Protein AF-A0A0Q7ZDW0-F1 (afdb_monomer)

Mean predicted aligned error: 4.78 Å

Secondary structure (DSSP, 8-state):
-HHHHHHHHHHHHHTTTPPPSTTPPPP-HHHHHHHHHHHHHHHHHH--TT-HHHHHHHHHHHHHHHHH--HHHHHHHHHH-GGGHHHHHHHHHHHHTT-HHHHHHHHHHHHHHTT---SS---HHHHHHHHHHHHHHHTPPPPGGGGTTSHHHH---SSS--HHHHHHHHHHHHHHHTTTTS----SS-HHHHHHHHHHHHHHHHHTT-HHHHHHHTTHHHHHTPPBPHHHHHHHHHHHHHHHHHSS---TT--HHHHHHHTHHHHHHHHHHHHHHHHHHHHHHHTT--BPPP--TTPPP-GGG--S--HHHHHHHHHS-HHHHHHTHHHHHHHHHHHHHHTT-HHHHHHHHHHHHHTT-TTSHHHHHHHHHHHHHHHHHHHTT---

Solvent-accessible surface area (backbone atoms only — not comparable to full-atom values): 20720 Å² total; per-residue (Å²): 103,70,31,46,54,51,40,43,50,40,50,56,46,23,76,63,65,45,74,45,59,97,83,44,70,50,61,53,45,57,58,49,40,29,51,45,27,48,36,44,44,46,39,71,75,55,59,57,93,81,43,58,71,59,52,52,44,44,50,52,33,51,50,54,46,58,74,70,56,53,68,68,60,38,47,51,48,30,70,76,36,61,84,46,38,60,63,52,33,42,30,28,16,46,47,18,75,82,33,68,70,39,17,52,52,17,40,53,50,50,60,72,50,61,93,59,81,81,83,65,84,70,50,45,58,55,52,31,47,52,46,40,46,46,18,50,32,71,73,44,84,71,66,81,76,54,43,65,77,19,47,71,46,71,54,72,60,64,55,79,49,56,72,66,48,54,53,52,43,40,52,48,51,34,44,55,9,59,70,35,79,40,88,62,70,41,86,57,66,67,65,59,55,51,48,43,44,28,18,49,39,20,43,22,54,69,66,66,26,52,33,61,34,39,38,48,57,36,53,27,37,30,70,73,40,56,34,50,56,35,49,48,53,49,50,56,51,51,50,50,47,21,66,74,68,75,46,50,66,14,83,70,55,49,70,73,56,30,76,74,65,37,66,65,45,47,42,66,28,16,42,67,25,29,36,34,48,39,40,36,50,31,35,45,71,68,63,52,44,73,55,84,74,90,67,88,81,62,64,66,48,65,90,59,55,75,78,62,58,62,73,66,43,55,55,48,68,70,43,57,61,66,60,38,18,54,23,35,57,17,51,53,16,24,31,46,25,50,20,52,74,69,68,32,63,67,53,39,52,53,45,49,53,52,28,54,77,71,76,43,53,82,40,62,54,45,44,54,50,51,52,50,54,52,52,52,52,51,53,33,62,75,68,66,69,72,128

Structure (mmCIF, N/CA/C/O backbone):
data_AF-A0A0Q7ZDW0-F1
#
_entry.id   AF-A0A0Q7ZDW0-F1
#
loop_
_atom_site.group_PDB
_atom_site.id
_atom_site.type_symbol
_atom_site.label_atom_id
_atom_site.label_alt_id
_atom_site.label_comp_id
_atom_site.label_asym_id
_atom_site.label_entity_id
_atom_site.label_seq_id
_atom_site.pdbx_PDB_ins_code
_atom_site.Cartn_x
_atom_site.Cartn_y
_atom_site.Cartn_z
_atom_site.occupancy
_atom_site.B_iso_or_equiv
_atom_site.auth_seq_id
_atom_site.auth_comp_id
_atom_site.auth_asym_id
_atom_site.auth_atom_id
_atom_site.pdbx_PDB_model_num
ATOM 1 N N . MET A 1 1 ? 10.814 -13.014 -9.844 1.00 91.69 1 MET A N 1
ATOM 2 C CA . MET A 1 1 ? 10.870 -13.359 -11.281 1.00 91.69 1 MET A CA 1
ATOM 3 C C . MET A 1 1 ? 9.627 -12.873 -12.010 1.00 91.69 1 MET A C 1
ATOM 5 O O . MET A 1 1 ? 9.717 -11.840 -12.648 1.00 91.69 1 MET A O 1
ATOM 9 N N . HIS A 1 2 ? 8.468 -13.511 -11.818 1.00 92.88 2 HIS A N 1
ATOM 10 C CA . HIS A 1 2 ? 7.234 -13.186 -12.541 1.00 92.88 2 HIS A CA 1
ATOM 11 C C . HIS A 1 2 ? 6.838 -11.696 -12.515 1.00 92.88 2 HIS A C 1
ATOM 13 O O . HIS A 1 2 ? 6.566 -11.118 -13.561 1.00 92.88 2 HIS A O 1
ATOM 19 N N . SER A 1 3 ? 6.904 -11.030 -11.355 1.00 95.12 3 SER A N 1
ATOM 20 C CA . SER A 1 3 ? 6.649 -9.584 -11.279 1.00 95.12 3 SER A CA 1
ATOM 21 C C . SER A 1 3 ? 7.578 -8.758 -12.175 1.00 95.12 3 SER A C 1
ATOM 23 O O . SER A 1 3 ? 7.112 -7.830 -12.821 1.00 95.12 3 SER A O 1
ATOM 25 N N . LEU A 1 4 ? 8.869 -9.102 -12.277 1.00 95.69 4 LEU A N 1
ATOM 26 C CA . LEU A 1 4 ? 9.814 -8.392 -13.152 1.00 95.69 4 LEU A CA 1
ATOM 27 C C . LEU A 1 4 ? 9.459 -8.586 -14.629 1.00 95.69 4 LEU A C 1
ATOM 29 O O . LEU A 1 4 ? 9.524 -7.634 -15.402 1.00 95.69 4 LEU A O 1
ATOM 33 N N . GLU A 1 5 ? 9.052 -9.795 -15.016 1.00 94.56 5 GLU A N 1
ATOM 34 C CA . GLU A 1 5 ? 8.638 -10.116 -16.388 1.00 94.56 5 GLU A CA 1
ATOM 35 C C . GLU A 1 5 ? 7.362 -9.355 -16.772 1.00 94.56 5 GLU A C 1
ATOM 37 O O . GLU A 1 5 ? 7.327 -8.697 -17.815 1.00 94.56 5 GLU A O 1
ATOM 42 N N . LEU A 1 6 ? 6.354 -9.353 -15.893 1.00 93.38 6 LEU A N 1
ATOM 43 C CA . LEU A 1 6 ? 5.117 -8.595 -16.088 1.00 93.38 6 LEU A CA 1
ATOM 44 C C . LEU A 1 6 ? 5.391 -7.087 -16.190 1.00 93.38 6 LEU A C 1
ATOM 46 O O . LEU A 1 6 ? 4.853 -6.421 -17.075 1.00 93.38 6 LEU A O 1
ATOM 50 N N . CYS A 1 7 ? 6.274 -6.540 -15.350 1.00 94.38 7 CYS A N 1
ATOM 51 C CA . CYS A 1 7 ? 6.677 -5.130 -15.430 1.00 94.38 7 CYS A CA 1
ATOM 52 C C . CYS A 1 7 ? 7.410 -4.819 -16.733 1.00 94.38 7 CYS A C 1
AT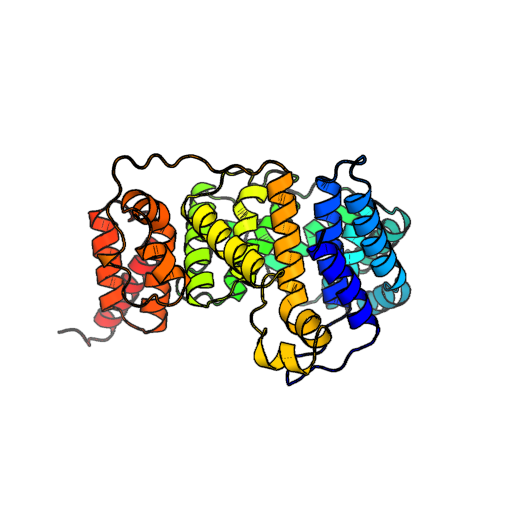OM 54 O O . CYS A 1 7 ? 7.141 -3.809 -17.377 1.00 94.38 7 CYS A O 1
ATOM 56 N N . THR A 1 8 ? 8.300 -5.714 -17.155 1.00 95.81 8 THR A N 1
ATOM 57 C CA . THR A 1 8 ? 9.061 -5.598 -18.403 1.00 95.81 8 THR A CA 1
ATOM 58 C C . THR A 1 8 ? 8.120 -5.564 -19.611 1.00 95.81 8 THR A C 1
ATOM 60 O O . THR A 1 8 ? 8.321 -4.763 -20.530 1.00 95.81 8 THR A O 1
ATOM 63 N N . ALA A 1 9 ? 7.070 -6.391 -19.608 1.00 93.38 9 ALA A N 1
ATOM 64 C CA . ALA A 1 9 ? 6.004 -6.353 -20.608 1.00 93.38 9 ALA A CA 1
ATOM 65 C C . ALA A 1 9 ? 5.186 -5.052 -20.526 1.00 93.38 9 ALA A C 1
ATOM 67 O O . ALA A 1 9 ? 4.961 -4.410 -21.550 1.00 93.38 9 ALA A O 1
ATOM 68 N N . SER A 1 10 ? 4.834 -4.616 -19.315 1.00 92.75 10 SER A N 1
ATOM 69 C CA . SER A 1 10 ? 4.045 -3.400 -19.066 1.00 92.75 10 SER A CA 1
ATOM 70 C C . SER A 1 10 ? 4.750 -2.124 -19.535 1.00 92.75 10 SER A C 1
ATOM 72 O O . SER A 1 10 ? 4.112 -1.255 -20.121 1.00 92.75 10 SER A O 1
ATOM 74 N N . VAL A 1 11 ? 6.071 -2.021 -19.347 1.00 93.94 11 VAL A N 1
ATOM 75 C CA . VAL A 1 11 ? 6.889 -0.912 -19.875 1.00 93.94 11 VAL A CA 1
ATOM 76 C C . VAL A 1 11 ? 6.818 -0.871 -21.405 1.00 93.94 11 VAL A C 1
ATOM 78 O O . VAL A 1 11 ? 6.622 0.197 -21.980 1.00 93.94 11 VAL A O 1
ATOM 81 N N . GLY A 1 12 ? 6.909 -2.033 -22.066 1.00 90.94 12 GLY A N 1
ATOM 82 C CA . GLY A 1 12 ? 6.764 -2.129 -23.523 1.00 90.94 12 GLY A CA 1
ATOM 83 C C . GLY A 1 12 ? 5.369 -1.722 -24.004 1.00 90.94 12 GLY A C 1
ATOM 84 O O . GLY A 1 12 ? 5.244 -0.918 -24.922 1.00 90.94 12 GLY A O 1
ATOM 85 N N . ALA A 1 13 ? 4.331 -2.220 -23.333 1.00 87.62 13 ALA A N 1
ATOM 86 C CA . ALA A 1 13 ? 2.932 -1.897 -23.600 1.00 87.62 13 ALA A CA 1
ATOM 87 C C . ALA A 1 13 ? 2.624 -0.397 -23.438 1.00 87.62 13 ALA A C 1
ATOM 89 O O . ALA A 1 13 ? 1.949 0.197 -24.279 1.00 87.62 13 ALA A O 1
ATOM 90 N N . ALA A 1 14 ? 3.135 0.235 -22.380 1.00 86.94 14 ALA A N 1
ATOM 91 C CA . ALA A 1 14 ? 2.917 1.656 -22.137 1.00 86.94 14 ALA A CA 1
ATOM 92 C C . ALA A 1 14 ? 3.610 2.534 -23.192 1.00 86.94 14 ALA A C 1
ATOM 94 O O . ALA A 1 14 ? 3.026 3.510 -23.649 1.00 86.94 14 ALA A O 1
ATOM 95 N N . GLY A 1 15 ? 4.812 2.158 -23.641 1.00 74.38 15 GLY A N 1
ATOM 96 C CA . GLY A 1 15 ? 5.533 2.877 -24.698 1.00 74.38 15 GLY A CA 1
ATOM 97 C C . GLY A 1 15 ? 4.858 2.841 -26.075 1.00 74.38 15 GLY A C 1
ATOM 98 O O . GLY A 1 15 ? 5.243 3.604 -26.958 1.00 74.38 15 GLY A O 1
ATOM 99 N N . TRP A 1 16 ? 3.861 1.975 -26.273 1.00 69.19 16 TRP A N 1
ATOM 100 C CA . TRP A 1 16 ? 3.106 1.855 -27.525 1.00 69.19 16 TRP A CA 1
ATOM 101 C C . TRP A 1 16 ? 1.756 2.578 -27.507 1.00 69.19 16 TRP A C 1
ATOM 103 O O . TRP A 1 16 ? 0.994 2.424 -28.460 1.00 69.19 16 TRP A O 1
ATOM 113 N N . ASP A 1 17 ? 1.452 3.339 -26.447 1.00 68.94 17 ASP A N 1
ATOM 114 C CA . ASP A 1 17 ? 0.153 3.995 -26.248 1.00 68.94 17 ASP A CA 1
ATOM 115 C C . ASP A 1 17 ? -1.019 3.024 -26.493 1.00 68.94 17 ASP A C 1
ATOM 117 O O . ASP A 1 17 ? -1.997 3.360 -27.170 1.00 68.94 17 ASP A O 1
ATOM 121 N N . LEU A 1 18 ? -0.902 1.785 -25.983 1.00 65.62 18 LEU A N 1
ATOM 122 C CA . LEU A 1 18 ? -1.929 0.764 -26.187 1.00 65.62 18 LEU A CA 1
ATOM 123 C C . LEU A 1 18 ? -3.305 1.319 -25.786 1.00 65.62 18 LEU A C 1
ATOM 125 O O . LEU A 1 18 ? -3.458 1.829 -24.667 1.00 65.62 18 LEU A O 1
ATOM 129 N N . PRO A 1 19 ? -4.317 1.223 -26.670 1.00 72.56 19 PRO A N 1
ATOM 130 C CA . PRO A 1 19 ? -5.646 1.699 -26.345 1.00 72.56 19 PRO A CA 1
ATOM 131 C C . PRO A 1 19 ? -6.193 0.913 -25.155 1.00 72.56 19 PRO A C 1
ATOM 133 O O . PRO A 1 19 ? -5.869 -0.258 -24.950 1.00 72.56 19 PRO A O 1
ATOM 136 N N . GLY A 1 20 ? -7.042 1.569 -24.371 1.00 76.06 20 GLY A N 1
ATOM 137 C CA . GLY A 1 20 ? -7.767 0.907 -23.298 1.00 76.06 20 GLY A CA 1
ATOM 138 C C . GLY A 1 20 ? -8.574 -0.271 -23.842 1.00 76.06 20 GLY A C 1
ATOM 139 O O . GLY A 1 20 ? -9.318 -0.119 -24.816 1.00 76.06 20 GLY A O 1
ATOM 140 N N . VAL A 1 21 ? -8.413 -1.440 -23.235 1.00 78.00 21 VAL A N 1
ATOM 141 C CA . VAL A 1 21 ? -9.143 -2.655 -23.594 1.00 78.00 21 VAL A CA 1
ATOM 142 C C . VAL A 1 21 ? -10.443 -2.703 -22.797 1.00 78.00 21 VAL A C 1
ATOM 144 O O . VAL A 1 21 ? -10.422 -2.601 -21.579 1.00 78.00 21 VAL A O 1
ATOM 147 N N . GLU A 1 22 ? -11.583 -2.867 -23.477 1.00 78.38 22 GLU A N 1
ATOM 148 C CA . GLU A 1 22 ? -12.879 -3.198 -22.842 1.00 78.38 22 GLU A CA 1
ATOM 149 C C . GLU A 1 22 ? -13.283 -2.265 -21.677 1.00 78.38 22 GLU A C 1
ATOM 151 O O . GLU A 1 22 ? -13.851 -2.689 -20.674 1.00 78.38 22 GLU A O 1
ATOM 156 N N . GLY A 1 23 ? -13.004 -0.964 -21.813 1.00 76.62 23 GLY A N 1
ATOM 157 C CA . GLY A 1 23 ? -13.348 0.052 -20.810 1.00 76.62 23 GLY A CA 1
ATOM 158 C C . GLY A 1 23 ? -12.260 0.323 -19.768 1.00 76.62 23 GLY A C 1
ATOM 159 O O . GLY A 1 23 ? -12.408 1.276 -18.997 1.00 76.62 23 GLY A O 1
ATOM 160 N N . LEU A 1 24 ? -11.156 -0.432 -19.783 1.00 83.00 24 LEU A N 1
ATOM 161 C CA . LEU A 1 24 ? -9.956 -0.094 -19.023 1.00 83.00 24 LEU A CA 1
ATOM 162 C C . LEU A 1 24 ? -9.327 1.191 -19.554 1.00 83.00 24 LEU A C 1
ATOM 164 O O . LEU A 1 24 ? -9.429 1.534 -20.735 1.00 83.00 24 LEU A O 1
ATOM 168 N N . ARG A 1 25 ? -8.657 1.924 -18.667 1.00 83.88 25 ARG A N 1
ATOM 169 C CA . ARG A 1 25 ? -7.902 3.111 -19.071 1.00 83.88 25 ARG A CA 1
ATOM 170 C C . ARG A 1 25 ? -6.576 2.684 -19.708 1.00 83.88 25 ARG A C 1
ATOM 172 O O . ARG A 1 25 ? -5.964 1.732 -19.229 1.00 83.88 25 ARG A O 1
ATOM 179 N N . PRO A 1 26 ? -6.091 3.410 -20.730 1.00 86.56 26 PRO A N 1
ATOM 180 C CA . PRO A 1 26 ? -4.734 3.221 -21.224 1.00 86.56 26 PRO A CA 1
ATOM 181 C C . PRO A 1 26 ? -3.709 3.345 -20.093 1.00 86.56 26 PRO A C 1
ATOM 183 O O . PRO A 1 26 ? -3.862 4.174 -19.185 1.00 86.56 26 PRO A O 1
ATOM 186 N N . LEU A 1 27 ? -2.637 2.559 -20.185 1.00 88.56 27 LEU A N 1
ATOM 187 C CA . LEU A 1 27 ? -1.489 2.712 -19.300 1.00 88.56 27 LEU A CA 1
ATOM 188 C C . LEU A 1 27 ? -0.908 4.116 -19.459 1.00 88.56 27 LEU A C 1
ATOM 190 O O . LEU A 1 27 ? -0.706 4.595 -20.571 1.00 88.56 27 LEU A O 1
ATOM 194 N N . ARG A 1 28 ? -0.607 4.776 -18.338 1.00 91.50 28 ARG A N 1
ATOM 195 C CA . ARG A 1 28 ? 0.102 6.059 -18.350 1.00 91.50 28 ARG A CA 1
ATOM 196 C C . ARG A 1 28 ? 1.604 5.778 -18.297 1.00 91.50 28 ARG A C 1
ATOM 198 O O . ARG A 1 28 ? 2.053 5.333 -17.238 1.00 91.50 28 ARG A O 1
ATOM 205 N N . PRO A 1 29 ? 2.384 6.062 -19.359 1.00 92.25 29 PRO A N 1
ATOM 206 C CA . PRO A 1 29 ? 3.795 5.676 -19.426 1.00 92.25 29 PRO A CA 1
ATOM 207 C C . PRO A 1 29 ? 4.603 6.137 -18.219 1.00 92.25 29 PRO A C 1
ATOM 209 O O . PRO A 1 29 ? 5.272 5.335 -17.580 1.00 92.25 29 PRO A O 1
ATOM 212 N N . VAL A 1 30 ? 4.441 7.403 -17.827 1.00 91.25 30 VAL A N 1
ATOM 213 C CA . VAL A 1 30 ? 5.165 7.983 -16.688 1.00 91.25 30 VAL A CA 1
ATOM 214 C C . VAL A 1 30 ? 4.932 7.221 -15.378 1.00 91.25 30 VAL A C 1
ATOM 216 O O . VAL A 1 30 ? 5.880 6.960 -14.643 1.00 91.25 30 VAL A O 1
ATOM 219 N N . LYS A 1 31 ? 3.691 6.777 -15.132 1.00 93.06 31 LYS A N 1
ATOM 220 C CA . LYS A 1 31 ? 3.331 6.000 -13.942 1.00 93.06 31 LYS A CA 1
ATOM 221 C C . LYS A 1 31 ? 3.950 4.602 -14.002 1.00 93.06 31 LYS A C 1
ATOM 223 O O . LYS A 1 31 ? 4.601 4.183 -13.052 1.00 93.06 31 LYS A O 1
ATOM 228 N N . VAL A 1 32 ? 3.804 3.915 -15.138 1.00 95.69 32 VAL A N 1
ATOM 229 C CA . VAL A 1 32 ? 4.365 2.567 -15.334 1.00 95.69 32 VAL A CA 1
ATOM 230 C C . VAL A 1 32 ? 5.883 2.575 -15.162 1.00 95.69 32 VAL A C 1
ATOM 232 O O . VAL A 1 32 ? 6.423 1.693 -14.503 1.00 95.69 32 VAL A O 1
ATOM 235 N N . TYR A 1 33 ? 6.579 3.574 -15.709 1.00 96.75 33 TYR A N 1
ATOM 236 C CA . TYR A 1 33 ? 8.037 3.670 -15.612 1.00 96.75 33 TYR A CA 1
ATOM 237 C C . TYR A 1 33 ? 8.499 3.937 -14.178 1.00 96.75 33 TYR A C 1
ATOM 239 O O . TYR A 1 33 ? 9.455 3.307 -13.728 1.00 96.75 33 TYR A O 1
ATOM 247 N N . ALA A 1 34 ? 7.814 4.826 -13.450 1.00 96.06 34 ALA A N 1
ATOM 248 C CA . ALA A 1 34 ? 8.112 5.112 -12.048 1.00 96.06 34 ALA A CA 1
ATOM 249 C C . ALA A 1 34 ? 7.950 3.864 -11.162 1.00 96.06 34 ALA A C 1
ATOM 251 O O . ALA A 1 34 ? 8.862 3.497 -10.420 1.00 96.06 34 ALA A O 1
ATOM 252 N N . GLU A 1 35 ? 6.824 3.164 -11.285 1.00 96.75 35 GLU A N 1
ATOM 253 C CA . GLU A 1 35 ? 6.515 1.986 -10.466 1.00 96.75 35 GLU A CA 1
ATOM 254 C C . GLU A 1 35 ? 7.383 0.773 -10.850 1.00 96.75 35 GLU A C 1
ATOM 256 O O . GLU A 1 35 ? 7.826 0.007 -9.993 1.00 96.75 35 GLU A O 1
ATOM 261 N N . ALA A 1 36 ? 7.715 0.614 -12.134 1.00 97.69 36 ALA A N 1
ATOM 262 C CA . ALA A 1 36 ? 8.650 -0.415 -12.579 1.00 97.69 36 ALA A CA 1
ATOM 263 C C . ALA A 1 36 ? 10.083 -0.145 -12.079 1.00 97.69 36 ALA A C 1
ATOM 265 O O . ALA A 1 36 ? 10.780 -1.068 -11.646 1.00 97.69 36 ALA A O 1
ATOM 266 N N . ALA A 1 37 ? 10.514 1.122 -12.076 1.00 98.00 37 ALA A N 1
ATOM 267 C CA . ALA A 1 37 ? 11.784 1.519 -11.475 1.00 98.00 37 ALA A CA 1
ATOM 268 C C . ALA A 1 37 ? 11.793 1.250 -9.962 1.00 98.00 37 ALA A C 1
ATOM 270 O O . ALA A 1 37 ? 12.833 0.870 -9.418 1.00 98.00 37 ALA A O 1
ATOM 271 N N . LEU A 1 38 ? 10.645 1.400 -9.284 1.00 97.56 38 LEU A N 1
ATOM 272 C CA . LEU A 1 38 ? 10.507 1.120 -7.853 1.00 97.56 38 LEU A CA 1
ATOM 273 C C . LEU A 1 38 ? 10.779 -0.360 -7.572 1.00 97.56 38 LEU A C 1
ATOM 275 O O . LEU A 1 38 ? 11.603 -0.682 -6.713 1.00 97.56 38 LEU A O 1
ATOM 279 N N . LEU A 1 39 ? 10.162 -1.256 -8.350 1.00 97.75 39 LEU A N 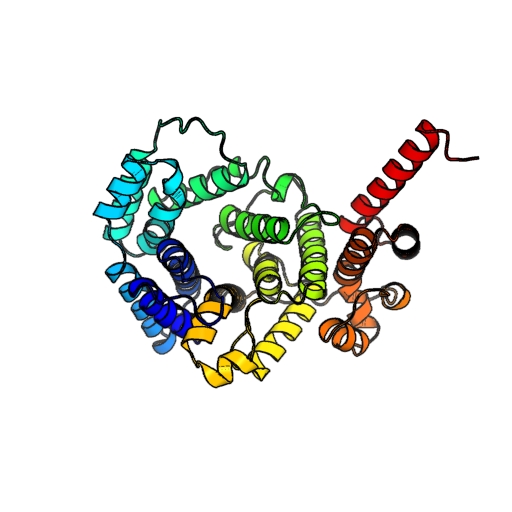1
ATOM 280 C CA . LEU A 1 39 ? 10.416 -2.693 -8.253 1.00 97.75 39 LEU A CA 1
ATOM 281 C C . LEU A 1 39 ? 11.892 -3.031 -8.492 1.00 97.75 39 LEU A C 1
ATOM 283 O O . LEU A 1 39 ? 12.463 -3.832 -7.748 1.00 97.75 39 LEU A O 1
ATOM 287 N N . SER A 1 40 ? 12.526 -2.425 -9.499 1.00 97.69 40 SER A N 1
ATOM 288 C CA . SER A 1 40 ? 13.946 -2.668 -9.770 1.00 97.69 40 SER A CA 1
ATOM 289 C C . SER A 1 40 ? 14.850 -2.183 -8.631 1.00 97.69 40 SER A C 1
ATOM 291 O O . SER A 1 40 ? 15.781 -2.888 -8.213 1.00 97.69 40 SER A O 1
ATOM 293 N N . ARG A 1 41 ? 14.563 -1.007 -8.052 1.00 95.69 41 ARG A N 1
ATOM 294 C CA . ARG A 1 41 ? 15.275 -0.522 -6.861 1.00 95.69 41 ARG A CA 1
ATOM 295 C C . ARG A 1 41 ? 15.184 -1.555 -5.744 1.00 95.69 41 ARG A C 1
ATOM 297 O O . ARG A 1 41 ? 16.237 -2.024 -5.308 1.00 95.69 41 ARG A O 1
ATOM 304 N N . CYS A 1 42 ? 13.968 -1.940 -5.353 1.00 96.00 42 CYS A N 1
ATOM 305 C CA . CYS A 1 42 ? 13.714 -2.944 -4.319 1.00 96.00 42 CYS A CA 1
ATOM 306 C C . CYS A 1 42 ? 14.435 -4.265 -4.604 1.00 96.00 42 CYS A C 1
ATOM 308 O O . CYS A 1 42 ? 15.097 -4.815 -3.729 1.00 96.00 42 CYS A O 1
ATOM 310 N N . THR A 1 43 ? 14.375 -4.739 -5.850 1.00 96.06 43 THR A N 1
ATOM 311 C CA . THR A 1 43 ? 15.008 -5.996 -6.265 1.00 96.06 43 THR A CA 1
ATOM 312 C C . THR A 1 43 ? 16.507 -5.948 -6.030 1.00 96.06 43 THR A C 1
ATOM 314 O O . THR A 1 43 ? 17.047 -6.801 -5.331 1.00 96.06 43 THR A O 1
ATOM 317 N N . GLY A 1 44 ? 17.198 -4.923 -6.523 1.00 94.06 44 GLY A N 1
ATOM 318 C CA . GLY A 1 44 ? 18.643 -4.867 -6.327 1.00 94.06 44 GLY A CA 1
ATOM 319 C C . GLY A 1 44 ? 19.097 -4.464 -4.915 1.00 94.06 44 GLY A C 1
ATOM 320 O O . GLY A 1 44 ? 20.300 -4.375 -4.695 1.00 94.06 44 GLY A O 1
ATOM 321 N N . LEU A 1 45 ? 18.184 -4.176 -3.974 1.00 91.19 45 LEU A N 1
ATOM 322 C CA . LEU A 1 45 ? 18.531 -4.084 -2.547 1.00 91.19 45 LEU A CA 1
ATOM 323 C C . LEU A 1 45 ? 18.709 -5.472 -1.917 1.00 91.19 45 LEU A C 1
ATOM 325 O O . LEU A 1 45 ? 19.379 -5.589 -0.895 1.00 91.19 45 LEU A O 1
ATOM 329 N N . VAL A 1 46 ? 18.107 -6.507 -2.511 1.00 91.69 46 VAL A N 1
ATOM 330 C CA . VAL A 1 46 ? 18.027 -7.855 -1.921 1.00 91.69 46 VAL A CA 1
ATOM 331 C C . VAL A 1 46 ? 18.618 -8.947 -2.804 1.00 91.69 46 VAL A C 1
ATOM 333 O O . VAL A 1 46 ? 18.804 -10.069 -2.342 1.00 91.69 46 VAL A O 1
ATOM 336 N N . ILE A 1 47 ? 18.881 -8.648 -4.075 1.00 90.69 47 ILE A N 1
ATOM 337 C CA . ILE A 1 47 ? 19.349 -9.632 -5.043 1.00 90.69 47 ILE A CA 1
ATOM 338 C C . ILE A 1 47 ? 20.732 -10.175 -4.673 1.00 90.69 47 ILE A C 1
ATOM 340 O O . ILE A 1 47 ? 21.668 -9.415 -4.421 1.00 90.69 47 ILE A O 1
ATOM 344 N N . ASP A 1 48 ? 20.874 -11.500 -4.688 1.00 88.75 48 ASP A N 1
ATOM 345 C CA . ASP A 1 48 ? 22.182 -12.146 -4.659 1.00 88.75 48 ASP A CA 1
ATOM 346 C C . ASP A 1 48 ? 22.826 -11.994 -6.051 1.00 88.75 48 ASP A C 1
ATOM 348 O O . ASP A 1 48 ? 22.239 -12.452 -7.035 1.00 88.75 48 ASP A O 1
ATOM 352 N N . PRO A 1 49 ? 24.026 -11.393 -6.178 1.00 88.00 49 PRO A N 1
ATOM 353 C CA . PRO A 1 49 ? 24.716 -11.266 -7.464 1.00 88.00 49 PRO A CA 1
ATOM 354 C C . PRO A 1 49 ? 24.977 -12.601 -8.181 1.00 88.00 49 PRO A C 1
ATOM 356 O O . PRO A 1 49 ? 25.294 -12.607 -9.370 1.00 88.00 49 PRO A O 1
ATOM 359 N N . THR A 1 50 ? 24.883 -13.728 -7.471 1.00 88.81 50 THR A N 1
ATOM 360 C CA . THR A 1 50 ? 25.040 -15.076 -8.029 1.00 88.81 50 THR A CA 1
ATOM 361 C C . THR A 1 50 ? 23.739 -15.676 -8.580 1.00 88.81 50 THR A C 1
ATOM 363 O O . THR A 1 50 ? 23.804 -16.647 -9.340 1.00 88.81 50 THR A O 1
ATOM 366 N N . ASP A 1 51 ? 22.571 -15.088 -8.290 1.00 86.88 51 ASP A N 1
ATOM 367 C CA . ASP A 1 51 ? 21.272 -15.491 -8.848 1.00 86.88 51 ASP A CA 1
ATOM 368 C C . ASP A 1 51 ? 21.117 -14.967 -10.286 1.00 86.88 51 ASP A C 1
ATOM 370 O O . ASP A 1 51 ? 20.460 -13.962 -10.570 1.00 86.88 51 ASP A O 1
ATOM 374 N N . SER A 1 52 ? 21.789 -15.649 -11.216 1.00 83.25 52 SER A N 1
ATOM 375 C CA . SER A 1 52 ? 21.888 -15.214 -12.611 1.00 83.25 52 SER A CA 1
ATOM 376 C C . SER A 1 52 ? 20.531 -14.955 -13.291 1.00 83.25 52 SER A C 1
ATOM 378 O O . SER A 1 52 ? 20.452 -13.956 -14.011 1.00 83.25 52 SER A O 1
ATOM 380 N N . PRO A 1 53 ? 19.471 -15.771 -13.103 1.00 93.88 53 PRO A N 1
ATOM 381 C CA . PRO A 1 53 ? 18.153 -15.473 -13.662 1.00 93.88 53 PRO A CA 1
ATOM 382 C C . PRO A 1 53 ? 17.541 -14.177 -13.125 1.00 93.88 53 PRO A C 1
ATOM 384 O O . PRO A 1 53 ? 17.080 -13.350 -13.914 1.00 93.88 53 PRO A O 1
ATOM 387 N N . LEU A 1 54 ? 17.558 -13.971 -11.802 1.00 93.62 54 LEU A N 1
ATOM 388 C CA . LEU A 1 54 ? 16.974 -12.775 -11.194 1.00 93.62 54 LEU A CA 1
ATOM 389 C C . LEU A 1 54 ? 17.726 -11.510 -11.619 1.00 93.62 54 LEU A C 1
ATOM 391 O O . LEU A 1 54 ? 17.092 -10.502 -11.938 1.00 93.62 54 LEU A O 1
ATOM 395 N N . VAL A 1 55 ? 19.060 -11.590 -11.695 1.00 94.88 55 VAL A N 1
ATOM 396 C CA . VAL A 1 55 ? 19.922 -10.473 -12.109 1.00 94.88 55 VAL A CA 1
ATOM 397 C C . VAL A 1 55 ? 19.646 -10.106 -13.563 1.00 94.88 55 VAL A C 1
ATOM 399 O O . VAL A 1 55 ? 19.493 -8.928 -13.882 1.00 94.88 55 VAL A O 1
ATOM 402 N N . ALA A 1 56 ? 19.529 -11.106 -14.441 1.00 95.81 56 ALA A N 1
ATOM 403 C CA . ALA A 1 56 ? 19.240 -10.882 -15.852 1.00 95.81 56 ALA A CA 1
ATOM 404 C C . ALA A 1 56 ? 17.870 -10.219 -16.071 1.00 95.81 56 ALA A C 1
ATOM 406 O O . ALA A 1 56 ? 17.758 -9.324 -16.907 1.00 95.81 56 ALA A O 1
ATOM 407 N N . ALA A 1 57 ? 16.842 -10.619 -15.317 1.00 96.56 57 ALA A N 1
ATOM 408 C CA . ALA A 1 57 ? 15.518 -10.011 -15.437 1.00 96.56 57 ALA A CA 1
ATOM 409 C C . ALA A 1 57 ? 15.462 -8.577 -14.887 1.00 96.56 57 ALA A C 1
ATOM 411 O O . ALA A 1 57 ? 14.814 -7.730 -15.498 1.00 96.56 57 ALA A O 1
ATOM 412 N N . ASP A 1 58 ? 16.140 -8.283 -13.769 1.00 96.88 58 ASP A N 1
ATOM 413 C CA . ASP A 1 58 ? 16.252 -6.904 -13.269 1.00 96.88 58 ASP A CA 1
ATOM 414 C C . ASP A 1 58 ? 17.001 -6.008 -14.264 1.00 96.88 58 ASP A C 1
ATOM 416 O O . ASP A 1 58 ? 16.533 -4.915 -14.575 1.00 96.88 58 ASP A O 1
ATOM 420 N N . GLU A 1 59 ? 18.123 -6.478 -14.820 1.00 96.44 59 GLU A N 1
ATOM 421 C CA . GLU A 1 59 ? 18.863 -5.735 -15.848 1.00 96.44 59 GLU A CA 1
ATOM 422 C C . GLU A 1 59 ? 18.000 -5.487 -17.088 1.00 96.44 59 GLU A C 1
ATOM 424 O O . GLU A 1 59 ? 17.950 -4.367 -17.592 1.00 96.44 59 GLU A O 1
ATOM 429 N N . GLN A 1 60 ? 17.265 -6.501 -17.554 1.00 97.19 60 GLN A N 1
ATOM 430 C CA . GLN A 1 60 ? 16.353 -6.344 -18.683 1.00 97.19 60 GLN A CA 1
ATOM 431 C C . GLN A 1 60 ? 15.275 -5.292 -18.398 1.00 97.19 60 GLN A C 1
ATOM 433 O O . GLN A 1 60 ? 14.998 -4.456 -19.263 1.00 97.19 60 GLN A O 1
ATOM 438 N N . LEU A 1 61 ? 14.680 -5.316 -17.202 1.00 97.69 61 LEU A N 1
ATOM 439 C CA . LEU A 1 61 ? 13.689 -4.328 -16.789 1.00 97.69 61 LEU A CA 1
ATOM 440 C C . LEU A 1 61 ? 14.295 -2.919 -16.775 1.00 97.69 61 LEU A C 1
ATOM 442 O O . LEU A 1 61 ? 13.730 -2.008 -17.380 1.00 97.69 61 LEU A O 1
ATOM 446 N N . ARG A 1 62 ? 15.461 -2.743 -16.140 1.00 97.25 62 ARG A N 1
ATOM 447 C CA . ARG A 1 62 ? 16.159 -1.449 -16.079 1.00 97.25 62 ARG A CA 1
ATOM 448 C C . ARG A 1 62 ? 16.498 -0.914 -17.456 1.00 97.25 62 ARG A C 1
ATOM 450 O O . ARG A 1 62 ? 16.219 0.252 -17.715 1.00 97.25 62 ARG A O 1
ATOM 457 N N . GLN A 1 63 ? 17.044 -1.756 -18.331 1.00 96.88 63 GLN A N 1
ATOM 458 C CA . GLN A 1 63 ? 17.381 -1.358 -19.693 1.00 96.88 63 GLN A CA 1
ATOM 459 C C . GLN A 1 63 ? 16.132 -0.908 -20.455 1.00 96.88 63 GLN A C 1
ATOM 461 O O . GLN A 1 63 ? 16.150 0.155 -21.067 1.00 96.88 63 GLN A O 1
ATOM 466 N N . ARG A 1 64 ? 15.018 -1.650 -20.356 1.00 97.06 64 ARG A N 1
ATOM 467 C CA . ARG A 1 64 ? 13.761 -1.244 -21.004 1.00 97.06 64 ARG A CA 1
ATOM 468 C C . ARG A 1 64 ? 13.233 0.090 -20.492 1.00 97.06 64 ARG A C 1
ATOM 470 O O . ARG A 1 64 ? 12.745 0.877 -21.294 1.00 97.06 64 ARG A O 1
ATOM 477 N N . ILE A 1 65 ? 13.305 0.339 -19.183 1.00 97.25 65 ILE A N 1
ATOM 478 C CA . ILE A 1 65 ? 12.889 1.630 -18.623 1.00 97.25 65 ILE A CA 1
ATOM 479 C C . ILE A 1 65 ? 13.822 2.728 -19.140 1.00 97.25 65 ILE A C 1
ATOM 481 O O . ILE A 1 65 ? 13.339 3.727 -19.656 1.00 97.25 65 ILE A O 1
ATOM 485 N N . ALA A 1 66 ? 15.141 2.532 -19.060 1.00 96.06 66 ALA A N 1
ATOM 486 C CA . ALA A 1 66 ? 16.129 3.508 -19.512 1.00 96.06 66 ALA A CA 1
ATOM 487 C C . ALA A 1 66 ? 15.966 3.871 -20.999 1.00 96.06 66 ALA A C 1
ATOM 489 O O . ALA A 1 66 ? 16.029 5.049 -21.336 1.00 96.06 66 ALA A O 1
ATOM 490 N N . ASP A 1 67 ? 15.686 2.888 -21.861 1.00 95.62 67 ASP A N 1
ATOM 491 C CA . ASP A 1 67 ? 15.428 3.101 -23.292 1.00 95.62 67 ASP A CA 1
ATOM 492 C C . ASP A 1 67 ? 14.120 3.866 -23.556 1.00 95.62 67 ASP A C 1
ATOM 494 O O . ASP A 1 67 ? 13.992 4.550 -24.571 1.00 95.62 67 ASP A O 1
ATOM 498 N N . ALA A 1 68 ? 13.137 3.740 -22.660 1.00 95.50 68 ALA A N 1
ATOM 499 C CA . ALA A 1 68 ? 11.832 4.386 -22.778 1.00 95.50 68 ALA A CA 1
ATOM 500 C C . ALA A 1 68 ? 11.786 5.803 -22.174 1.00 95.50 68 ALA A C 1
ATOM 502 O O . ALA A 1 68 ? 10.850 6.560 -22.452 1.00 95.50 68 ALA A O 1
ATOM 503 N N . LEU A 1 69 ? 12.762 6.165 -21.335 1.00 96.50 69 LEU A N 1
ATOM 504 C CA . LEU A 1 69 ? 12.855 7.484 -20.716 1.00 96.50 69 LEU A CA 1
ATOM 505 C C . LEU A 1 69 ? 13.424 8.519 -21.693 1.00 96.50 69 LEU A C 1
ATOM 507 O O . LEU A 1 69 ? 14.447 8.309 -22.337 1.00 96.50 69 LEU A O 1
ATOM 511 N N . ASP A 1 70 ? 12.795 9.692 -21.731 1.00 96.25 70 ASP A N 1
ATOM 512 C CA . ASP A 1 70 ? 13.250 10.841 -22.515 1.00 96.25 70 ASP A CA 1
ATOM 513 C C . ASP A 1 70 ? 13.612 11.988 -21.564 1.00 96.25 70 ASP A C 1
ATOM 515 O O . ASP A 1 70 ? 12.744 12.677 -21.020 1.00 96.25 70 ASP A O 1
ATOM 519 N N . ALA A 1 71 ? 14.914 12.161 -21.331 1.00 97.56 71 ALA A N 1
ATOM 520 C CA . ALA A 1 71 ? 15.435 13.155 -20.397 1.00 97.56 71 ALA A CA 1
ATOM 521 C C . ALA A 1 71 ? 15.144 14.598 -20.843 1.00 97.56 71 ALA A C 1
ATOM 523 O O . ALA A 1 71 ? 14.901 15.462 -20.001 1.00 97.56 71 ALA A O 1
ATOM 524 N N . ASP A 1 72 ? 15.141 14.874 -22.148 1.00 97.81 72 ASP A N 1
ATOM 525 C CA . ASP A 1 72 ? 14.895 16.224 -22.663 1.00 97.81 72 ASP A CA 1
ATOM 526 C C . ASP A 1 72 ? 13.415 16.579 -22.559 1.00 97.81 72 ASP A C 1
ATOM 528 O O . ASP A 1 72 ? 13.068 17.670 -22.098 1.00 97.81 72 ASP A O 1
ATOM 532 N N . LYS A 1 73 ? 12.533 15.627 -22.877 1.00 96.69 73 LYS A N 1
ATOM 533 C CA . LYS A 1 73 ? 11.097 15.769 -22.631 1.00 96.69 73 LYS A CA 1
ATOM 534 C C . LYS A 1 73 ? 10.800 15.967 -21.146 1.00 96.69 73 LYS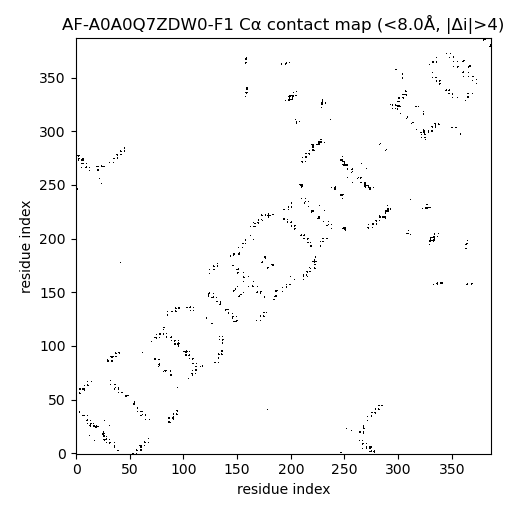 A C 1
ATOM 536 O O . LYS A 1 73 ? 10.036 16.871 -20.818 1.00 96.69 73 LYS A O 1
ATOM 541 N N . ALA A 1 74 ? 11.419 15.187 -20.257 1.00 97.31 74 ALA A N 1
ATOM 542 C CA . ALA A 1 74 ? 11.239 15.332 -18.812 1.00 97.31 74 ALA A CA 1
ATOM 543 C C . ALA A 1 74 ? 11.652 16.733 -18.327 1.00 97.31 74 ALA A C 1
ATOM 545 O O . ALA A 1 74 ? 10.878 17.400 -17.638 1.00 97.31 74 ALA A O 1
ATOM 546 N N . ARG A 1 75 ? 12.828 17.226 -18.749 1.00 97.62 75 ARG A N 1
ATOM 547 C CA . ARG A 1 75 ? 13.298 18.587 -18.426 1.00 97.62 75 ARG A CA 1
ATOM 548 C C . ARG A 1 75 ? 12.337 19.658 -18.931 1.00 97.62 75 ARG A C 1
ATOM 550 O O . ARG A 1 75 ? 12.014 20.576 -18.183 1.00 97.62 75 ARG A O 1
ATOM 557 N N . LEU A 1 76 ? 11.859 19.537 -20.172 1.00 97.44 76 LEU A N 1
ATOM 558 C CA . LEU A 1 76 ? 10.888 20.473 -20.747 1.00 97.44 76 LEU A CA 1
ATOM 559 C C . LEU A 1 76 ? 9.559 20.456 -19.985 1.00 97.44 76 LEU A C 1
ATOM 561 O O . LEU A 1 76 ? 9.020 21.521 -19.700 1.00 97.44 76 LEU A O 1
ATOM 565 N N . MET A 1 77 ? 9.047 19.275 -19.628 1.00 95.88 77 MET A N 1
ATOM 566 C CA . MET A 1 77 ? 7.803 19.144 -18.864 1.00 95.88 77 MET A CA 1
ATOM 567 C C . MET A 1 77 ? 7.913 19.806 -17.489 1.00 95.88 77 MET A C 1
ATOM 569 O O . MET A 1 77 ? 7.053 20.612 -17.150 1.00 95.88 77 MET A O 1
ATOM 573 N N . VAL A 1 78 ? 8.996 19.552 -16.746 1.00 95.12 78 VAL A N 1
ATOM 574 C CA . VAL A 1 78 ? 9.219 20.174 -15.429 1.00 95.12 78 VAL A CA 1
ATOM 575 C C . VAL A 1 78 ? 9.450 21.681 -15.537 1.00 95.12 78 VAL A C 1
ATOM 577 O O . VAL A 1 78 ? 8.957 22.435 -14.703 1.00 95.12 78 VAL A O 1
ATOM 580 N N . ALA A 1 79 ? 10.168 22.142 -16.565 1.00 94.12 79 ALA A N 1
ATOM 581 C CA . ALA A 1 79 ? 10.404 23.569 -16.780 1.00 94.12 79 ALA A CA 1
ATOM 582 C C . ALA A 1 79 ? 9.117 24.338 -17.131 1.00 94.12 79 ALA A C 1
ATOM 584 O O . ALA A 1 79 ? 8.973 25.496 -16.742 1.00 94.12 79 ALA A O 1
ATOM 585 N N . VAL A 1 80 ? 8.197 23.713 -17.876 1.00 94.50 80 VAL A N 1
ATOM 586 C CA . VAL A 1 80 ? 6.893 24.301 -18.230 1.00 94.50 80 VAL A CA 1
ATOM 587 C C . VAL A 1 80 ? 5.912 24.218 -17.062 1.00 94.50 80 VAL A C 1
ATOM 589 O O . VAL A 1 80 ? 5.175 25.173 -16.823 1.00 94.50 80 VAL A O 1
ATOM 592 N N . ASP A 1 81 ? 5.905 23.097 -16.344 1.00 92.88 81 ASP A N 1
ATOM 593 C CA . ASP A 1 81 ? 5.021 22.836 -15.212 1.00 92.88 81 ASP A CA 1
ATOM 594 C C . ASP A 1 81 ? 5.786 22.132 -14.071 1.00 92.88 81 ASP A C 1
ATOM 596 O O . ASP A 1 81 ? 5.887 20.895 -14.048 1.00 92.88 81 ASP A O 1
ATOM 600 N N . PRO A 1 82 ? 6.282 22.900 -13.077 1.00 91.69 82 PRO A N 1
ATOM 601 C CA . PRO A 1 82 ? 6.926 22.361 -11.876 1.00 91.69 82 PRO A CA 1
ATOM 602 C C . PRO A 1 82 ? 6.047 21.389 -11.069 1.00 91.69 82 PRO A C 1
ATOM 604 O O . PRO A 1 82 ? 6.560 20.607 -10.258 1.00 91.69 82 PRO A O 1
ATOM 607 N N . GLY A 1 83 ? 4.725 21.411 -11.280 1.00 89.94 83 GLY A N 1
ATOM 608 C CA . GLY A 1 83 ? 3.783 20.455 -10.706 1.00 89.94 83 GLY A CA 1
ATOM 609 C C . GLY A 1 83 ? 4.085 19.016 -11.126 1.00 89.94 83 GLY A C 1
ATOM 610 O O . GLY A 1 83 ? 3.988 18.113 -10.296 1.00 89.94 83 GLY A O 1
ATOM 611 N N . THR A 1 84 ? 4.580 18.812 -12.353 1.00 92.25 84 THR A N 1
ATOM 612 C CA . THR A 1 84 ? 4.920 17.488 -12.910 1.00 92.25 84 THR A CA 1
ATOM 613 C C . THR A 1 84 ? 6.228 16.893 -12.384 1.00 92.25 84 THR A C 1
ATOM 615 O O . THR A 1 84 ? 6.563 15.760 -12.725 1.00 92.25 84 THR A O 1
ATOM 618 N N . PHE A 1 85 ? 6.973 17.626 -11.548 1.00 94.12 85 PHE A N 1
ATOM 619 C CA . PHE A 1 85 ? 8.298 17.226 -11.064 1.00 94.12 85 PHE A CA 1
ATOM 620 C C . PHE A 1 85 ? 8.358 15.797 -10.531 1.00 94.12 85 PHE A C 1
ATOM 622 O O . PHE A 1 85 ? 9.257 15.060 -10.921 1.00 94.12 85 PHE A O 1
ATOM 629 N N . VAL A 1 86 ? 7.419 15.415 -9.659 1.00 93.25 86 VAL A N 1
ATOM 630 C CA . VAL A 1 86 ? 7.404 14.083 -9.039 1.00 93.25 86 VAL A CA 1
ATOM 631 C C . VAL A 1 86 ? 7.324 13.012 -10.118 1.00 93.25 86 VAL A C 1
ATOM 633 O O . VAL A 1 86 ? 8.232 12.194 -10.207 1.00 93.25 86 VAL A O 1
ATOM 636 N N . ASP A 1 87 ? 6.312 13.084 -10.984 1.00 93.75 87 ASP A N 1
ATOM 637 C CA . ASP A 1 87 ? 6.098 12.130 -12.073 1.00 93.75 87 ASP A CA 1
ATOM 638 C C . ASP A 1 87 ? 7.343 11.990 -12.962 1.00 93.75 87 ASP A C 1
ATOM 640 O O . ASP A 1 87 ? 7.726 10.882 -13.338 1.00 93.75 87 ASP A O 1
ATOM 644 N N . GLN A 1 88 ? 8.002 13.109 -13.281 1.00 96.38 88 GLN A N 1
ATOM 645 C CA . GLN A 1 88 ? 9.163 13.102 -14.169 1.00 96.38 88 GLN A CA 1
ATOM 646 C C . GLN A 1 88 ? 10.439 12.607 -13.485 1.00 96.38 88 GLN A C 1
ATOM 648 O O . GLN A 1 88 ? 11.180 11.842 -14.091 1.00 96.38 88 GLN A O 1
ATOM 653 N N . VAL A 1 89 ? 10.727 13.024 -12.248 1.00 97.19 89 VAL A N 1
ATOM 654 C CA . VAL A 1 89 ? 11.998 12.711 -11.570 1.00 97.19 89 VAL A CA 1
ATOM 655 C C . VAL A 1 89 ? 12.038 11.285 -11.020 1.00 97.19 89 VAL A C 1
ATOM 657 O O . VAL A 1 89 ? 13.122 10.713 -10.908 1.00 97.19 89 VAL A O 1
ATOM 660 N N . PHE A 1 90 ? 10.879 10.706 -10.687 1.00 96.69 90 PHE A N 1
ATOM 661 C CA . PHE A 1 90 ? 10.760 9.424 -9.987 1.00 96.69 90 PHE A CA 1
ATOM 662 C C . PHE A 1 90 ? 11.605 8.303 -10.618 1.00 96.69 90 PHE A C 1
ATOM 664 O O . PHE A 1 90 ? 12.498 7.785 -9.935 1.00 96.69 90 PHE A O 1
ATOM 671 N N . PRO A 1 91 ? 11.415 7.936 -11.903 1.00 97.25 91 PRO A N 1
ATOM 672 C CA . PRO A 1 91 ? 12.174 6.835 -12.490 1.00 97.25 91 PRO A CA 1
ATOM 673 C C . PRO A 1 91 ? 13.680 7.135 -12.572 1.00 97.25 91 PRO A C 1
ATOM 675 O O . PRO A 1 91 ? 14.489 6.241 -12.321 1.00 97.25 91 PRO A O 1
ATOM 678 N N . PHE A 1 92 ? 14.078 8.386 -12.845 1.00 98.12 92 PHE A N 1
ATOM 679 C CA . PHE A 1 92 ? 15.494 8.771 -12.899 1.00 98.12 92 PHE A CA 1
ATOM 680 C C . PHE A 1 92 ? 16.168 8.697 -11.527 1.00 98.12 92 PHE A C 1
ATOM 682 O O . PHE A 1 92 ? 17.282 8.191 -11.431 1.00 98.12 92 PHE A O 1
ATOM 689 N N . ALA A 1 93 ? 15.509 9.164 -10.463 1.00 96.69 93 ALA A N 1
ATOM 690 C CA . ALA A 1 93 ? 16.066 9.139 -9.111 1.00 96.69 93 ALA A CA 1
ATOM 691 C C . ALA A 1 93 ? 16.258 7.702 -8.602 1.00 96.69 93 ALA A C 1
ATOM 693 O O . ALA A 1 93 ? 17.300 7.377 -8.032 1.00 96.69 93 ALA A O 1
ATOM 694 N N . LEU A 1 94 ? 15.282 6.824 -8.851 1.00 96.00 94 LEU A N 1
ATOM 695 C CA . LEU A 1 94 ? 15.356 5.421 -8.445 1.00 96.00 94 LEU A CA 1
ATOM 696 C C . LEU A 1 94 ? 16.470 4.661 -9.172 1.00 96.00 94 LEU A C 1
ATOM 698 O O . LEU A 1 94 ? 17.321 4.045 -8.524 1.00 96.00 94 LEU A O 1
ATOM 702 N N . LEU A 1 95 ? 16.481 4.715 -10.509 1.00 96.44 95 LEU A N 1
ATOM 703 C CA . LEU A 1 95 ? 17.493 4.038 -11.327 1.00 96.44 95 LEU A CA 1
ATOM 704 C C . LEU A 1 95 ? 18.877 4.683 -11.178 1.00 96.44 95 LEU A C 1
ATOM 706 O O . LEU A 1 95 ? 19.892 3.989 -11.234 1.00 96.44 95 LEU A O 1
ATOM 710 N N . GLY A 1 96 ? 18.921 5.990 -10.907 1.00 95.81 96 GLY A N 1
ATOM 711 C CA . GLY A 1 96 ? 20.138 6.771 -10.699 1.00 95.81 96 GLY A CA 1
ATOM 712 C C . GLY A 1 96 ? 21.012 6.267 -9.553 1.00 95.81 96 GLY A C 1
ATOM 713 O O . GLY A 1 96 ? 22.222 6.466 -9.552 1.00 95.81 96 GLY A O 1
ATOM 714 N N . THR A 1 97 ? 20.433 5.521 -8.612 1.00 91.19 97 THR A N 1
ATOM 715 C CA . THR A 1 97 ? 21.201 4.867 -7.541 1.00 91.19 97 THR A CA 1
ATOM 716 C C . THR A 1 97 ? 22.150 3.770 -8.035 1.00 91.19 97 THR A C 1
ATOM 718 O O . THR A 1 97 ? 23.027 3.343 -7.286 1.00 91.19 97 THR A O 1
ATOM 721 N N . ARG A 1 98 ? 22.004 3.328 -9.292 1.00 91.62 98 ARG A N 1
ATOM 722 C CA . ARG A 1 98 ? 22.889 2.362 -9.967 1.00 91.62 98 ARG A CA 1
ATOM 723 C C . ARG A 1 98 ? 23.425 2.851 -11.317 1.00 91.62 98 ARG A C 1
ATOM 725 O O . ARG A 1 98 ? 24.328 2.217 -11.855 1.00 91.62 98 ARG A O 1
ATOM 732 N N . ASP A 1 99 ? 22.906 3.956 -11.851 1.00 95.06 99 ASP A N 1
ATOM 733 C CA . ASP A 1 99 ? 23.344 4.556 -13.116 1.00 95.06 99 ASP A CA 1
ATOM 734 C C . ASP A 1 99 ? 23.606 6.062 -12.959 1.00 95.06 99 ASP A C 1
ATOM 736 O O . ASP A 1 99 ? 22.691 6.879 -12.846 1.00 95.06 99 ASP A O 1
ATOM 740 N N . GLU A 1 100 ? 24.881 6.445 -13.025 1.00 95.62 100 GLU A N 1
ATOM 741 C CA . GLU A 1 100 ? 25.322 7.834 -12.879 1.00 95.62 100 GLU A CA 1
ATOM 742 C C . GLU A 1 100 ? 24.702 8.788 -13.911 1.00 95.62 100 GLU A C 1
ATOM 744 O O . GLU A 1 100 ? 24.465 9.960 -13.617 1.00 95.62 100 GLU A O 1
ATOM 749 N N . ARG A 1 101 ? 24.418 8.306 -15.127 1.00 97.00 101 ARG A N 1
ATOM 750 C CA . ARG A 1 101 ? 23.831 9.137 -16.187 1.00 97.00 101 ARG A CA 1
ATOM 751 C C . ARG A 1 101 ? 22.396 9.501 -15.842 1.00 97.00 101 ARG A C 1
ATOM 753 O O . ARG A 1 101 ? 22.013 10.658 -15.986 1.00 97.00 101 ARG A O 1
ATOM 760 N N . LEU A 1 102 ? 21.620 8.533 -15.355 1.00 97.44 102 LEU A N 1
ATOM 761 C CA . LEU A 1 102 ? 20.246 8.768 -14.908 1.00 97.44 102 LEU A CA 1
ATOM 762 C C . LEU A 1 102 ? 20.220 9.618 -13.633 1.00 97.44 102 LEU A C 1
ATOM 764 O O . LEU A 1 102 ? 19.371 10.502 -13.511 1.00 97.44 102 LEU A O 1
ATOM 768 N N . ARG A 1 103 ? 21.199 9.441 -12.734 1.00 96.94 103 ARG A N 1
ATOM 769 C CA . ARG A 1 103 ? 21.368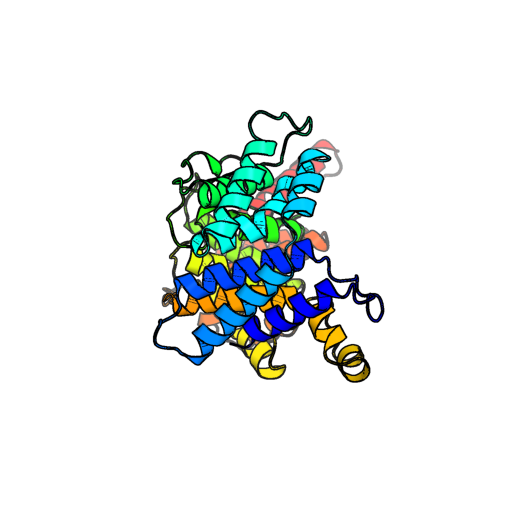 10.314 -11.563 1.00 96.94 103 ARG A CA 1
ATOM 770 C C . ARG A 1 103 ? 21.609 11.768 -11.956 1.00 96.94 103 ARG A C 1
ATOM 772 O O . ARG A 1 103 ? 20.977 12.654 -11.387 1.00 96.94 103 ARG A O 1
ATOM 779 N N . ALA A 1 104 ? 22.460 12.020 -12.951 1.00 97.56 104 ALA A N 1
ATOM 780 C CA . ALA A 1 104 ? 22.694 13.370 -13.461 1.00 97.56 104 ALA A CA 1
ATOM 781 C C . ALA A 1 104 ? 21.399 14.022 -13.985 1.00 97.56 104 ALA A C 1
ATOM 783 O O . ALA A 1 104 ? 21.140 15.185 -13.689 1.00 97.56 104 ALA A O 1
ATOM 784 N N . VAL A 1 105 ? 20.537 13.265 -14.675 1.00 98.00 105 VAL A N 1
ATOM 785 C CA . VAL A 1 105 ? 19.213 13.764 -15.095 1.00 98.00 105 VAL A CA 1
ATOM 786 C C . VAL A 1 105 ? 18.327 14.081 -13.887 1.00 98.00 105 VAL A C 1
ATOM 788 O O . VAL A 1 105 ? 17.707 15.141 -13.851 1.00 98.00 105 VAL A O 1
ATOM 791 N N . ALA A 1 106 ? 18.277 13.205 -12.879 1.00 97.62 106 ALA A N 1
ATOM 792 C CA . ALA A 1 106 ? 17.493 13.456 -11.668 1.00 97.62 106 ALA A CA 1
ATOM 793 C C . ALA A 1 106 ? 17.945 14.734 -10.937 1.00 97.62 106 ALA A C 1
ATOM 795 O O . ALA A 1 106 ? 17.105 15.509 -10.477 1.00 97.62 106 ALA A O 1
ATOM 796 N N . LEU A 1 107 ? 19.259 14.977 -10.872 1.00 97.25 107 LEU A N 1
ATOM 797 C CA . LEU A 1 107 ? 19.848 16.199 -10.317 1.00 97.25 107 LEU A CA 1
ATOM 798 C C . LEU A 1 107 ? 19.449 17.446 -11.115 1.00 97.25 107 LEU A C 1
ATOM 800 O O . LEU A 1 107 ? 19.032 18.434 -10.510 1.00 97.25 107 LEU A O 1
ATOM 804 N N . ASP A 1 108 ? 19.508 17.389 -12.450 1.00 97.06 108 ASP A N 1
ATOM 805 C CA . ASP A 1 108 ? 19.054 18.487 -13.314 1.00 97.06 108 ASP A CA 1
ATOM 806 C C . ASP A 1 108 ? 17.577 18.822 -13.053 1.00 97.06 108 ASP A C 1
ATOM 808 O O . ASP A 1 108 ? 17.216 19.988 -12.900 1.00 97.06 108 ASP A O 1
ATOM 812 N N . LEU A 1 109 ? 16.716 17.800 -12.960 1.00 97.00 109 LEU A N 1
ATOM 813 C CA . LEU A 1 109 ? 15.288 17.978 -12.685 1.00 97.00 109 LEU A CA 1
ATOM 814 C C . LEU A 1 109 ? 15.038 18.579 -11.297 1.00 97.00 109 LEU A C 1
ATOM 816 O O . LEU A 1 109 ? 14.157 19.425 -11.155 1.00 97.00 109 LEU A O 1
ATOM 820 N N . CYS A 1 110 ? 15.805 18.175 -10.279 1.00 95.12 110 CYS A N 1
ATOM 821 C CA . CYS A 1 110 ? 15.717 18.776 -8.946 1.00 95.12 110 CYS A CA 1
ATOM 822 C C . CYS A 1 110 ? 16.109 20.258 -8.977 1.00 95.12 110 CYS A C 1
ATOM 824 O O . CYS A 1 110 ? 15.376 21.090 -8.442 1.00 95.12 110 CYS A O 1
ATOM 826 N N . ALA A 1 111 ? 17.197 20.597 -9.674 1.00 94.88 111 ALA A N 1
ATOM 827 C CA . ALA A 1 111 ? 17.670 21.972 -9.800 1.00 94.88 111 ALA A CA 1
ATOM 828 C C . ALA A 1 111 ? 16.655 22.898 -10.498 1.00 94.88 111 ALA A C 1
ATOM 830 O O . ALA A 1 111 ? 16.582 24.077 -10.159 1.00 94.88 111 ALA A O 1
ATOM 831 N N . LEU A 1 112 ? 15.839 22.380 -11.427 1.00 93.69 112 LEU A N 1
ATOM 832 C CA . LEU A 1 112 ? 14.788 23.159 -12.103 1.00 93.69 112 LEU A CA 1
ATOM 833 C C . LEU A 1 112 ? 13.666 23.630 -11.166 1.00 93.69 112 LEU A C 1
ATOM 835 O O . LEU A 1 112 ? 13.015 24.630 -11.460 1.00 93.69 112 LEU A O 1
ATOM 839 N N . VAL A 1 113 ? 13.426 22.924 -10.058 1.00 91.88 113 VAL A N 1
ATOM 840 C CA . VAL A 1 113 ? 12.347 23.239 -9.103 1.00 91.88 113 VAL A CA 1
ATOM 841 C C . VAL A 1 113 ? 12.856 23.757 -7.759 1.00 91.88 113 VAL A C 1
ATOM 843 O O . VAL A 1 113 ? 12.070 24.052 -6.855 1.00 91.88 113 VAL A O 1
ATOM 846 N N . ASP A 1 114 ? 14.169 23.869 -7.589 1.00 86.94 114 ASP A N 1
ATOM 847 C CA . ASP A 1 114 ? 14.760 24.427 -6.380 1.00 86.94 114 ASP A CA 1
ATOM 848 C C . ASP A 1 114 ? 14.530 25.940 -6.311 1.00 86.94 114 ASP A C 1
ATOM 850 O O . ASP A 1 114 ? 14.849 26.696 -7.224 1.00 86.94 114 ASP A O 1
ATOM 854 N N . GLY A 1 115 ? 13.945 26.394 -5.200 1.00 80.69 115 GLY A N 1
ATOM 855 C CA . GLY A 1 115 ? 13.602 27.804 -4.996 1.00 80.69 115 GLY A CA 1
ATOM 856 C C . GLY A 1 115 ? 12.391 28.295 -5.796 1.00 80.69 115 GLY A C 1
ATOM 857 O O . GLY A 1 115 ? 12.059 29.475 -5.703 1.00 80.69 115 GLY A O 1
ATOM 858 N N . VAL A 1 116 ? 11.716 27.415 -6.543 1.00 80.25 116 VAL A N 1
ATOM 859 C CA . VAL A 1 116 ? 10.464 27.735 -7.233 1.00 80.25 116 VAL A CA 1
ATOM 860 C C . VAL A 1 116 ? 9.297 27.524 -6.274 1.00 80.25 116 VAL A C 1
ATOM 862 O O . VAL A 1 116 ? 9.079 26.419 -5.778 1.00 80.25 116 VAL A O 1
ATOM 865 N N . ASP A 1 117 ? 8.541 28.589 -6.021 1.00 72.19 117 ASP A N 1
ATOM 866 C CA . ASP A 1 117 ? 7.238 28.489 -5.372 1.00 72.19 117 ASP A CA 1
ATOM 867 C C . ASP A 1 117 ? 6.203 28.112 -6.439 1.00 72.19 117 ASP A C 1
ATOM 869 O O . ASP A 1 117 ? 5.918 28.898 -7.344 1.00 72.19 117 ASP A O 1
ATOM 873 N N . SER A 1 118 ? 5.683 26.885 -6.375 1.00 66.44 118 SER A N 1
ATOM 874 C CA . SER A 1 118 ? 4.664 26.393 -7.307 1.00 66.44 118 SER A CA 1
ATOM 875 C C . SER A 1 118 ? 3.282 27.018 -7.077 1.00 66.44 118 SER A C 1
ATOM 877 O O . SER A 1 118 ? 2.352 26.687 -7.806 1.00 66.44 118 SER A O 1
ATOM 879 N N . GLY A 1 119 ? 3.119 27.901 -6.082 1.00 66.75 119 GLY A N 1
ATOM 880 C CA . GLY A 1 119 ? 1.869 28.605 -5.776 1.00 66.75 119 GLY A CA 1
ATOM 881 C C . GLY A 1 119 ? 0.827 27.744 -5.054 1.00 66.75 119 GLY A C 1
ATOM 882 O O . GLY A 1 119 ? 0.114 28.254 -4.192 1.00 66.75 119 GLY A O 1
ATOM 883 N N . ASP A 1 120 ? 0.783 26.444 -5.346 1.00 76.00 120 ASP A N 1
ATOM 884 C CA . ASP A 1 120 ? 0.001 25.463 -4.596 1.00 76.00 120 ASP A CA 1
ATOM 885 C C . ASP A 1 120 ? 0.791 24.951 -3.389 1.00 76.00 120 ASP A C 1
ATOM 887 O O . ASP A 1 120 ? 1.937 24.511 -3.525 1.00 76.00 120 ASP A O 1
ATOM 891 N N . GLU A 1 121 ? 0.172 24.965 -2.203 1.00 77.25 121 GLU A N 1
ATOM 892 C CA . GLU A 1 121 ? 0.757 24.329 -1.025 1.00 77.25 121 GLU A CA 1
ATOM 893 C C . GLU A 1 121 ? 0.707 22.799 -1.207 1.00 77.25 121 GLU A C 1
ATOM 895 O O . GLU A 1 121 ? -0.383 22.219 -1.196 1.00 77.25 121 GLU A O 1
ATOM 900 N N . PRO A 1 122 ? 1.858 22.110 -1.355 1.00 81.00 122 PRO A N 1
ATOM 901 C CA . PRO A 1 122 ? 1.875 20.666 -1.562 1.00 81.00 122 PRO A CA 1
ATOM 902 C C . PRO A 1 122 ? 1.323 19.951 -0.332 1.00 81.00 122 PRO A C 1
ATOM 904 O O . PRO A 1 122 ? 1.588 20.371 0.802 1.00 81.00 122 PRO A O 1
ATOM 907 N N . SER A 1 123 ? 0.621 18.832 -0.520 1.00 84.69 123 SER A N 1
ATOM 908 C CA . SER A 1 123 ? 0.149 18.042 0.616 1.00 84.69 123 SER A CA 1
ATOM 909 C C . SER A 1 123 ? 1.333 17.516 1.441 1.00 84.69 123 SER A C 1
ATOM 911 O O . SER A 1 123 ? 2.474 17.435 0.978 1.00 84.69 123 SER A O 1
ATOM 913 N N . ALA A 1 124 ? 1.092 17.131 2.698 1.00 84.06 124 ALA A N 1
ATOM 914 C CA . ALA A 1 124 ? 2.149 16.530 3.518 1.00 84.06 124 ALA A CA 1
ATOM 915 C C . ALA A 1 124 ? 2.731 15.253 2.884 1.00 84.06 124 ALA A C 1
ATOM 917 O O . ALA A 1 124 ? 3.903 14.947 3.095 1.00 84.06 124 ALA A O 1
ATOM 918 N N . PHE A 1 125 ? 1.914 14.544 2.104 1.00 84.88 125 PHE A N 1
ATOM 919 C CA . PHE A 1 125 ? 2.324 13.393 1.317 1.00 84.88 125 PHE A CA 1
ATOM 920 C C . PHE A 1 125 ? 3.293 13.794 0.194 1.00 84.88 125 PHE A C 1
ATOM 922 O O . PHE A 1 125 ? 4.425 13.311 0.170 1.00 84.88 125 PHE A O 1
ATOM 929 N N . ASP A 1 126 ? 2.907 14.763 -0.640 1.00 86.12 126 ASP A N 1
ATOM 930 C CA . ASP A 1 126 ? 3.734 15.230 -1.763 1.00 86.12 126 ASP A CA 1
ATOM 931 C C . ASP A 1 126 ? 5.076 15.787 -1.278 1.00 86.12 126 ASP A C 1
ATOM 933 O O . ASP A 1 126 ? 6.117 15.589 -1.903 1.00 86.12 126 ASP A O 1
ATOM 937 N N . ARG A 1 127 ? 5.087 16.475 -0.127 1.00 87.56 127 ARG A N 1
ATOM 938 C CA . ARG A 1 127 ? 6.327 16.971 0.490 1.00 87.56 127 ARG A CA 1
ATOM 939 C C . ARG A 1 127 ? 7.269 15.837 0.890 1.00 87.56 127 ARG A C 1
ATOM 941 O O . ARG A 1 127 ? 8.480 15.965 0.699 1.00 87.56 127 ARG A O 1
ATOM 948 N N . LEU A 1 128 ? 6.728 14.753 1.450 1.00 88.81 128 LEU A N 1
ATOM 949 C CA . LEU A 1 128 ? 7.509 13.586 1.856 1.00 88.81 128 LEU A CA 1
ATOM 950 C C . LEU A 1 128 ? 8.114 12.882 0.635 1.00 88.81 128 LEU A C 1
ATOM 952 O O . LEU A 1 128 ? 9.316 12.616 0.627 1.00 88.81 128 LEU A O 1
ATOM 956 N N . GLU A 1 129 ? 7.314 12.650 -0.405 1.00 91.44 129 GLU A N 1
ATOM 957 C CA . GLU A 1 129 ? 7.761 12.037 -1.660 1.00 91.44 129 GLU A CA 1
ATOM 958 C C . GLU A 1 129 ? 8.824 12.890 -2.365 1.00 91.44 129 GLU A C 1
ATOM 960 O O . GLU A 1 129 ? 9.923 12.408 -2.638 1.00 91.44 129 GLU A O 1
ATOM 965 N N . ARG A 1 130 ? 8.575 14.196 -2.549 1.00 90.81 130 ARG A N 1
ATOM 966 C CA . ARG A 1 130 ? 9.552 15.128 -3.143 1.00 90.81 130 ARG A CA 1
ATOM 967 C C . ARG A 1 130 ? 10.875 15.131 -2.382 1.00 90.81 130 ARG A C 1
ATOM 969 O O . ARG A 1 130 ? 11.938 15.149 -3.003 1.00 90.81 130 ARG A O 1
ATOM 976 N N . ARG A 1 131 ? 10.844 15.118 -1.042 1.00 89.88 131 ARG A N 1
ATOM 977 C CA . ARG A 1 131 ? 12.083 15.077 -0.250 1.00 89.88 131 ARG A CA 1
ATOM 978 C C . ARG A 1 131 ? 12.797 13.739 -0.385 1.00 89.88 131 ARG A C 1
ATOM 980 O O . ARG A 1 131 ? 14.023 13.752 -0.436 1.00 89.88 131 ARG A O 1
ATOM 987 N N . TRP A 1 132 ? 12.072 12.624 -0.434 1.00 92.19 132 TRP A N 1
ATOM 988 C CA . TRP A 1 132 ? 12.662 11.302 -0.639 1.00 92.19 132 TRP A CA 1
ATOM 989 C C . TRP A 1 132 ? 13.333 11.184 -2.016 1.00 92.19 132 TRP A C 1
ATOM 991 O O . TRP A 1 132 ? 14.502 10.810 -2.083 1.00 92.19 132 TRP A O 1
ATOM 1001 N N . LEU A 1 133 ? 12.662 11.618 -3.089 1.00 93.31 133 LEU A N 1
ATOM 1002 C CA . LEU A 1 133 ? 13.224 11.641 -4.446 1.00 93.31 133 LEU A CA 1
ATOM 1003 C C . LEU A 1 133 ? 14.473 12.530 -4.536 1.00 93.31 133 LEU A C 1
ATOM 1005 O O . LEU A 1 133 ? 15.495 12.107 -5.074 1.00 93.31 133 LEU A O 1
ATOM 1009 N N . ARG A 1 134 ? 14.433 13.728 -3.935 1.00 91.94 134 ARG A N 1
ATOM 1010 C CA . ARG A 1 134 ? 15.611 14.606 -3.830 1.00 91.94 134 ARG A CA 1
ATOM 1011 C C . ARG A 1 134 ? 16.743 13.948 -3.050 1.00 91.94 134 ARG A C 1
ATOM 1013 O O . ARG A 1 134 ? 17.883 14.002 -3.488 1.00 91.94 134 ARG A O 1
ATOM 1020 N N . ALA A 1 135 ? 16.446 13.327 -1.911 1.00 90.75 135 ALA A N 1
ATOM 1021 C CA . ALA A 1 135 ? 17.460 12.652 -1.106 1.00 90.75 135 ALA A CA 1
ATOM 1022 C C . ALA A 1 135 ? 18.175 11.551 -1.907 1.00 90.75 135 ALA A C 1
ATOM 1024 O O . ALA A 1 135 ? 19.396 11.465 -1.850 1.00 90.75 135 ALA A O 1
ATOM 1025 N N . MET A 1 136 ? 17.441 10.786 -2.724 1.00 90.38 136 MET A N 1
ATOM 1026 C CA . MET A 1 136 ? 18.046 9.813 -3.641 1.00 90.38 136 MET A CA 1
ATOM 1027 C C . MET A 1 136 ? 18.892 10.473 -4.737 1.00 90.38 136 MET A C 1
ATOM 1029 O O . MET A 1 136 ? 19.987 9.996 -5.022 1.00 90.38 136 MET A O 1
ATOM 1033 N N . ALA A 1 137 ? 18.417 11.567 -5.340 1.00 91.44 137 ALA A N 1
ATOM 1034 C CA . ALA A 1 137 ? 19.149 12.260 -6.402 1.00 91.44 137 ALA A CA 1
ATOM 1035 C C . ALA A 1 137 ? 20.464 12.888 -5.900 1.00 91.44 137 ALA A C 1
ATOM 1037 O O . ALA A 1 137 ? 21.502 12.722 -6.538 1.00 91.44 137 ALA A O 1
ATOM 1038 N N . TYR A 1 138 ? 20.428 13.572 -4.750 1.00 89.50 138 TYR A N 1
ATOM 1039 C CA . TYR A 1 138 ? 21.585 14.244 -4.141 1.00 89.50 138 TYR A CA 1
ATOM 1040 C C . TYR A 1 138 ? 22.484 13.322 -3.307 1.00 89.50 138 TYR A C 1
ATOM 1042 O O . TYR A 1 138 ? 23.493 13.792 -2.788 1.00 89.50 138 TYR A O 1
ATOM 1050 N N . ASP A 1 139 ? 22.133 12.038 -3.169 1.00 83.75 139 ASP A N 1
ATOM 1051 C CA . ASP A 1 139 ? 22.809 11.096 -2.263 1.00 83.75 139 ASP A CA 1
ATOM 1052 C C . ASP A 1 139 ? 22.873 11.628 -0.812 1.00 83.75 139 ASP A C 1
ATOM 1054 O O . ASP A 1 139 ? 23.873 11.539 -0.098 1.00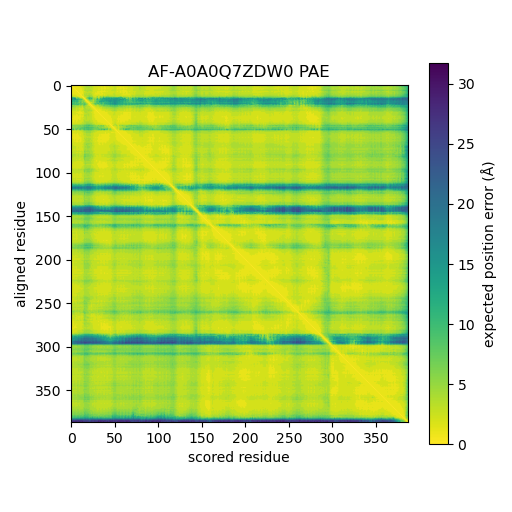 83.75 139 ASP A O 1
ATOM 1058 N N . GLU A 1 140 ? 21.775 12.251 -0.377 1.00 83.75 140 GLU A N 1
ATOM 1059 C CA . GLU A 1 140 ? 21.629 12.824 0.957 1.00 83.75 140 GLU A CA 1
ATOM 1060 C C . GLU A 1 140 ? 20.872 11.883 1.893 1.00 83.75 140 GLU A C 1
ATOM 1062 O O . GLU A 1 140 ? 19.906 11.218 1.520 1.00 83.75 140 GLU A O 1
ATOM 1067 N N . SER A 1 141 ? 21.214 11.933 3.182 1.00 67.56 141 SER A N 1
ATOM 1068 C CA . SER A 1 141 ? 20.325 11.396 4.212 1.00 67.56 141 SER A CA 1
ATOM 1069 C C . SER A 1 141 ? 19.104 12.314 4.382 1.00 67.56 141 SER A C 1
ATOM 1071 O O . SER A 1 141 ? 19.267 13.497 4.701 1.00 67.56 141 SER A O 1
ATOM 1073 N N . PRO A 1 142 ? 17.867 11.814 4.220 1.00 62.62 142 PRO A N 1
ATOM 1074 C CA . PRO A 1 142 ? 16.672 12.623 4.432 1.00 62.62 142 PRO A CA 1
ATOM 1075 C C . PRO A 1 142 ? 16.586 13.105 5.888 1.00 62.62 142 PRO A C 1
ATOM 1077 O O . PRO A 1 142 ? 16.824 12.357 6.836 1.00 62.62 142 PRO A O 1
ATOM 1080 N N . ALA A 1 143 ? 16.230 14.379 6.072 1.00 63.91 143 ALA A N 1
ATOM 1081 C CA . ALA A 1 143 ? 16.142 14.991 7.397 1.00 63.91 143 ALA A CA 1
ATOM 1082 C C . ALA 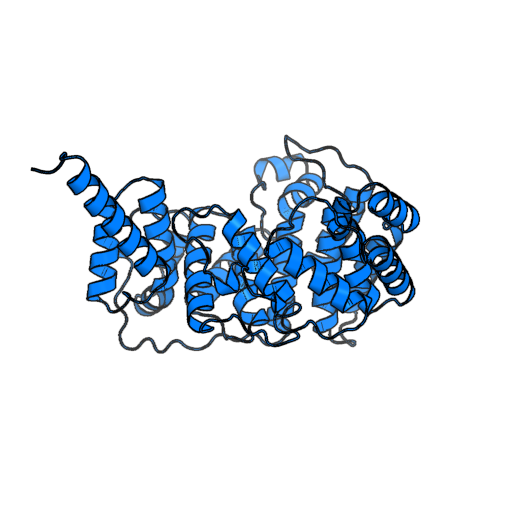A 1 143 ? 14.997 14.366 8.230 1.00 63.91 143 ALA A C 1
ATOM 1084 O O . ALA A 1 143 ? 13.894 14.231 7.698 1.00 63.91 143 ALA A O 1
ATOM 1085 N N . PRO A 1 144 ? 15.183 14.078 9.539 1.00 59.28 144 PRO A N 1
ATOM 1086 C CA . PRO A 1 144 ? 14.169 13.445 10.402 1.00 59.28 144 PRO A CA 1
ATOM 1087 C C . PRO A 1 144 ? 12.811 14.164 10.489 1.00 59.28 144 PRO A C 1
ATOM 1089 O O . PRO A 1 144 ? 11.819 13.573 10.903 1.00 59.28 144 PRO A O 1
ATOM 1092 N N . THR A 1 145 ? 12.749 15.442 10.112 1.00 58.25 145 THR A N 1
ATOM 1093 C CA . THR A 1 145 ? 11.568 16.314 10.216 1.00 58.25 145 THR A CA 1
ATOM 1094 C C . THR A 1 145 ? 10.497 16.070 9.146 1.00 58.25 145 THR A C 1
ATOM 1096 O O . THR A 1 145 ? 9.438 16.692 9.195 1.00 58.25 145 THR A O 1
ATOM 1099 N N . THR A 1 146 ? 10.726 15.166 8.189 1.00 65.44 146 THR A N 1
ATOM 1100 C CA . THR A 1 146 ? 9.886 15.031 6.982 1.00 65.44 146 THR A CA 1
ATOM 1101 C C . THR A 1 146 ? 8.545 14.328 7.159 1.00 65.44 146 THR A C 1
ATOM 1103 O O . THR A 1 146 ? 7.702 14.409 6.274 1.00 65.44 146 THR A O 1
ATOM 1106 N N . ILE A 1 147 ? 8.321 13.643 8.278 1.00 75.38 147 ILE A N 1
ATOM 1107 C CA . ILE A 1 147 ? 7.110 12.827 8.484 1.00 75.38 147 ILE A CA 1
ATOM 1108 C C . ILE A 1 147 ? 5.972 13.653 9.115 1.00 75.38 147 ILE A C 1
ATOM 1110 O O . ILE A 1 147 ? 4.811 13.231 9.123 1.00 75.38 147 ILE A O 1
ATOM 1114 N N . CYS A 1 148 ? 6.285 14.855 9.607 1.00 74.94 148 CYS A N 1
ATOM 1115 C CA . CYS A 1 148 ? 5.334 15.731 10.282 1.00 74.94 148 CYS A CA 1
ATOM 1116 C C . CYS A 1 148 ? 4.165 16.119 9.359 1.00 74.94 148 CYS A C 1
ATOM 1118 O O . CYS A 1 148 ? 4.360 16.634 8.259 1.00 74.94 148 CYS A O 1
ATOM 1120 N N . GLY A 1 149 ? 2.935 15.859 9.810 1.00 78.88 149 GLY A N 1
ATOM 1121 C CA . GLY A 1 149 ? 1.707 16.147 9.066 1.00 78.88 149 GLY A CA 1
ATOM 1122 C C . GLY A 1 149 ? 1.295 15.055 8.072 1.00 78.88 149 GLY A C 1
ATOM 1123 O O . GLY A 1 149 ? 0.182 15.100 7.550 1.00 78.88 149 GLY A O 1
ATOM 1124 N N . SER A 1 150 ? 2.129 14.039 7.834 1.00 88.94 150 SER A N 1
ATOM 1125 C CA . SER A 1 150 ? 1.718 12.853 7.071 1.00 88.94 150 SER A CA 1
ATOM 1126 C C . SER A 1 150 ? 0.765 11.970 7.885 1.00 88.94 150 SER A C 1
ATOM 1128 O O . SER A 1 150 ? 0.634 12.124 9.108 1.00 88.94 150 SER A O 1
ATOM 1130 N N . VAL A 1 151 ? 0.131 11.008 7.211 1.00 91.94 151 VAL A N 1
ATOM 1131 C CA . VAL A 1 151 ? -0.708 9.978 7.843 1.00 91.94 151 VAL A CA 1
ATOM 1132 C C . VAL A 1 151 ? 0.044 9.177 8.915 1.00 91.94 151 VAL A C 1
ATOM 1134 O O . VAL A 1 151 ? -0.551 8.788 9.911 1.00 91.94 151 VAL A O 1
ATOM 1137 N N . LEU A 1 152 ? 1.372 9.043 8.813 1.00 92.19 152 LEU A N 1
ATOM 1138 C CA . LEU A 1 152 ? 2.168 8.318 9.811 1.0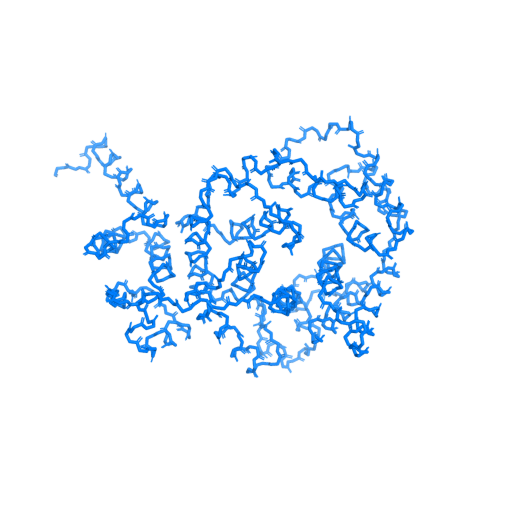0 92.19 152 LEU A CA 1
ATOM 1139 C C . LEU A 1 152 ? 2.248 9.030 11.162 1.00 92.19 152 LEU A C 1
ATOM 1141 O O . LEU A 1 152 ? 2.421 8.368 12.181 1.00 92.19 152 LEU A O 1
ATOM 1145 N N . SER A 1 153 ? 2.126 10.360 11.165 1.00 91.25 153 SER A N 1
ATOM 1146 C CA . SER A 1 153 ? 2.120 11.172 12.390 1.00 91.25 153 SER A CA 1
ATOM 1147 C C . SER A 1 153 ? 0.713 11.424 12.934 1.00 91.25 153 SER A C 1
ATOM 1149 O O . SER A 1 153 ? 0.536 11.511 14.145 1.00 91.25 153 SER A O 1
ATOM 1151 N N . ARG A 1 154 ? -0.286 11.534 12.047 1.00 91.56 154 ARG A N 1
ATOM 1152 C CA . ARG A 1 154 ? -1.675 11.878 12.401 1.00 91.56 154 ARG A CA 1
ATOM 1153 C C . ARG A 1 154 ? -2.574 10.665 12.650 1.00 91.56 154 ARG A C 1
ATOM 1155 O O . ARG A 1 154 ? -3.564 10.801 13.357 1.00 91.56 154 ARG A O 1
ATOM 1162 N N . GLY A 1 155 ? -2.219 9.515 12.086 1.00 93.25 155 GLY A N 1
ATOM 1163 C CA . GLY A 1 155 ? -3.082 8.344 11.979 1.00 93.25 155 GLY A CA 1
ATOM 1164 C C . GLY A 1 155 ? -3.939 8.352 10.720 1.00 93.25 155 GLY A C 1
ATOM 1165 O O . GLY A 1 155 ? -4.317 9.412 10.210 1.00 93.25 155 GLY A O 1
ATOM 1166 N N . ALA A 1 156 ? -4.206 7.156 10.200 1.00 94.50 156 ALA A N 1
ATOM 1167 C CA . ALA A 1 156 ? -5.141 6.940 9.102 1.00 94.50 156 ALA A CA 1
ATOM 1168 C C . ALA A 1 156 ? -6.594 7.079 9.580 1.00 94.50 156 ALA A C 1
ATOM 1170 O O . ALA A 1 156 ? -6.926 6.695 10.701 1.00 94.50 156 ALA A O 1
ATOM 1171 N N . ASP A 1 157 ? -7.481 7.591 8.724 1.00 95.31 157 ASP A N 1
ATOM 1172 C CA . ASP A 1 157 ? -8.924 7.494 8.961 1.00 95.31 157 ASP A CA 1
ATOM 1173 C C . ASP A 1 157 ? -9.378 6.070 8.630 1.00 95.31 157 ASP A C 1
ATOM 1175 O O . ASP A 1 157 ? -9.459 5.681 7.466 1.00 95.31 157 ASP A O 1
ATOM 1179 N N . LEU A 1 158 ? -9.657 5.281 9.665 1.00 96.75 158 LEU A N 1
ATOM 1180 C CA . LEU A 1 158 ? -9.982 3.865 9.540 1.00 96.75 158 LEU A CA 1
ATOM 1181 C C . LEU A 1 158 ? -11.482 3.608 9.339 1.00 96.75 158 LEU A C 1
ATOM 1183 O O . LEU A 1 158 ? -11.885 2.461 9.159 1.00 96.75 158 LEU A O 1
ATOM 1187 N N . LEU A 1 159 ? -12.329 4.636 9.406 1.00 95.75 159 LEU A N 1
ATOM 1188 C CA . LEU A 1 159 ? -13.786 4.467 9.366 1.00 95.75 159 LEU A CA 1
ATOM 1189 C C . LEU A 1 159 ? -14.432 5.127 8.156 1.00 95.75 159 LEU A C 1
ATOM 1191 O O . LEU A 1 159 ? -15.389 4.584 7.600 1.00 95.75 159 LEU A O 1
ATOM 1195 N N . HIS A 1 160 ? -13.927 6.292 7.763 1.00 93.19 160 HIS A N 1
ATOM 1196 C CA . HIS A 1 160 ? -14.442 7.065 6.635 1.00 93.19 160 HIS A CA 1
ATOM 1197 C C . HIS A 1 160 ? -13.417 7.188 5.510 1.00 93.19 160 HIS A C 1
ATOM 1199 O O . HIS A 1 160 ? -13.793 7.621 4.421 1.00 93.19 160 HIS A O 1
ATOM 1205 N N . GLY A 1 161 ? -12.172 6.759 5.746 1.00 83.56 161 GLY A N 1
ATOM 1206 C CA . GLY A 1 161 ? -11.149 6.658 4.718 1.00 83.56 161 GLY A CA 1
ATOM 1207 C C . GLY A 1 161 ? -11.640 5.851 3.518 1.00 83.56 161 GLY A C 1
ATOM 1208 O O . GLY A 1 161 ? -12.289 4.802 3.643 1.00 83.56 161 GLY A O 1
ATOM 1209 N N . ASP A 1 162 ? -11.364 6.381 2.336 1.00 84.12 162 ASP A N 1
ATOM 1210 C CA . ASP A 1 162 ? -11.395 5.619 1.101 1.00 84.12 162 ASP A CA 1
ATOM 1211 C C . ASP A 1 162 ? -10.075 4.842 0.942 1.00 84.12 162 ASP A C 1
ATOM 1213 O O . ASP A 1 162 ? -9.169 4.915 1.776 1.00 84.12 162 ASP A O 1
ATOM 1217 N N . LEU A 1 163 ? -9.952 4.088 -0.148 1.00 82.94 163 LEU A N 1
ATOM 1218 C CA . LEU A 1 163 ? -8.716 3.362 -0.449 1.00 82.94 163 LEU A CA 1
ATOM 1219 C C . LEU A 1 163 ? -7.517 4.309 -0.653 1.00 82.94 163 LEU A C 1
ATOM 1221 O O . LEU A 1 163 ? -6.379 3.902 -0.434 1.00 82.94 163 LEU A O 1
ATOM 1225 N N . THR A 1 164 ? -7.750 5.587 -0.979 1.00 85.44 164 THR A N 1
ATOM 1226 C CA . THR A 1 164 ? -6.703 6.619 -1.079 1.00 85.44 164 THR A CA 1
ATOM 1227 C C . THR A 1 164 ? -5.963 6.812 0.245 1.00 85.44 164 THR A C 1
ATOM 1229 O O . THR A 1 164 ? -4.756 7.066 0.245 1.00 85.44 164 THR A O 1
ATOM 1232 N N . ALA A 1 165 ? -6.644 6.648 1.385 1.00 87.75 165 ALA A N 1
ATOM 1233 C CA . ALA A 1 165 ? -6.001 6.694 2.697 1.00 87.75 165 ALA A CA 1
ATOM 1234 C C . ALA A 1 165 ? -5.008 5.535 2.901 1.00 87.75 165 ALA A C 1
ATOM 1236 O O . ALA A 1 165 ? -3.938 5.752 3.473 1.00 87.75 165 ALA A O 1
ATOM 1237 N N . ALA A 1 166 ? -5.326 4.338 2.393 1.00 92.81 166 ALA A N 1
ATOM 1238 C CA . ALA A 1 166 ? -4.428 3.185 2.441 1.00 92.81 166 ALA A CA 1
ATOM 1239 C C . ALA A 1 166 ? -3.193 3.399 1.551 1.00 92.81 166 ALA A C 1
ATOM 1241 O O . ALA A 1 166 ? -2.080 3.234 2.040 1.00 92.81 166 ALA A O 1
ATOM 1242 N N . TYR A 1 167 ? -3.371 3.885 0.316 1.00 91.94 167 TYR A N 1
ATOM 1243 C CA . TYR A 1 167 ? -2.249 4.248 -0.566 1.00 91.94 167 TYR A CA 1
ATOM 1244 C C . TYR A 1 167 ? -1.360 5.345 0.040 1.00 91.94 167 TYR A C 1
ATOM 1246 O O . TYR A 1 167 ? -0.133 5.268 0.034 1.00 91.94 167 TYR A O 1
ATOM 1254 N N . SER A 1 168 ? -1.972 6.369 0.643 1.00 92.00 168 SER A N 1
ATOM 1255 C CA . SER A 1 168 ? -1.218 7.423 1.333 1.00 92.00 168 SER A CA 1
ATOM 1256 C C . SER A 1 168 ? -0.393 6.860 2.495 1.00 92.00 168 SER A C 1
ATOM 1258 O O . SER A 1 168 ? 0.693 7.362 2.783 1.00 92.00 168 SER A O 1
ATOM 1260 N N . PHE A 1 169 ? -0.906 5.836 3.183 1.00 95.31 169 PHE A N 1
ATOM 1261 C CA . PHE A 1 169 ? -0.232 5.163 4.291 1.00 95.31 169 PHE A CA 1
ATOM 1262 C C . PHE A 1 169 ? 0.958 4.328 3.818 1.00 95.31 169 PHE A C 1
ATOM 1264 O O . PHE A 1 169 ? 2.064 4.507 4.336 1.00 95.31 169 PHE A O 1
ATOM 1271 N N . THR A 1 170 ? 0.769 3.483 2.807 1.00 95.62 170 THR A N 1
ATOM 1272 C CA . THR A 1 170 ? 1.816 2.609 2.256 1.00 95.62 170 THR A CA 1
ATOM 1273 C C . THR A 1 170 ? 2.950 3.405 1.625 1.00 95.62 170 THR A C 1
ATOM 1275 O O . THR A 1 170 ? 4.111 3.208 1.992 1.00 95.62 170 THR A O 1
ATOM 1278 N N . HIS A 1 171 ? 2.636 4.382 0.772 1.00 94.62 171 HIS A N 1
ATOM 1279 C CA . HIS A 1 171 ? 3.647 5.247 0.169 1.00 94.62 171 HIS A CA 1
ATOM 1280 C C . HIS A 1 171 ? 4.373 6.084 1.230 1.00 94.62 171 HIS A C 1
ATOM 1282 O O . HIS A 1 171 ? 5.592 6.244 1.170 1.00 94.62 171 HIS A O 1
ATOM 1288 N N . ALA A 1 172 ? 3.668 6.595 2.249 1.00 94.50 172 ALA A N 1
ATOM 1289 C CA . ALA A 1 172 ? 4.341 7.326 3.316 1.00 94.50 172 ALA A CA 1
ATOM 1290 C C . ALA A 1 172 ? 5.336 6.433 4.071 1.00 94.50 172 ALA A C 1
ATOM 1292 O O . ALA A 1 172 ? 6.438 6.899 4.363 1.00 94.50 172 ALA A O 1
ATOM 1293 N N . ILE A 1 173 ? 4.998 5.167 4.361 1.00 94.62 173 ILE A N 1
ATOM 1294 C CA . ILE A 1 173 ? 5.945 4.207 4.956 1.00 94.62 173 ILE A CA 1
ATOM 1295 C C . ILE A 1 173 ? 7.133 3.988 4.022 1.00 94.62 173 ILE A C 1
ATOM 1297 O O . ILE A 1 173 ? 8.278 4.108 4.469 1.00 94.62 173 ILE A O 1
ATOM 1301 N N . ALA A 1 174 ? 6.876 3.716 2.742 1.00 93.88 174 ALA A N 1
ATOM 1302 C CA . ALA A 1 174 ? 7.906 3.491 1.735 1.00 93.88 174 ALA A CA 1
ATOM 1303 C C . ALA A 1 174 ? 8.900 4.661 1.677 1.00 93.88 174 ALA A C 1
ATOM 1305 O O . ALA A 1 174 ? 10.105 4.465 1.829 1.00 93.88 174 ALA A O 1
ATOM 1306 N N . HIS A 1 175 ? 8.410 5.896 1.581 1.00 92.81 175 HIS A N 1
ATOM 1307 C CA . HIS A 1 175 ? 9.256 7.089 1.524 1.00 92.81 175 HIS A CA 1
ATOM 1308 C C . HIS A 1 175 ? 9.968 7.358 2.856 1.00 92.81 175 HIS A C 1
ATOM 1310 O O . HIS A 1 175 ? 11.159 7.682 2.883 1.00 92.81 175 HIS A O 1
ATOM 1316 N N . ALA A 1 176 ? 9.265 7.200 3.983 1.00 91.75 176 ALA A N 1
ATOM 1317 C CA . ALA A 1 176 ? 9.806 7.440 5.320 1.00 91.75 176 ALA A CA 1
ATOM 1318 C C . ALA A 1 176 ? 10.921 6.460 5.696 1.00 91.75 176 ALA A C 1
ATOM 1320 O O . ALA A 1 176 ? 11.821 6.838 6.444 1.00 91.75 176 ALA A O 1
ATOM 1321 N N . THR A 1 177 ? 10.876 5.237 5.179 1.00 92.12 177 THR A N 1
ATOM 1322 C CA . THR A 1 177 ? 11.842 4.167 5.464 1.00 92.12 177 THR A CA 1
ATOM 1323 C C . THR A 1 177 ? 12.829 3.938 4.323 1.00 92.12 177 THR A C 1
ATOM 1325 O O . THR A 1 177 ? 13.683 3.068 4.450 1.00 92.12 177 THR A O 1
ATOM 1328 N N . ASP A 1 178 ? 12.717 4.706 3.229 1.00 92.12 178 ASP A N 1
ATOM 1329 C CA . ASP A 1 178 ? 13.402 4.428 1.959 1.00 92.12 178 ASP A CA 1
ATOM 1330 C C . ASP A 1 178 ? 13.309 2.935 1.598 1.00 92.12 178 ASP A C 1
ATOM 1332 O O . ASP A 1 178 ? 14.307 2.245 1.422 1.00 92.12 178 ASP A O 1
ATOM 1336 N N . LEU A 1 179 ? 12.075 2.427 1.552 1.00 93.06 179 LEU A N 1
ATOM 1337 C CA . LEU A 1 179 ? 11.760 1.035 1.213 1.00 93.06 179 LEU A CA 1
ATOM 1338 C C . LEU A 1 179 ? 12.365 0.028 2.204 1.00 93.06 179 LEU A C 1
ATOM 1340 O O . LEU A 1 179 ? 12.749 -1.078 1.833 1.00 93.06 179 LEU A O 1
ATOM 1344 N N . GLY A 1 180 ? 12.449 0.413 3.478 1.00 91.88 180 GLY A N 1
ATOM 1345 C CA . GLY A 1 180 ? 12.999 -0.408 4.557 1.00 91.88 180 GLY A CA 1
ATOM 1346 C C . GLY A 1 180 ? 14.515 -0.341 4.737 1.00 91.88 180 GLY A C 1
ATOM 1347 O O . GLY A 1 180 ? 15.036 -0.977 5.654 1.00 91.88 180 GLY A O 1
ATOM 1348 N N . THR A 1 181 ? 15.246 0.440 3.935 1.00 90.19 181 THR A N 1
ATOM 1349 C CA . THR A 1 181 ? 16.709 0.573 4.081 1.00 90.19 181 THR A CA 1
ATOM 1350 C C . THR A 1 181 ? 17.113 1.372 5.321 1.00 90.19 181 THR A C 1
ATOM 1352 O O . THR A 1 181 ? 18.249 1.268 5.791 1.00 90.19 181 THR A O 1
ATOM 1355 N N . ARG A 1 182 ? 16.194 2.164 5.886 1.00 88.50 182 ARG A N 1
ATOM 1356 C CA . ARG A 1 182 ? 16.447 3.001 7.064 1.00 88.50 182 ARG A CA 1
ATOM 1357 C C . ARG A 1 182 ? 15.284 3.000 8.043 1.00 88.50 182 ARG A C 1
ATOM 1359 O O . ARG A 1 182 ? 14.116 2.852 7.695 1.00 88.50 182 ARG A O 1
ATOM 1366 N N . ARG A 1 183 ? 15.616 3.277 9.304 1.00 88.00 183 ARG A N 1
ATOM 1367 C CA . ARG A 1 183 ? 14.618 3.528 10.347 1.00 88.00 183 ARG A CA 1
ATOM 1368 C C . ARG A 1 183 ? 14.030 4.927 10.203 1.00 88.00 183 ARG A C 1
ATOM 1370 O O . ARG A 1 183 ? 14.745 5.888 9.922 1.00 88.00 183 ARG A O 1
ATOM 1377 N N . ALA A 1 184 ? 12.738 5.034 10.477 1.00 87.94 184 ALA A N 1
ATOM 1378 C CA . ALA A 1 184 ? 11.999 6.285 10.476 1.00 87.94 184 ALA A CA 1
ATOM 1379 C C . ALA A 1 184 ? 11.486 6.624 11.882 1.00 87.94 184 ALA A C 1
ATOM 1381 O O . ALA A 1 184 ? 11.233 5.734 12.695 1.00 87.94 184 ALA A O 1
ATOM 1382 N N . SER A 1 185 ? 11.321 7.918 12.166 1.00 87.50 185 SER A N 1
ATOM 1383 C CA . SER A 1 185 ? 10.658 8.398 13.382 1.00 87.50 185 SER A CA 1
ATOM 1384 C C . SER A 1 185 ? 9.266 8.907 13.030 1.00 87.50 185 SER A C 1
ATOM 1386 O O . SER A 1 185 ? 9.127 9.922 12.353 1.00 87.50 185 SER A O 1
ATOM 1388 N N . TYR A 1 186 ? 8.230 8.209 13.488 1.00 87.44 186 TYR A N 1
ATOM 1389 C CA . TYR A 1 186 ? 6.848 8.489 13.084 1.00 87.44 186 TYR A CA 1
ATOM 1390 C C . TYR A 1 186 ? 6.152 9.558 13.938 1.00 87.44 186 TYR A C 1
ATOM 1392 O O . TYR A 1 186 ? 5.031 9.954 13.640 1.00 87.44 186 TYR A O 1
ATOM 1400 N N . GLY A 1 187 ? 6.787 10.011 15.024 1.00 86.81 187 GLY A N 1
ATOM 1401 C CA . GLY A 1 187 ? 6.167 10.917 16.001 1.00 86.81 187 GLY A CA 1
ATOM 1402 C C . GLY A 1 187 ? 5.128 10.248 16.912 1.00 86.81 187 GLY A C 1
ATOM 1403 O O . GLY A 1 187 ? 4.526 10.920 17.742 1.00 86.81 187 GLY A O 1
ATOM 1404 N N . ARG A 1 188 ? 4.941 8.929 16.788 1.00 91.62 188 ARG A N 1
ATOM 1405 C CA . ARG A 1 188 ? 4.053 8.103 17.613 1.00 91.62 188 ARG A CA 1
ATOM 1406 C C . ARG A 1 188 ? 4.574 6.660 17.709 1.00 91.62 188 ARG A C 1
ATOM 1408 O O . ARG A 1 188 ? 5.470 6.301 16.938 1.00 91.62 188 ARG A O 1
ATOM 1415 N N . PRO A 1 189 ? 4.061 5.836 18.642 1.00 94.06 189 PRO A N 1
ATOM 1416 C CA . PRO A 1 189 ? 4.524 4.460 18.815 1.00 94.06 189 PRO A CA 1
ATOM 1417 C C . PRO A 1 189 ? 4.344 3.617 17.548 1.00 94.06 189 PRO A C 1
ATOM 1419 O O . PRO A 1 189 ? 3.280 3.644 16.936 1.00 94.06 189 PRO A O 1
ATOM 1422 N N . LEU A 1 190 ? 5.359 2.816 17.198 1.00 94.19 190 LEU A N 1
ATOM 1423 C CA . LEU A 1 190 ? 5.313 1.902 16.048 1.00 94.19 190 LEU A CA 1
ATOM 1424 C C . LEU A 1 190 ? 4.139 0.915 16.136 1.00 94.19 190 LEU A C 1
ATOM 1426 O O . LEU A 1 190 ? 3.496 0.662 15.127 1.00 94.19 190 LEU A O 1
ATOM 1430 N N . GLY A 1 191 ? 3.810 0.429 17.338 1.00 95.31 191 GLY A N 1
ATOM 1431 C CA . GLY A 1 191 ? 2.662 -0.462 17.551 1.00 95.31 191 GLY A CA 1
ATOM 1432 C C . GLY A 1 191 ? 1.346 0.113 17.020 1.00 95.31 191 GLY A C 1
ATOM 1433 O O . GLY A 1 191 ? 0.625 -0.588 16.328 1.00 95.31 191 GLY A O 1
ATOM 1434 N N . ALA A 1 192 ? 1.103 1.416 17.204 1.00 95.19 192 ALA A N 1
ATOM 1435 C CA . ALA A 1 192 ? -0.101 2.060 16.679 1.00 95.19 192 ALA A CA 1
ATOM 1436 C C . ALA A 1 192 ? -0.144 2.074 15.140 1.00 95.19 192 ALA A C 1
ATOM 1438 O O . ALA A 1 192 ? -1.216 1.961 14.560 1.00 95.19 192 ALA A O 1
ATOM 1439 N N . LEU A 1 193 ? 1.008 2.186 14.463 1.00 95.75 193 LEU A N 1
ATOM 1440 C CA . LEU A 1 193 ? 1.066 2.066 12.999 1.00 95.75 193 LEU A CA 1
ATOM 1441 C C . LEU A 1 193 ? 0.767 0.639 12.540 1.00 95.75 193 LEU A C 1
ATOM 1443 O O . LEU A 1 193 ? 0.081 0.463 11.540 1.00 95.75 193 LEU A O 1
ATOM 1447 N N . ILE A 1 194 ? 1.267 -0.364 13.265 1.00 96.88 194 ILE A N 1
ATOM 1448 C CA . ILE A 1 194 ? 0.987 -1.772 12.966 1.00 96.88 194 ILE A CA 1
ATOM 1449 C C . ILE A 1 194 ? -0.501 -2.079 13.165 1.00 96.88 194 ILE A C 1
ATOM 1451 O O . ILE A 1 194 ? -1.107 -2.695 12.293 1.00 96.88 194 ILE A O 1
ATOM 1455 N N . ASP A 1 195 ? -1.112 -1.587 14.244 1.00 96.62 195 ASP A N 1
ATOM 1456 C CA . ASP A 1 195 ? -2.545 -1.772 14.495 1.00 96.62 195 ASP A CA 1
ATOM 1457 C C . ASP A 1 195 ? -3.416 -1.068 13.434 1.00 96.62 195 ASP A C 1
ATOM 1459 O O . ASP A 1 195 ? -4.460 -1.586 13.033 1.00 96.62 195 ASP A O 1
ATOM 1463 N N . GLU A 1 196 ? -2.989 0.099 12.934 1.00 97.44 196 GLU A N 1
ATOM 1464 C CA . GLU A 1 196 ? -3.644 0.762 11.799 1.00 97.44 196 GLU A CA 1
ATOM 1465 C C . GLU A 1 196 ? -3.491 -0.021 10.496 1.00 97.44 196 GLU A C 1
ATOM 1467 O O . GLU A 1 196 ? -4.470 -0.160 9.763 1.00 97.44 196 GLU A O 1
ATOM 1472 N N . ALA A 1 197 ? -2.301 -0.557 10.216 1.00 97.94 197 ALA A N 1
ATOM 1473 C CA . ALA A 1 197 ? -2.065 -1.388 9.041 1.00 97.94 197 ALA A CA 1
ATOM 1474 C C . ALA A 1 197 ? -2.937 -2.652 9.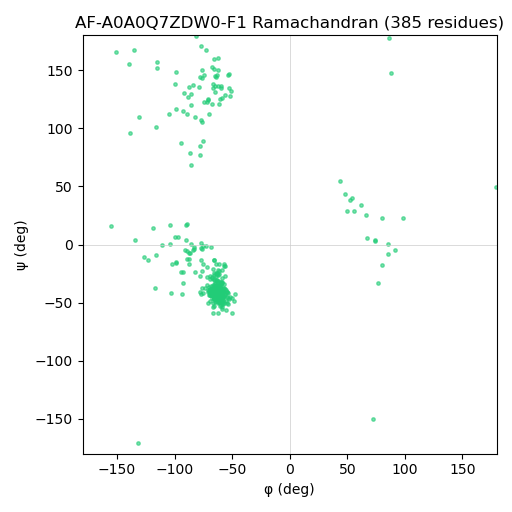071 1.00 97.94 197 ALA A C 1
ATOM 1476 O O . ALA A 1 197 ? -3.566 -2.978 8.067 1.00 97.94 197 ALA A O 1
ATOM 1477 N N . ASP A 1 198 ? -3.062 -3.312 10.226 1.00 97.75 198 ASP A N 1
ATOM 1478 C CA . ASP A 1 198 ? -3.972 -4.447 10.421 1.00 97.75 198 ASP A CA 1
ATOM 1479 C C . ASP A 1 198 ? -5.435 -4.068 10.149 1.00 97.75 198 ASP A C 1
ATOM 1481 O O . ASP A 1 198 ? -6.161 -4.800 9.469 1.00 97.75 198 ASP A O 1
ATOM 1485 N N . ALA A 1 199 ? -5.877 -2.910 10.646 1.00 96.94 199 ALA A N 1
ATOM 1486 C CA . ALA A 1 199 ? -7.230 -2.431 10.395 1.00 96.94 199 ALA A CA 1
ATOM 1487 C C . ALA A 1 199 ? -7.459 -2.112 8.908 1.00 96.94 199 ALA A C 1
ATOM 1489 O O . ALA A 1 199 ? -8.505 -2.471 8.367 1.00 96.94 199 ALA A O 1
ATOM 1490 N N . LEU A 1 200 ? -6.492 -1.475 8.238 1.00 97.62 200 LEU A N 1
ATOM 1491 C CA . LEU A 1 200 ? -6.537 -1.182 6.801 1.00 97.62 200 LEU A CA 1
ATOM 1492 C C . LEU A 1 200 ? -6.521 -2.465 5.955 1.00 97.62 200 LEU A C 1
ATOM 1494 O O . LEU A 1 200 ? -7.236 -2.527 4.956 1.00 97.62 200 LEU A O 1
ATOM 1498 N N . LEU A 1 201 ? -5.793 -3.511 6.367 1.00 97.75 201 LEU A N 1
ATOM 1499 C CA . LEU A 1 201 ? -5.824 -4.822 5.703 1.00 97.75 201 LEU A CA 1
ATOM 1500 C C . LEU A 1 201 ? -7.236 -5.415 5.725 1.00 97.75 201 LEU A C 1
ATOM 1502 O O . LEU A 1 201 ? -7.718 -5.901 4.702 1.00 97.75 201 LEU A O 1
ATOM 1506 N N . GLY A 1 202 ? -7.925 -5.323 6.866 1.00 95.50 202 GLY A N 1
ATOM 1507 C CA . GLY A 1 202 ? -9.324 -5.738 6.978 1.00 95.50 202 GLY A CA 1
ATOM 1508 C C . GLY A 1 202 ? -10.245 -4.986 6.012 1.00 95.50 202 GLY A C 1
ATOM 1509 O O . GLY A 1 202 ? -11.123 -5.590 5.398 1.00 95.50 202 GLY A O 1
ATOM 1510 N N . GLN A 1 203 ? -10.018 -3.684 5.821 1.00 93.94 203 GLN A N 1
ATOM 1511 C CA . GLN A 1 203 ? -10.778 -2.878 4.859 1.00 93.94 203 GLN A CA 1
ATOM 1512 C C . GLN A 1 203 ? -10.484 -3.269 3.410 1.00 93.94 203 GLN A C 1
ATOM 1514 O O . GLN A 1 203 ? -11.415 -3.392 2.617 1.00 93.94 203 GLN A O 1
ATOM 1519 N N . ALA A 1 204 ? -9.212 -3.485 3.070 1.00 95.62 204 ALA A N 1
ATOM 1520 C CA . ALA A 1 204 ? -8.805 -3.899 1.732 1.00 95.62 204 ALA A CA 1
ATOM 1521 C C . ALA A 1 204 ? -9.411 -5.261 1.362 1.00 95.62 204 ALA A C 1
ATOM 1523 O O . ALA A 1 204 ? -9.961 -5.409 0.273 1.00 95.62 204 ALA A O 1
ATOM 1524 N N . LEU A 1 205 ? -9.407 -6.222 2.295 1.00 95.00 205 LEU A N 1
ATOM 1525 C CA . LEU A 1 205 ? -10.064 -7.518 2.108 1.00 95.00 205 LEU A CA 1
ATOM 1526 C C . LEU A 1 205 ? -11.585 -7.397 1.964 1.00 95.00 205 LEU A C 1
ATOM 1528 O O . LEU A 1 205 ? -12.160 -8.024 1.079 1.00 95.00 205 LEU A O 1
ATOM 1532 N N . ALA A 1 206 ? -12.236 -6.578 2.794 1.00 92.69 206 ALA A N 1
ATOM 1533 C CA . ALA A 1 206 ? -13.676 -6.336 2.692 1.00 92.69 206 ALA A CA 1
ATOM 1534 C C . ALA A 1 206 ? -14.078 -5.671 1.361 1.00 92.69 206 ALA A C 1
ATOM 1536 O O . ALA A 1 206 ? -15.213 -5.818 0.921 1.00 92.69 206 ALA A O 1
ATOM 1537 N N . ALA A 1 207 ? -13.153 -4.950 0.725 1.00 91.75 207 ALA A N 1
ATOM 1538 C CA . ALA A 1 207 ? -13.319 -4.382 -0.609 1.00 91.75 207 ALA A CA 1
ATOM 1539 C C . ALA A 1 207 ? -12.847 -5.320 -1.741 1.00 91.75 207 ALA A C 1
ATOM 1541 O O . ALA A 1 207 ? -12.817 -4.888 -2.890 1.00 91.75 207 ALA A O 1
ATOM 1542 N N . GLU A 1 208 ? -12.429 -6.553 -1.422 1.00 92.19 208 GLU A N 1
ATOM 1543 C CA . GLU A 1 208 ? -11.788 -7.515 -2.337 1.00 92.19 208 GLU A CA 1
ATOM 1544 C C . GLU A 1 208 ? -10.619 -6.914 -3.141 1.00 92.19 208 GLU A C 1
ATOM 1546 O O . GLU A 1 208 ? -10.296 -7.336 -4.251 1.00 92.19 208 GLU A O 1
ATOM 1551 N N . ASN A 1 209 ? -9.949 -5.914 -2.566 1.00 94.38 209 ASN A N 1
ATOM 1552 C CA . ASN A 1 209 ? -8.873 -5.192 -3.216 1.00 94.38 209 ASN A CA 1
ATOM 1553 C C . ASN A 1 209 ? -7.519 -5.811 -2.840 1.00 94.38 209 ASN A C 1
ATOM 1555 O O . ASN A 1 209 ? -6.861 -5.405 -1.877 1.00 94.38 209 ASN A O 1
ATOM 1559 N N . HIS A 1 210 ? -7.110 -6.817 -3.616 1.00 95.44 210 HIS A N 1
ATOM 1560 C CA . HIS A 1 210 ? -5.831 -7.512 -3.438 1.00 95.44 210 HIS A CA 1
ATOM 1561 C C . HIS A 1 210 ? -4.612 -6.615 -3.671 1.00 95.44 210 HIS A C 1
ATOM 1563 O O . HIS A 1 210 ? -3.559 -6.871 -3.093 1.00 95.44 210 HIS A O 1
ATOM 1569 N N . ASP A 1 211 ? -4.765 -5.578 -4.492 1.00 96.00 211 ASP A N 1
ATOM 1570 C CA . ASP A 1 211 ? -3.728 -4.597 -4.794 1.00 96.00 211 ASP A CA 1
ATOM 1571 C C . ASP A 1 211 ? -3.314 -3.832 -3.534 1.00 96.00 211 ASP A C 1
ATOM 1573 O O . ASP A 1 211 ? -2.188 -3.962 -3.055 1.00 96.00 211 ASP A O 1
ATOM 1577 N N . VAL A 1 212 ? -4.279 -3.156 -2.908 1.00 96.50 212 VAL A N 1
ATOM 1578 C CA . VAL A 1 212 ? -4.072 -2.420 -1.655 1.00 96.50 212 VAL A CA 1
ATOM 1579 C C . VAL A 1 212 ? -3.687 -3.363 -0.517 1.00 96.50 212 VAL A C 1
ATOM 1581 O O . VAL A 1 212 ? -2.843 -3.019 0.309 1.00 96.50 212 VAL A O 1
ATOM 1584 N N . ALA A 1 213 ? -4.274 -4.564 -0.457 1.00 97.44 213 ALA A N 1
ATOM 1585 C CA . ALA A 1 213 ? -3.916 -5.543 0.566 1.00 97.44 213 ALA A CA 1
ATOM 1586 C C . ALA A 1 213 ? -2.439 -5.958 0.462 1.00 97.44 213 ALA A C 1
ATOM 1588 O O . ALA A 1 213 ? -1.744 -5.985 1.478 1.00 97.44 213 ALA A O 1
ATOM 1589 N N . ALA A 1 214 ? -1.942 -6.242 -0.747 1.00 97.50 214 ALA A N 1
ATOM 1590 C CA . ALA A 1 214 ? -0.537 -6.575 -0.972 1.00 97.50 214 ALA A CA 1
ATOM 1591 C C . ALA A 1 214 ? 0.390 -5.400 -0.625 1.00 97.50 214 ALA A C 1
ATOM 1593 O O . ALA A 1 214 ? 1.468 -5.611 -0.069 1.00 97.50 214 ALA A O 1
ATOM 1594 N N . GLU A 1 215 ? -0.044 -4.173 -0.900 1.00 97.38 215 GLU A N 1
ATOM 1595 C CA . GLU A 1 215 ? 0.733 -2.968 -0.621 1.00 97.38 215 GLU A CA 1
ATOM 1596 C C . GLU A 1 215 ? 0.833 -2.679 0.878 1.00 97.38 215 GLU A C 1
ATOM 1598 O O . GLU A 1 215 ? 1.903 -2.378 1.404 1.00 97.38 215 GLU A O 1
ATOM 1603 N N . LEU A 1 216 ? -0.264 -2.859 1.613 1.00 98.19 216 LEU A N 1
ATOM 1604 C CA . LEU A 1 216 ? -0.282 -2.724 3.069 1.00 98.19 216 LEU A CA 1
ATOM 1605 C C . LEU A 1 216 ? 0.672 -3.707 3.751 1.00 98.19 216 LEU A C 1
ATOM 1607 O O . LEU A 1 216 ? 1.290 -3.349 4.759 1.00 98.19 216 LEU A O 1
ATOM 1611 N N . LEU A 1 217 ? 0.861 -4.905 3.186 1.00 98.19 217 LEU A N 1
ATOM 1612 C CA . LEU A 1 217 ? 1.821 -5.886 3.699 1.00 98.19 217 LEU A CA 1
ATOM 1613 C C . LEU A 1 217 ? 3.277 -5.412 3.624 1.00 98.19 217 LEU A C 1
ATOM 1615 O O . LEU A 1 217 ? 4.109 -5.957 4.348 1.00 98.19 217 LEU A O 1
ATOM 1619 N N . TRP A 1 218 ? 3.603 -4.378 2.841 1.00 97.25 218 TRP A N 1
ATOM 1620 C CA . TRP A 1 218 ? 4.931 -3.756 2.862 1.00 97.25 218 TRP A CA 1
ATOM 1621 C C . TRP A 1 218 ? 5.287 -3.153 4.224 1.00 97.25 218 TRP A C 1
ATOM 1623 O O . TRP A 1 218 ? 6.466 -3.042 4.561 1.00 97.25 218 TRP A O 1
ATOM 1633 N N . THR A 1 219 ? 4.280 -2.788 5.024 1.00 97.44 219 THR A N 1
ATOM 1634 C CA . THR A 1 219 ? 4.453 -2.150 6.336 1.00 97.44 219 THR A CA 1
ATOM 1635 C C . THR A 1 219 ? 5.438 -2.908 7.221 1.00 97.44 219 THR A C 1
ATOM 1637 O O . THR A 1 219 ? 6.334 -2.313 7.816 1.00 97.44 219 THR A O 1
ATOM 1640 N N . TRP A 1 220 ? 5.312 -4.229 7.297 1.00 97.19 220 TRP A N 1
ATOM 1641 C CA . TRP A 1 220 ? 6.144 -5.071 8.156 1.00 97.19 220 TRP A CA 1
ATOM 1642 C C . TRP A 1 220 ? 7.617 -5.110 7.732 1.00 97.19 220 TRP A C 1
ATOM 1644 O O . TRP A 1 220 ? 8.454 -4.664 8.526 1.00 97.19 220 TRP A O 1
ATOM 1654 N N . PRO A 1 221 ? 7.973 -5.537 6.501 1.00 95.81 221 PRO A N 1
ATOM 1655 C CA . PRO A 1 221 ? 9.360 -5.508 6.050 1.00 95.81 221 PRO A CA 1
ATOM 1656 C C . PRO A 1 221 ? 9.956 -4.095 6.092 1.00 95.81 221 PRO A C 1
ATOM 1658 O O . PRO A 1 221 ? 11.076 -3.928 6.567 1.00 95.81 221 PRO A O 1
ATOM 1661 N N . MET A 1 222 ? 9.207 -3.064 5.684 1.00 94.75 222 MET A N 1
ATOM 1662 C CA . MET A 1 222 ? 9.731 -1.694 5.624 1.00 94.75 222 MET A CA 1
ATOM 1663 C C . MET A 1 222 ? 9.939 -1.056 7.003 1.00 94.75 222 MET A C 1
ATOM 1665 O O . MET A 1 222 ? 10.824 -0.221 7.178 1.00 94.75 222 MET A O 1
ATOM 1669 N N . THR A 1 223 ? 9.168 -1.455 8.015 1.00 94.31 223 THR A N 1
ATOM 1670 C CA . THR A 1 223 ? 9.385 -0.994 9.398 1.00 94.31 223 THR A CA 1
ATOM 1671 C C . THR A 1 223 ? 10.390 -1.856 10.166 1.00 94.31 223 THR A C 1
ATOM 1673 O O . THR A 1 223 ? 10.763 -1.498 11.286 1.00 94.31 223 THR A O 1
ATOM 1676 N N . GLY A 1 224 ? 10.841 -2.975 9.587 1.00 93.19 224 GLY A N 1
ATOM 1677 C CA . GLY A 1 224 ? 11.659 -3.976 10.272 1.00 93.19 224 GLY A CA 1
ATOM 1678 C C . GLY A 1 224 ? 10.903 -4.697 11.393 1.00 93.19 224 GLY A C 1
ATOM 1679 O O . GLY A 1 224 ? 11.524 -5.163 12.350 1.00 93.19 224 GLY A O 1
ATOM 1680 N N . THR A 1 225 ? 9.571 -4.752 11.303 1.00 93.50 225 THR A N 1
ATOM 1681 C CA . THR A 1 225 ? 8.708 -5.411 12.288 1.00 93.50 225 THR A CA 1
ATOM 1682 C C . THR A 1 225 ? 8.309 -6.790 11.774 1.00 93.50 225 THR A C 1
ATOM 1684 O O . THR A 1 225 ? 7.958 -6.919 10.602 1.00 93.50 225 THR A O 1
ATOM 1687 N N . PRO A 1 226 ? 8.300 -7.829 12.619 1.00 93.69 226 PRO A N 1
ATOM 1688 C CA . PRO A 1 226 ? 7.758 -9.118 12.218 1.00 93.69 226 PRO A CA 1
ATOM 1689 C C . PRO A 1 226 ? 6.267 -9.045 11.891 1.00 93.69 226 PRO A C 1
ATOM 1691 O O . PRO A 1 226 ? 5.536 -8.314 12.560 1.00 93.69 226 PRO A O 1
ATOM 1694 N N . PHE A 1 227 ? 5.817 -9.835 10.914 1.00 94.81 227 PHE A N 1
ATOM 1695 C CA . PHE A 1 227 ? 4.410 -9.909 10.516 1.00 94.81 227 PHE A CA 1
ATOM 1696 C C . PHE A 1 227 ? 3.499 -10.151 11.725 1.00 94.81 227 PHE A C 1
ATOM 1698 O O . PHE A 1 227 ? 3.751 -11.052 12.535 1.00 94.81 227 PHE A O 1
ATOM 1705 N N . SER A 1 228 ? 2.432 -9.352 11.824 1.00 95.19 228 SER A N 1
ATOM 1706 C CA . SER A 1 228 ? 1.315 -9.631 12.727 1.00 95.19 228 SER A CA 1
ATOM 1707 C C . SER A 1 228 ? 0.589 -10.904 12.262 1.00 95.19 228 SER A C 1
ATOM 1709 O O . SER A 1 228 ? 0.689 -11.283 11.089 1.00 95.19 228 SER A O 1
ATOM 1711 N N . PRO A 1 229 ? -0.186 -11.572 13.132 1.00 94.75 229 PRO A N 1
ATOM 1712 C CA . PRO A 1 229 ? -1.021 -12.693 12.704 1.00 94.75 229 PRO A CA 1
ATOM 1713 C C . PRO A 1 229 ? -2.014 -12.315 11.600 1.00 94.75 229 PRO A C 1
ATOM 1715 O O . PRO A 1 229 ? -2.212 -13.090 10.669 1.00 94.75 229 PRO A O 1
ATOM 1718 N N . SER A 1 230 ? -2.583 -11.108 11.669 1.00 96.06 230 SER A N 1
ATOM 1719 C CA . SER A 1 230 ? -3.439 -10.541 10.624 1.00 96.06 230 SER A CA 1
ATOM 1720 C C . SER A 1 230 ? -2.712 -10.463 9.279 1.00 96.06 230 SER A C 1
ATOM 1722 O O . SER A 1 230 ? -3.229 -10.913 8.259 1.00 96.06 230 SER A O 1
ATOM 1724 N N . ALA A 1 231 ? -1.492 -9.925 9.275 1.00 97.25 231 ALA A N 1
ATOM 1725 C CA . ALA A 1 231 ? -0.697 -9.758 8.070 1.00 97.25 231 ALA A CA 1
ATOM 1726 C C . ALA A 1 231 ? -0.224 -11.104 7.502 1.00 97.25 231 ALA A C 1
ATOM 1728 O O . ALA A 1 231 ? -0.269 -11.297 6.290 1.00 97.25 231 ALA A O 1
ATOM 1729 N N . ALA A 1 232 ? 0.144 -12.064 8.356 1.00 96.31 232 ALA A N 1
ATOM 1730 C CA . ALA A 1 232 ? 0.452 -13.432 7.938 1.00 96.31 232 ALA A CA 1
ATOM 1731 C C . ALA A 1 232 ? -0.767 -14.117 7.293 1.00 96.31 232 ALA A C 1
ATOM 1733 O O . ALA A 1 232 ? -0.660 -14.685 6.208 1.00 96.31 232 ALA A O 1
ATOM 1734 N N . PHE A 1 233 ? -1.951 -13.988 7.902 1.00 96.69 233 PHE A N 1
ATOM 1735 C CA . PHE A 1 233 ? -3.198 -14.497 7.331 1.00 96.69 233 PHE A CA 1
ATOM 1736 C C . PHE A 1 233 ? -3.503 -13.892 5.951 1.00 96.69 233 PHE A C 1
ATOM 1738 O O . PHE A 1 233 ? -3.889 -14.612 5.022 1.00 96.69 233 PHE A O 1
ATOM 1745 N N . VAL A 1 234 ? -3.329 -12.575 5.796 1.00 97.94 234 VAL A N 1
ATOM 1746 C CA . VAL A 1 234 ? -3.555 -11.899 4.510 1.00 97.94 234 VAL A CA 1
ATOM 1747 C C . VAL A 1 234 ? -2.513 -12.333 3.484 1.00 97.94 234 VAL A C 1
ATOM 1749 O O . VAL A 1 234 ? -2.888 -12.659 2.361 1.00 97.94 234 VAL A O 1
ATOM 1752 N N . LEU A 1 235 ? -1.233 -12.415 3.860 1.00 97.56 235 LEU A N 1
ATOM 1753 C CA . LEU A 1 235 ? -0.170 -12.907 2.984 1.00 97.56 235 LEU A CA 1
ATOM 1754 C C . LEU A 1 235 ? -0.499 -14.306 2.454 1.00 97.56 235 LEU A C 1
ATOM 1756 O O . LEU A 1 235 ? -0.468 -14.519 1.245 1.00 97.56 235 LEU A O 1
ATOM 1760 N N . ASP A 1 236 ? -0.901 -15.229 3.328 1.00 96.50 236 ASP A N 1
ATOM 1761 C CA . ASP A 1 236 ? -1.289 -16.582 2.926 1.00 96.50 236 ASP A CA 1
ATOM 1762 C C . ASP A 1 236 ? -2.558 -16.592 2.053 1.00 96.50 236 ASP A C 1
ATOM 1764 O O . ASP A 1 236 ? -2.750 -17.483 1.214 1.00 96.50 236 ASP A O 1
ATOM 1768 N N . THR A 1 237 ? -3.452 -15.617 2.248 1.00 96.44 237 THR A N 1
ATOM 1769 C CA . THR A 1 237 ? -4.645 -15.404 1.415 1.00 96.44 237 THR A CA 1
ATOM 1770 C C . THR A 1 237 ? -4.268 -14.978 0.004 1.00 96.44 237 THR A C 1
ATOM 1772 O O . THR A 1 237 ? -4.697 -15.622 -0.957 1.00 96.44 237 THR A O 1
ATOM 1775 N N . LEU A 1 238 ? -3.404 -13.974 -0.132 1.00 97.12 238 LEU A N 1
ATOM 1776 C CA . LEU A 1 238 ? -2.936 -13.484 -1.428 1.00 97.12 238 LEU A CA 1
ATOM 1777 C C . LEU A 1 238 ? -2.016 -14.491 -2.125 1.00 97.12 238 LEU A C 1
ATOM 1779 O O . LEU A 1 238 ? -2.130 -14.681 -3.331 1.00 97.12 238 LEU A O 1
ATOM 1783 N N . ALA A 1 239 ? -1.169 -15.206 -1.381 1.00 96.25 239 ALA A N 1
ATOM 1784 C CA . ALA A 1 239 ? -0.310 -16.252 -1.928 1.00 96.25 239 ALA A CA 1
ATOM 1785 C C . ALA A 1 239 ? -1.126 -17.405 -2.530 1.00 96.25 239 ALA A C 1
ATOM 1787 O O . ALA A 1 239 ? -0.794 -17.894 -3.608 1.00 96.25 239 ALA A O 1
ATOM 1788 N N . ALA A 1 240 ? -2.225 -17.811 -1.882 1.00 95.25 240 ALA A N 1
ATOM 1789 C CA . ALA A 1 240 ? -3.127 -18.820 -2.437 1.00 95.25 240 ALA A CA 1
ATOM 1790 C C . ALA A 1 240 ? -3.802 -18.339 -3.731 1.00 95.25 240 ALA A C 1
ATOM 1792 O O . ALA A 1 240 ? -3.883 -19.102 -4.690 1.00 95.25 240 ALA A O 1
ATOM 1793 N N . ARG A 1 241 ? -4.220 -17.066 -3.790 1.00 94.50 241 ARG A N 1
ATOM 1794 C CA . ARG A 1 241 ? -4.769 -16.457 -5.014 1.00 94.50 241 ARG A CA 1
ATOM 1795 C C . ARG A 1 241 ? -3.734 -16.370 -6.130 1.00 94.50 241 ARG A C 1
ATOM 1797 O O . ARG A 1 241 ? -4.024 -16.738 -7.263 1.00 94.50 241 ARG A O 1
ATOM 1804 N N . HIS A 1 242 ? -2.510 -15.964 -5.805 1.00 94.75 242 HIS A N 1
ATOM 1805 C CA . HIS A 1 242 ? -1.410 -15.977 -6.761 1.00 94.75 242 HIS A CA 1
ATOM 1806 C C . HIS A 1 242 ? -1.131 -17.398 -7.271 1.00 94.75 242 HIS A C 1
ATOM 1808 O O . HIS A 1 242 ? -0.877 -17.586 -8.457 1.00 94.75 242 HIS A O 1
ATOM 1814 N N . ALA A 1 243 ? -1.170 -18.416 -6.408 1.00 95.06 243 ALA A N 1
ATOM 1815 C CA . ALA A 1 243 ? -0.972 -19.806 -6.817 1.00 95.06 243 ALA A CA 1
ATOM 1816 C C . ALA A 1 243 ? -2.108 -20.331 -7.717 1.00 95.06 243 ALA A C 1
ATOM 1818 O O . ALA A 1 243 ? -1.844 -21.107 -8.631 1.00 95.06 243 ALA A O 1
ATOM 1819 N N . GLU A 1 244 ? -3.347 -19.897 -7.478 1.00 93.38 244 GLU A N 1
ATOM 1820 C CA . GLU A 1 244 ? -4.524 -20.243 -8.285 1.00 93.38 244 GLU A CA 1
ATOM 1821 C C . GLU A 1 244 ? -4.437 -19.673 -9.709 1.00 93.38 244 GLU A C 1
ATOM 1823 O O . GLU A 1 244 ? -4.693 -20.387 -10.677 1.00 93.38 244 GLU A O 1
ATOM 1828 N N . HIS A 1 245 ? -4.057 -18.400 -9.842 1.00 91.25 245 HIS A N 1
ATOM 1829 C CA . HIS A 1 245 ? -4.086 -17.689 -11.125 1.00 91.25 245 HIS A CA 1
ATOM 1830 C C . HIS A 1 245 ? -2.728 -17.621 -11.838 1.00 91.25 245 HIS A C 1
ATOM 1832 O O . HIS A 1 245 ? -2.666 -17.270 -13.013 1.00 91.25 245 HIS A O 1
ATOM 1838 N N . GLY A 1 246 ? -1.631 -17.917 -11.141 1.00 91.25 246 GLY A N 1
ATOM 1839 C CA . GLY A 1 246 ? -0.262 -17.688 -11.610 1.00 91.25 246 GLY A CA 1
ATOM 1840 C C . GLY A 1 246 ? 0.220 -16.241 -11.442 1.00 91.25 246 GLY A C 1
ATOM 1841 O O . GLY A 1 246 ? 1.426 -16.021 -11.437 1.00 91.25 246 GLY A O 1
ATOM 1842 N N . PHE A 1 247 ? -0.689 -15.282 -11.243 1.00 92.31 247 PHE A N 1
ATOM 1843 C CA . PHE A 1 247 ? -0.464 -13.865 -10.921 1.00 92.31 247 PHE A CA 1
ATOM 1844 C C . PHE A 1 247 ? -1.419 -13.442 -9.797 1.00 92.31 247 PHE A C 1
ATOM 1846 O O . PHE A 1 247 ? -2.374 -14.154 -9.499 1.00 92.31 247 PHE A O 1
ATOM 1853 N N . LEU A 1 248 ? -1.203 -12.272 -9.192 1.00 94.31 248 LEU A N 1
ATOM 1854 C CA . LEU A 1 248 ? -2.186 -11.675 -8.287 1.00 94.31 248 LEU A CA 1
ATOM 1855 C C . LEU A 1 248 ? -3.104 -10.725 -9.086 1.00 94.31 248 LEU A C 1
ATOM 1857 O O . LEU A 1 248 ? -2.594 -9.739 -9.621 1.00 94.31 248 LEU A O 1
ATOM 1861 N N . PRO A 1 249 ? -4.418 -11.005 -9.213 1.00 93.69 249 PRO A N 1
ATOM 1862 C CA . PRO A 1 249 ? -5.320 -10.171 -10.006 1.00 93.69 249 PRO A CA 1
ATOM 1863 C C . PRO A 1 249 ? -5.506 -8.776 -9.409 1.00 93.69 249 PRO A C 1
ATOM 1865 O O . PRO A 1 249 ? -5.751 -8.650 -8.206 1.00 93.69 249 PRO A O 1
ATOM 1868 N N . GLY A 1 250 ? -5.429 -7.750 -10.259 1.00 93.62 250 GLY A N 1
ATOM 1869 C CA . GLY A 1 250 ? -5.763 -6.378 -9.882 1.00 93.62 250 GLY A CA 1
ATOM 1870 C C . GLY A 1 250 ? -7.274 -6.122 -9.812 1.00 93.62 250 GLY A C 1
ATOM 1871 O O . GLY A 1 250 ? -8.071 -6.965 -10.229 1.00 93.62 250 GLY A O 1
ATOM 1872 N N . PRO A 1 251 ? -7.699 -4.954 -9.296 1.00 91.00 251 PRO A N 1
ATOM 1873 C CA . PRO A 1 251 ? -9.107 -4.655 -9.014 1.00 91.00 251 PRO A CA 1
ATOM 1874 C C . PRO A 1 251 ? -9.997 -4.625 -10.264 1.00 91.00 251 PRO A C 1
ATOM 1876 O O . PRO A 1 251 ? -11.200 -4.845 -10.169 1.00 91.00 251 PRO A O 1
ATOM 1879 N N . GLU A 1 252 ? -9.419 -4.363 -11.437 1.00 91.56 252 GLU A N 1
ATOM 1880 C CA . GLU A 1 252 ? -10.140 -4.315 -12.714 1.00 91.56 252 GLU A CA 1
ATOM 1881 C C . GLU A 1 252 ? -10.033 -5.639 -13.500 1.00 91.56 252 GLU A C 1
ATOM 1883 O O . GLU A 1 252 ? -10.461 -5.733 -14.653 1.00 91.56 252 GLU A O 1
ATOM 1888 N N . HIS A 1 253 ? -9.438 -6.680 -12.904 1.00 93.44 253 HIS A N 1
ATOM 1889 C CA . HIS A 1 253 ? -9.231 -7.953 -13.579 1.00 93.44 253 HIS A CA 1
ATOM 1890 C C . HIS A 1 253 ? -10.516 -8.785 -13.647 1.00 93.44 253 HIS A C 1
ATOM 1892 O O . HIS A 1 253 ? -10.932 -9.403 -12.670 1.00 93.44 253 HIS A O 1
ATOM 1898 N N . ASP A 1 254 ? -11.097 -8.877 -14.842 1.00 92.62 254 ASP A N 1
ATOM 1899 C CA . ASP A 1 254 ? -12.152 -9.846 -15.158 1.00 92.62 254 ASP A CA 1
ATOM 1900 C C . ASP A 1 254 ? -11.586 -11.087 -15.897 1.00 92.62 254 ASP A C 1
ATOM 1902 O O . ASP A 1 254 ? -11.116 -10.953 -17.036 1.00 92.62 254 ASP A O 1
ATOM 1906 N N . PRO A 1 255 ? -11.668 -12.306 -15.316 1.00 91.62 255 PRO A N 1
ATOM 1907 C CA . PRO A 1 255 ? -11.236 -13.545 -15.969 1.00 91.62 255 PRO A CA 1
ATOM 1908 C C . PRO A 1 255 ? -11.953 -13.840 -17.295 1.00 91.62 255 PRO A C 1
ATOM 1910 O O . PRO A 1 255 ? -11.358 -14.412 -18.213 1.00 91.62 255 PRO A O 1
ATOM 1913 N N . ALA A 1 256 ? -13.225 -13.454 -17.426 1.00 92.62 256 ALA A N 1
ATOM 1914 C CA . ALA A 1 256 ? -13.981 -13.645 -18.656 1.00 92.62 256 ALA A CA 1
ATOM 1915 C C . ALA A 1 256 ? -13.441 -12.740 -19.769 1.00 92.62 256 ALA A C 1
ATOM 1917 O O . ALA A 1 256 ? -13.278 -13.204 -20.898 1.00 92.62 256 ALA A O 1
ATOM 1918 N N . VAL A 1 257 ? -13.101 -11.485 -19.462 1.00 90.88 257 VAL A N 1
ATOM 1919 C CA . VAL A 1 257 ? -12.461 -10.572 -20.426 1.00 90.88 257 VAL A CA 1
ATOM 1920 C C . VAL A 1 257 ? -11.053 -11.052 -20.769 1.00 90.88 257 VAL A C 1
ATOM 1922 O O . VAL A 1 257 ? -10.716 -11.136 -21.952 1.00 90.88 257 VAL A O 1
ATOM 1925 N N . HIS A 1 258 ? -10.276 -11.471 -19.765 1.00 91.88 258 HIS A N 1
ATOM 1926 C CA . HIS A 1 258 ? -8.943 -12.040 -19.960 1.00 91.88 258 HIS A CA 1
ATOM 1927 C C . HIS A 1 258 ? -8.968 -13.214 -20.947 1.00 91.88 258 HIS A C 1
ATOM 1929 O O . HIS A 1 258 ? -8.189 -13.238 -21.894 1.00 91.88 258 HIS A O 1
ATOM 1935 N N . SER A 1 259 ? -9.921 -14.140 -20.807 1.00 91.12 259 SER A N 1
ATOM 1936 C CA . SER A 1 259 ? -10.040 -15.291 -21.714 1.00 91.12 259 SER A CA 1
ATOM 1937 C C . SER A 1 259 ? -10.295 -14.919 -23.184 1.00 91.12 259 SER A C 1
ATOM 1939 O O . SER A 1 259 ? -10.010 -15.720 -24.073 1.00 91.12 259 SER A O 1
ATOM 1941 N N . ARG A 1 260 ? -10.832 -13.718 -23.451 1.00 91.12 260 ARG A N 1
ATOM 1942 C CA . ARG A 1 260 ? -11.113 -13.226 -24.807 1.00 91.12 260 ARG A CA 1
ATOM 1943 C C . ARG A 1 260 ? -9.977 -12.393 -25.389 1.00 91.12 260 ARG A C 1
ATOM 1945 O O . ARG A 1 260 ? -9.706 -12.523 -26.578 1.00 91.12 260 ARG A O 1
ATOM 1952 N N . VAL A 1 261 ? -9.386 -11.504 -24.586 1.00 88.38 261 VAL A N 1
ATOM 1953 C CA . VAL A 1 261 ? -8.423 -10.489 -25.059 1.00 88.38 261 VAL A CA 1
ATOM 1954 C C . VAL A 1 261 ? -6.967 -10.865 -24.759 1.00 88.38 261 VAL A C 1
ATOM 1956 O O . VAL A 1 261 ? -6.055 -10.353 -25.400 1.00 88.38 261 VAL A O 1
ATOM 1959 N N . GLY A 1 262 ? -6.737 -11.810 -23.848 1.00 89.94 262 GLY A N 1
ATOM 1960 C CA . GLY A 1 262 ? -5.405 -12.294 -23.499 1.00 89.94 262 GLY A CA 1
ATOM 1961 C C . GLY A 1 262 ? -4.592 -11.290 -22.680 1.00 89.94 262 GLY A C 1
ATOM 1962 O O . GLY A 1 262 ? -5.140 -10.497 -21.907 1.00 89.94 262 GLY A O 1
ATOM 1963 N N . ASP A 1 263 ? -3.274 -11.352 -22.856 1.00 90.12 263 ASP A N 1
ATOM 1964 C CA . ASP A 1 263 ? -2.290 -10.718 -21.974 1.00 90.12 263 ASP A CA 1
ATOM 1965 C C . ASP A 1 263 ? -2.386 -9.184 -21.923 1.00 90.12 263 ASP A C 1
ATOM 1967 O O . ASP A 1 263 ? -2.027 -8.591 -20.908 1.00 90.12 263 ASP A O 1
ATOM 1971 N N . ASP A 1 264 ? -2.928 -8.526 -22.953 1.00 88.44 264 ASP A N 1
ATOM 1972 C CA . ASP A 1 264 ? -3.128 -7.069 -22.943 1.00 88.44 264 ASP A CA 1
ATOM 1973 C C . ASP A 1 264 ? -4.079 -6.639 -21.814 1.00 88.44 264 ASP A C 1
ATOM 1975 O O . ASP A 1 264 ? -3.820 -5.660 -21.109 1.00 88.44 264 ASP A O 1
ATOM 1979 N N . HIS A 1 265 ? -5.153 -7.407 -21.586 1.00 90.88 265 HIS A N 1
ATOM 1980 C CA . HIS A 1 265 ? -6.073 -7.167 -20.470 1.00 90.88 265 HIS A CA 1
ATOM 1981 C C . HIS A 1 265 ? -5.402 -7.459 -19.130 1.00 90.88 265 HIS A C 1
ATOM 1983 O O . HIS A 1 265 ? -5.579 -6.703 -18.177 1.00 90.88 265 HIS A O 1
ATOM 1989 N N . LEU A 1 266 ? -4.608 -8.531 -19.043 1.00 91.50 266 LEU A N 1
ATOM 1990 C CA . LEU A 1 266 ? -3.844 -8.853 -17.836 1.00 91.50 266 LEU A CA 1
ATOM 1991 C C . LEU A 1 266 ? -2.897 -7.705 -17.461 1.00 91.50 266 LEU A C 1
ATOM 1993 O O . LEU A 1 266 ? -2.915 -7.243 -16.321 1.00 91.50 266 LEU A O 1
ATOM 1997 N N . ILE A 1 267 ? -2.118 -7.218 -18.426 1.00 91.25 267 ILE A N 1
ATOM 1998 C CA . ILE A 1 267 ? -1.190 -6.102 -18.247 1.00 91.25 267 ILE A CA 1
ATOM 1999 C C . ILE A 1 267 ? -1.958 -4.856 -17.789 1.00 91.25 267 ILE A C 1
ATOM 2001 O O . ILE A 1 267 ? -1.646 -4.301 -16.739 1.00 91.25 267 ILE A O 1
ATOM 2005 N N . GLN A 1 268 ? -3.005 -4.437 -18.501 1.00 90.81 268 GLN A N 1
ATOM 2006 C CA . GLN A 1 268 ? -3.733 -3.214 -18.143 1.00 90.81 268 GLN A CA 1
ATOM 2007 C C . GLN A 1 268 ? -4.429 -3.306 -16.777 1.00 90.81 268 GLN A C 1
ATOM 2009 O O . GLN A 1 268 ? -4.376 -2.351 -16.006 1.00 90.81 268 GLN A O 1
ATOM 2014 N N . SER A 1 269 ? -5.029 -4.455 -16.456 1.00 92.06 269 SER A N 1
ATOM 2015 C CA . SER A 1 269 ? -5.803 -4.638 -15.220 1.00 92.06 269 SER A CA 1
ATOM 2016 C C . SER A 1 269 ? -4.962 -4.954 -13.983 1.00 92.06 269 SER A C 1
ATOM 2018 O O . SER A 1 269 ? -5.440 -4.757 -12.867 1.00 92.06 269 SER A O 1
ATOM 2020 N N . SER A 1 270 ? -3.749 -5.494 -14.156 1.00 94.38 270 SER A N 1
ATOM 2021 C CA . SER A 1 270 ? -2.989 -6.110 -13.055 1.00 94.38 270 SER A CA 1
ATOM 2022 C C . SER A 1 270 ? -1.513 -5.706 -12.987 1.00 94.38 270 SER A C 1
ATOM 2024 O O . SER A 1 270 ? -0.809 -6.217 -12.115 1.00 94.38 270 SER A O 1
ATOM 2026 N N . TYR A 1 271 ? -1.008 -4.797 -13.839 1.00 94.31 271 TYR A N 1
ATOM 2027 C CA . TYR A 1 271 ? 0.415 -4.423 -13.781 1.00 94.31 271 TYR A CA 1
ATOM 2028 C C . TYR A 1 271 ? 0.817 -3.861 -12.407 1.00 94.31 271 TYR A C 1
ATOM 2030 O O . TYR A 1 271 ? 1.840 -4.272 -11.860 1.00 94.31 271 TYR A O 1
ATOM 2038 N N . HIS A 1 272 ? -0.000 -2.967 -11.833 1.00 95.62 272 HIS A N 1
ATOM 2039 C CA . HIS A 1 272 ? 0.274 -2.349 -10.535 1.00 95.62 272 HIS A CA 1
ATOM 2040 C C . HIS A 1 272 ? 0.332 -3.413 -9.439 1.00 95.62 272 HIS A C 1
ATOM 2042 O O . HIS A 1 272 ? 1.316 -3.512 -8.716 1.00 95.62 272 HIS A O 1
ATOM 2048 N N . THR A 1 273 ? -0.648 -4.313 -9.404 1.00 96.31 273 THR A N 1
ATOM 2049 C CA . THR A 1 273 ? -0.683 -5.423 -8.444 1.00 96.31 273 THR A CA 1
ATOM 2050 C C . THR A 1 273 ? 0.507 -6.366 -8.611 1.00 96.31 273 THR A C 1
ATOM 2052 O O . THR A 1 273 ? 1.070 -6.844 -7.626 1.00 96.31 273 THR A O 1
ATOM 2055 N N . GLY A 1 274 ? 0.960 -6.578 -9.849 1.00 96.25 274 GLY A N 1
ATOM 2056 C CA . GLY A 1 274 ? 2.194 -7.296 -10.156 1.00 96.25 274 GLY A CA 1
ATOM 2057 C C . GLY A 1 274 ? 3.446 -6.637 -9.574 1.00 96.25 274 GLY A C 1
ATOM 2058 O O . GLY A 1 274 ? 4.279 -7.332 -8.980 1.00 96.25 274 GLY A O 1
ATOM 2059 N N . ILE A 1 275 ? 3.561 -5.310 -9.705 1.00 96.69 275 ILE A N 1
ATOM 2060 C CA . ILE A 1 275 ? 4.622 -4.497 -9.084 1.00 96.69 275 ILE A CA 1
ATOM 2061 C C . ILE A 1 275 ? 4.549 -4.630 -7.571 1.00 96.69 275 ILE A C 1
ATOM 2063 O O . ILE A 1 275 ? 5.555 -4.948 -6.935 1.00 96.69 275 ILE A O 1
ATOM 2067 N N . VAL A 1 276 ? 3.356 -4.450 -7.006 1.00 97.12 276 VAL A N 1
ATOM 2068 C CA . VAL A 1 276 ? 3.144 -4.453 -5.564 1.00 97.12 276 VAL A CA 1
ATOM 2069 C C . VAL A 1 276 ? 3.525 -5.782 -4.933 1.00 97.12 276 VAL A C 1
ATOM 2071 O O . VAL A 1 276 ? 4.256 -5.827 -3.937 1.00 97.12 276 VAL A O 1
ATOM 2074 N N . TRP A 1 277 ? 3.103 -6.872 -5.568 1.00 97.38 277 TRP A N 1
ATOM 2075 C CA . TRP A 1 277 ? 3.490 -8.221 -5.188 1.00 97.38 277 TRP A CA 1
ATOM 2076 C C . TRP A 1 277 ? 5.002 -8.448 -5.303 1.00 97.38 277 TRP A C 1
ATOM 2078 O O . TRP A 1 277 ? 5.609 -9.069 -4.430 1.00 97.38 277 TRP A O 1
ATOM 2088 N N . GLY A 1 278 ? 5.634 -7.904 -6.346 1.00 96.69 278 GLY A N 1
ATOM 2089 C CA . GLY A 1 278 ? 7.081 -7.972 -6.537 1.00 96.69 278 GLY A CA 1
ATOM 2090 C C . GLY A 1 278 ? 7.850 -7.254 -5.429 1.00 96.69 278 GLY A C 1
ATOM 2091 O O . GLY A 1 278 ? 8.779 -7.825 -4.860 1.00 96.69 278 GLY A O 1
ATOM 2092 N N . VAL A 1 279 ? 7.432 -6.039 -5.069 1.00 96.94 279 VAL A N 1
ATOM 2093 C CA . VAL A 1 279 ? 8.022 -5.272 -3.962 1.00 96.94 279 VAL A CA 1
ATOM 2094 C C . VAL A 1 279 ? 7.844 -6.023 -2.641 1.00 96.94 279 VAL A C 1
ATOM 2096 O O . VAL A 1 279 ? 8.814 -6.189 -1.900 1.00 96.94 279 VAL A O 1
ATOM 2099 N N . LEU A 1 280 ? 6.660 -6.580 -2.375 1.00 96.75 280 LEU A N 1
ATOM 2100 C CA . LEU A 1 280 ? 6.443 -7.412 -1.190 1.00 96.75 280 LEU A CA 1
ATOM 2101 C C . LEU A 1 280 ? 7.394 -8.620 -1.165 1.00 96.75 280 LEU A C 1
ATOM 2103 O O . LEU A 1 280 ? 8.033 -8.875 -0.144 1.00 96.75 280 LEU A O 1
ATOM 2107 N N . ALA A 1 281 ? 7.551 -9.321 -2.292 1.00 95.38 281 ALA A N 1
ATOM 2108 C CA . ALA A 1 281 ? 8.459 -10.459 -2.405 1.00 95.38 281 ALA A CA 1
ATOM 2109 C C . ALA A 1 281 ? 9.917 -10.077 -2.101 1.00 95.38 281 ALA A C 1
ATOM 2111 O O . ALA A 1 281 ? 10.614 -10.840 -1.433 1.00 95.38 281 ALA A O 1
ATOM 2112 N N . THR A 1 282 ? 10.375 -8.889 -2.513 1.00 94.06 282 THR A N 1
ATOM 2113 C CA . THR A 1 282 ? 11.719 -8.409 -2.140 1.00 94.06 282 THR A CA 1
ATOM 2114 C C . THR A 1 282 ? 11.854 -8.193 -0.632 1.00 94.06 282 THR A C 1
ATOM 2116 O O . THR A 1 282 ? 12.841 -8.628 -0.043 1.00 94.06 282 THR A O 1
ATOM 2119 N N . GLY A 1 283 ? 10.835 -7.628 0.025 1.00 91.94 283 GLY A N 1
ATOM 2120 C CA . GLY A 1 283 ? 10.815 -7.475 1.482 1.00 91.94 283 GLY A CA 1
ATOM 2121 C C . GLY A 1 283 ? 10.839 -8.815 2.228 1.00 91.94 283 GLY A C 1
ATOM 2122 O O . GLY A 1 283 ? 11.511 -8.942 3.251 1.00 91.94 283 GLY A O 1
ATOM 2123 N N . LEU A 1 284 ? 10.164 -9.839 1.695 1.00 92.25 284 LEU A N 1
ATOM 2124 C CA . LEU A 1 284 ? 10.220 -11.203 2.232 1.00 92.25 284 LEU A CA 1
ATOM 2125 C C . LEU A 1 284 ? 11.621 -11.819 2.077 1.00 92.25 284 LEU A C 1
ATOM 2127 O O . LEU A 1 284 ? 12.145 -12.390 3.033 1.00 92.25 284 LEU A O 1
ATOM 2131 N N . LEU A 1 285 ? 12.260 -11.651 0.912 1.00 90.69 285 LEU A N 1
ATOM 2132 C CA . LEU A 1 285 ? 13.633 -12.116 0.662 1.00 90.69 285 LEU A CA 1
ATOM 2133 C C . LEU A 1 285 ? 14.668 -11.423 1.562 1.00 90.69 285 LEU A C 1
ATOM 2135 O O . LEU A 1 285 ? 15.651 -12.052 1.948 1.00 90.69 285 LEU A O 1
ATOM 2139 N N . ALA A 1 286 ? 14.422 -10.172 1.964 1.00 87.00 286 ALA A N 1
ATOM 2140 C CA . ALA A 1 286 ? 15.259 -9.443 2.921 1.00 87.00 286 ALA A CA 1
ATOM 2141 C C . ALA A 1 286 ? 15.211 -10.007 4.359 1.00 87.00 286 ALA A C 1
ATOM 2143 O O . ALA A 1 286 ? 15.911 -9.504 5.239 1.00 87.00 286 ALA A O 1
ATOM 2144 N N . GLY A 1 287 ? 14.403 -11.043 4.618 1.00 82.44 287 GLY A N 1
ATOM 2145 C CA . GLY A 1 287 ? 14.341 -11.727 5.910 1.00 82.44 287 GLY A CA 1
ATOM 2146 C C . GLY A 1 287 ? 13.189 -11.280 6.808 1.00 82.44 287 GLY A C 1
ATOM 2147 O O . GLY A 1 287 ? 13.261 -11.457 8.028 1.00 82.44 287 GLY A O 1
ATOM 2148 N N . ALA A 1 288 ? 12.121 -10.713 6.240 1.00 80.69 288 ALA A N 1
ATOM 2149 C CA . ALA A 1 288 ? 10.912 -10.459 7.009 1.00 80.69 288 ALA A CA 1
ATOM 2150 C C . ALA A 1 288 ? 10.368 -11.780 7.576 1.00 80.69 288 ALA A C 1
ATOM 2152 O O . ALA A 1 288 ? 10.179 -12.764 6.863 1.00 80.69 288 ALA A O 1
ATOM 2153 N N . SER A 1 289 ? 10.162 -11.809 8.890 1.00 77.88 289 SER A N 1
ATOM 2154 C CA . SER A 1 289 ? 9.774 -13.010 9.629 1.00 77.88 289 SER A CA 1
ATOM 2155 C C . SER A 1 289 ? 8.390 -12.848 10.238 1.00 77.88 289 SER A C 1
ATOM 2157 O O . SER A 1 289 ? 7.917 -11.737 10.467 1.00 77.88 289 SER A O 1
ATOM 2159 N N . CYS A 1 290 ? 7.731 -13.970 10.508 1.00 72.88 290 CYS A N 1
ATOM 2160 C CA . CYS A 1 290 ? 6.517 -13.993 11.313 1.00 72.88 290 CYS A CA 1
ATOM 2161 C C . CYS A 1 290 ? 6.909 -14.219 12.772 1.00 72.88 290 CYS A C 1
ATOM 2163 O O . CYS A 1 290 ? 7.654 -15.157 13.069 1.00 72.88 290 CYS A O 1
ATOM 2165 N N . MET A 1 291 ? 6.398 -13.398 13.691 1.00 67.38 291 MET A N 1
ATOM 2166 C CA . MET A 1 291 ? 6.510 -13.724 15.111 1.00 67.38 291 MET A CA 1
ATOM 2167 C C . MET A 1 291 ? 5.382 -14.676 15.506 1.00 67.38 291 MET A C 1
ATOM 2169 O O . MET A 1 291 ? 4.232 -14.449 15.126 1.00 67.38 291 MET A O 1
ATOM 2173 N N . PRO A 1 292 ? 5.664 -15.713 16.311 1.00 60.03 292 PRO A N 1
ATOM 2174 C CA . PRO A 1 292 ? 4.606 -16.439 16.987 1.00 60.03 292 PRO A CA 1
ATOM 2175 C C . PRO A 1 292 ? 3.884 -15.451 17.902 1.00 60.03 292 PRO A C 1
ATOM 2177 O O . PRO A 1 292 ? 4.506 -14.857 18.783 1.00 60.03 292 PRO A O 1
ATOM 2180 N N . ALA A 1 293 ? 2.586 -15.256 17.703 1.00 61.62 293 ALA A N 1
ATOM 2181 C CA . ALA A 1 293 ? 1.814 -14.461 18.644 1.00 61.62 293 ALA A CA 1
ATOM 2182 C C . ALA A 1 293 ? 1.777 -15.146 20.022 1.00 61.62 293 ALA A C 1
ATOM 2184 O O . ALA A 1 293 ? 1.688 -16.378 20.130 1.00 61.62 293 ALA A O 1
ATOM 2185 N N . ASP A 1 294 ? 1.810 -14.343 21.087 1.00 66.44 294 ASP A N 1
ATOM 2186 C CA . ASP A 1 294 ? 1.448 -14.813 22.424 1.00 66.44 294 ASP A CA 1
ATOM 2187 C C . ASP A 1 294 ? -0.074 -14.946 22.492 1.00 66.44 294 ASP A C 1
ATOM 2189 O O . ASP A 1 294 ? -0.806 -14.015 22.793 1.00 66.44 294 ASP A O 1
ATOM 2193 N N . LEU A 1 295 ? -0.553 -16.125 22.115 1.00 63.91 295 LEU A N 1
ATOM 2194 C CA . LEU A 1 295 ? -1.967 -16.406 21.869 1.00 63.91 295 LEU A CA 1
ATOM 2195 C C . LEU A 1 295 ? -2.718 -16.886 23.118 1.00 63.91 295 LEU A C 1
ATOM 2197 O O . LEU A 1 295 ? -3.768 -17.519 22.997 1.00 63.91 295 LEU A O 1
ATOM 2201 N N . SER A 1 296 ? -2.165 -16.676 24.312 1.00 54.50 296 SER A N 1
ATOM 2202 C CA . SER A 1 296 ? -2.585 -17.390 25.522 1.00 54.50 296 SER A CA 1
ATOM 2203 C C . SER A 1 296 ? -3.903 -16.912 26.159 1.00 54.50 296 SER A C 1
ATOM 2205 O O . SER A 1 296 ? -4.328 -17.509 27.146 1.00 54.50 296 SER A O 1
ATOM 2207 N N . SER A 1 297 ? -4.613 -15.917 25.600 1.00 61.44 297 SER A N 1
ATOM 2208 C CA . SER A 1 297 ? -5.834 -15.381 26.239 1.00 61.44 297 SER A CA 1
ATOM 2209 C C . SER A 1 297 ? -6.871 -14.713 25.312 1.00 61.44 297 SER A C 1
ATOM 2211 O O . SER A 1 297 ? -7.746 -13.993 25.798 1.00 61.44 297 SER A O 1
ATOM 2213 N N . TYR A 1 298 ? -6.817 -14.901 23.993 1.00 81.44 298 TYR A N 1
ATOM 2214 C CA . TYR A 1 298 ? -7.698 -14.141 23.095 1.00 81.44 298 TYR A CA 1
ATOM 2215 C C . TYR A 1 298 ? -9.065 -14.802 22.874 1.00 81.44 298 TYR A C 1
ATOM 2217 O O . TYR A 1 298 ? -9.166 -16.008 22.642 1.00 81.44 298 TYR A O 1
ATOM 2225 N N . ALA A 1 299 ? -10.123 -13.990 22.931 1.00 91.00 299 ALA A N 1
ATOM 2226 C CA . ALA A 1 299 ? -11.484 -14.400 22.604 1.00 91.00 299 ALA A CA 1
ATOM 2227 C C . ALA A 1 299 ? -11.693 -14.499 21.087 1.00 91.00 299 ALA A C 1
ATOM 2229 O O . ALA A 1 299 ? -11.072 -13.770 20.319 1.00 91.00 299 ALA A O 1
ATOM 2230 N N . ASP A 1 300 ? -12.593 -15.387 20.664 1.00 94.81 300 ASP A N 1
ATOM 2231 C CA . ASP A 1 300 ? -12.959 -15.549 19.255 1.00 94.81 300 ASP A CA 1
ATOM 2232 C C . ASP A 1 300 ? -13.697 -14.298 18.740 1.00 94.81 300 ASP A C 1
ATOM 2234 O O . ASP A 1 300 ? -14.755 -13.979 19.291 1.00 94.81 300 ASP A O 1
ATOM 2238 N N . PRO A 1 301 ? -13.200 -13.595 17.703 1.00 95.38 301 PRO A N 1
ATOM 2239 C CA . PRO A 1 301 ? -13.838 -12.393 17.175 1.00 95.38 301 PRO A CA 1
ATOM 2240 C C . PRO A 1 301 ? -14.967 -12.713 16.182 1.00 95.38 301 PRO A C 1
ATOM 2242 O O . PRO A 1 301 ? -15.666 -11.812 15.727 1.00 95.38 301 PRO A O 1
ATOM 2245 N N . MET A 1 302 ? -15.210 -13.983 15.842 1.00 95.75 302 MET A N 1
ATOM 2246 C CA . MET A 1 302 ? -16.291 -14.349 14.912 1.00 95.75 302 MET A CA 1
ATOM 2247 C C . MET A 1 302 ? -17.699 -13.880 15.315 1.00 95.75 302 MET A C 1
ATOM 2249 O O . MET A 1 302 ? -18.453 -13.514 14.416 1.00 95.75 302 MET A O 1
ATOM 2253 N N . PRO A 1 303 ? -18.087 -13.810 16.606 1.00 95.69 303 PRO A N 1
ATOM 2254 C CA . PRO A 1 303 ? -19.393 -13.286 16.998 1.00 95.69 303 PRO A CA 1
ATOM 2255 C C . PRO A 1 303 ? -19.639 -11.822 16.621 1.00 95.69 303 PRO A C 1
ATOM 2257 O O . PRO A 1 303 ? -20.793 -11.405 16.656 1.00 95.69 303 PRO A O 1
ATOM 2260 N N . VAL A 1 304 ? -18.599 -11.038 16.302 1.00 95.44 304 VAL A N 1
ATOM 2261 C CA . VAL A 1 304 ? -18.765 -9.650 15.843 1.00 95.44 304 VAL A CA 1
ATOM 2262 C C . VAL A 1 304 ? -18.699 -9.493 14.328 1.00 95.44 304 VAL A C 1
ATOM 2264 O O . VAL A 1 304 ? -19.163 -8.473 13.836 1.00 95.44 304 VAL A O 1
ATOM 2267 N N . LEU A 1 305 ? -18.192 -10.485 13.592 1.00 94.94 305 LEU A N 1
ATOM 2268 C CA . LEU A 1 305 ? -18.048 -10.456 12.134 1.00 94.94 305 LEU A CA 1
ATOM 2269 C C . LEU A 1 305 ? -19.402 -10.726 11.444 1.00 94.94 305 LEU A C 1
ATOM 2271 O O . LEU A 1 305 ? -19.714 -11.870 11.103 1.00 94.94 305 LEU A O 1
ATOM 2275 N N . HIS A 1 306 ? -20.227 -9.690 11.266 1.00 94.88 306 HIS A N 1
ATOM 2276 C CA . HIS A 1 306 ? -21.587 -9.822 10.732 1.00 94.88 306 HIS A CA 1
ATOM 2277 C C . HIS A 1 306 ? -21.731 -9.393 9.279 1.00 94.88 306 HIS A C 1
ATOM 2279 O O . HIS A 1 306 ? -22.468 -10.042 8.538 1.00 94.88 306 HIS A O 1
ATOM 2285 N N . HIS A 1 307 ? -21.095 -8.288 8.894 1.00 95.69 307 HIS A N 1
ATOM 2286 C CA . HIS A 1 307 ? -21.244 -7.732 7.547 1.00 95.69 307 HIS A CA 1
ATOM 2287 C C . HIS A 1 307 ? -20.151 -8.210 6.600 1.00 95.69 307 HIS A C 1
ATOM 2289 O O . HIS A 1 307 ? -20.361 -8.190 5.394 1.00 95.69 307 HIS A O 1
ATOM 2295 N N . ALA A 1 308 ? -19.002 -8.623 7.133 1.00 89.94 308 ALA A N 1
ATOM 2296 C CA . ALA A 1 308 ? -17.899 -9.138 6.336 1.00 89.94 308 ALA A CA 1
ATOM 2297 C C . ALA A 1 308 ? -18.206 -10.523 5.738 1.00 89.94 308 ALA A C 1
ATOM 2299 O O . ALA A 1 308 ? -18.492 -11.503 6.442 1.00 89.94 308 ALA A O 1
ATOM 2300 N N . ASP A 1 309 ? -18.094 -10.598 4.419 1.00 92.62 309 ASP A N 1
ATOM 2301 C CA . ASP A 1 309 ? -18.341 -11.767 3.591 1.00 92.62 309 ASP A CA 1
ATOM 2302 C C . ASP A 1 309 ? -17.191 -11.996 2.592 1.00 92.62 309 ASP A C 1
ATOM 2304 O O . ASP A 1 309 ? -16.102 -11.433 2.722 1.00 92.62 309 ASP A O 1
ATOM 2308 N N . GLY A 1 310 ? -17.402 -12.917 1.653 1.00 90.75 310 GLY A N 1
ATOM 2309 C CA . GLY A 1 310 ? -16.421 -13.270 0.635 1.00 90.75 310 GLY A CA 1
ATOM 2310 C C . GLY A 1 310 ? -15.410 -14.332 1.071 1.00 90.75 310 GLY A C 1
ATOM 2311 O O . GLY A 1 310 ? -15.389 -14.834 2.200 1.00 90.75 310 GLY A O 1
ATOM 2312 N N . SER A 1 311 ? -14.548 -14.692 0.120 1.00 91.75 311 SER A N 1
ATOM 2313 C CA . SER A 1 311 ? -13.628 -15.831 0.253 1.00 91.75 311 SER A CA 1
ATOM 2314 C C . SER A 1 311 ? -12.641 -15.713 1.421 1.00 91.75 311 SER A C 1
ATOM 2316 O O . SER A 1 311 ? -12.289 -16.720 2.039 1.00 91.75 311 SER A O 1
ATOM 2318 N N . TRP A 1 312 ? -12.216 -14.494 1.766 1.00 94.75 312 TRP A N 1
ATOM 2319 C CA . TRP A 1 312 ? -11.319 -14.260 2.898 1.00 94.75 312 TRP A CA 1
ATOM 2320 C C . TRP A 1 312 ? -12.029 -14.507 4.236 1.00 94.75 312 TRP A C 1
ATOM 2322 O O . TRP A 1 312 ? -11.445 -15.115 5.131 1.00 94.75 312 TRP A O 1
ATOM 2332 N N . ALA A 1 313 ? -13.296 -14.099 4.369 1.00 95.88 313 ALA A N 1
ATOM 2333 C CA . ALA A 1 313 ? -14.071 -14.288 5.591 1.00 95.88 313 ALA A CA 1
ATOM 2334 C C . ALA A 1 313 ? -14.368 -15.776 5.821 1.00 95.88 313 ALA A C 1
ATOM 2336 O O . ALA A 1 313 ? -14.259 -16.264 6.946 1.00 95.88 313 ALA A O 1
ATOM 2337 N N . ASP A 1 314 ? -14.668 -16.526 4.758 1.00 95.75 314 ASP A N 1
ATOM 2338 C CA . ASP A 1 314 ? -14.855 -17.979 4.834 1.00 95.75 314 ASP A CA 1
ATOM 2339 C C . ASP A 1 314 ? -13.564 -18.704 5.219 1.00 95.75 314 ASP A C 1
ATOM 2341 O O . ASP A 1 314 ? -13.574 -19.571 6.099 1.00 95.75 314 ASP A O 1
ATOM 2345 N N . ARG A 1 315 ? -12.431 -18.294 4.636 1.00 96.19 315 ARG A N 1
ATOM 2346 C CA . ARG A 1 315 ? -11.115 -18.813 5.020 1.00 96.19 315 ARG A CA 1
ATOM 2347 C C . ARG A 1 315 ? -10.798 -18.513 6.485 1.00 96.19 315 ARG A C 1
ATOM 2349 O O . ARG A 1 315 ? -10.327 -19.402 7.190 1.00 96.19 315 ARG A O 1
ATOM 2356 N N . LEU A 1 316 ? -11.096 -17.303 6.958 1.00 96.38 316 LEU A N 1
ATOM 2357 C CA . LEU A 1 316 ? -10.904 -16.913 8.353 1.00 96.38 316 LEU A CA 1
ATOM 2358 C C . LEU A 1 316 ? -11.771 -17.757 9.298 1.00 96.38 316 LEU A C 1
ATOM 2360 O O . LEU A 1 316 ? -11.270 -18.262 10.299 1.00 96.38 316 LEU A O 1
ATOM 2364 N N . ARG A 1 317 ? -13.052 -17.977 8.968 1.00 96.50 317 ARG A N 1
ATOM 2365 C CA . ARG A 1 317 ? -13.967 -18.836 9.747 1.00 96.50 317 ARG A CA 1
ATOM 2366 C C . ARG A 1 317 ? -13.473 -20.281 9.845 1.00 96.50 317 ARG A C 1
ATOM 2368 O O . ARG A 1 317 ? -13.705 -20.928 10.867 1.00 96.50 317 ARG A O 1
ATOM 2375 N N . ALA A 1 318 ? -12.788 -20.772 8.812 1.00 96.81 318 ALA A N 1
ATOM 2376 C CA . ALA A 1 318 ? -12.231 -22.120 8.775 1.00 96.81 318 ALA A CA 1
ATOM 2377 C C . ALA A 1 318 ? -10.968 -22.301 9.641 1.00 96.81 318 ALA A C 1
ATOM 2379 O O . ALA A 1 318 ? -10.621 -23.441 9.957 1.00 96.81 318 ALA A O 1
ATOM 2380 N N . LEU A 1 319 ? -10.293 -21.219 10.054 1.00 96.06 319 LEU A N 1
ATOM 2381 C CA . LEU A 1 319 ? -9.118 -21.315 10.926 1.00 96.06 319 LEU A CA 1
ATOM 2382 C C . LEU A 1 319 ? -9.490 -21.815 12.329 1.00 96.06 319 LEU A C 1
ATOM 2384 O O . LEU A 1 319 ? -10.596 -21.543 12.802 1.00 96.06 319 LEU A O 1
ATOM 2388 N N . PRO A 1 320 ? -8.575 -22.476 13.061 1.00 95.00 320 PRO A N 1
ATOM 2389 C CA . PRO A 1 320 ? -8.739 -22.739 14.487 1.00 95.00 320 PRO A CA 1
ATOM 2390 C C . PRO A 1 320 ? -9.049 -21.462 15.282 1.00 95.00 320 PRO A C 1
ATOM 2392 O O . PRO A 1 320 ? -8.513 -20.395 14.992 1.00 95.00 320 PRO A O 1
ATOM 2395 N N . VAL A 1 321 ? -9.852 -21.579 16.349 1.00 93.62 321 VAL A N 1
ATOM 2396 C CA . VAL A 1 321 ? -10.258 -20.448 17.219 1.00 93.62 321 VAL A CA 1
ATOM 2397 C C . VAL A 1 321 ? -9.066 -19.577 17.620 1.00 93.62 321 VAL A C 1
ATOM 2399 O O . VAL A 1 321 ? -9.143 -18.356 17.579 1.00 93.62 321 VAL A O 1
ATOM 2402 N N . ARG A 1 322 ? -7.946 -20.217 17.970 1.00 91.62 322 ARG A N 1
ATOM 2403 C CA . ARG A 1 322 ? -6.712 -19.550 18.392 1.00 91.62 322 ARG A CA 1
ATOM 2404 C C . ARG A 1 322 ? -6.142 -18.621 17.312 1.00 91.62 322 ARG A C 1
ATOM 2406 O O . ARG A 1 322 ? -5.688 -17.530 17.632 1.00 91.62 322 ARG A O 1
ATOM 2413 N N . GLU A 1 323 ? -6.168 -19.046 16.054 1.00 92.94 323 GLU A N 1
ATOM 2414 C CA . GLU A 1 323 ? -5.669 -18.264 14.918 1.00 92.94 323 GLU A CA 1
ATOM 2415 C C . G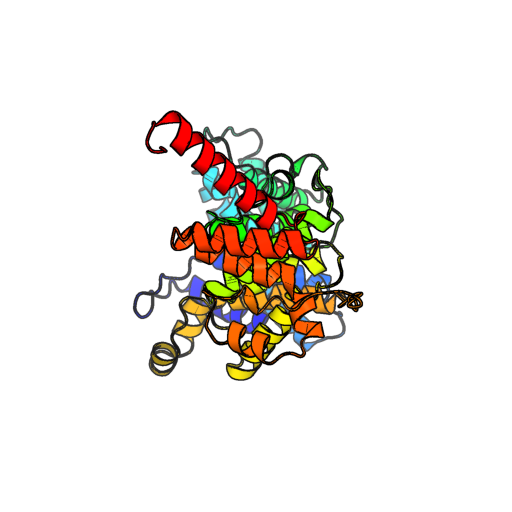LU A 1 323 ? -6.651 -17.152 14.537 1.00 92.94 323 GLU A C 1
ATOM 2417 O O . GLU A 1 323 ? -6.233 -16.026 14.276 1.00 92.94 323 GLU A O 1
ATOM 2422 N N . ARG A 1 324 ? -7.964 -17.412 14.619 1.00 94.94 324 ARG A N 1
ATOM 2423 C CA . ARG A 1 324 ? -8.982 -16.360 14.457 1.00 94.94 324 ARG A CA 1
ATOM 2424 C C . ARG A 1 324 ? -8.830 -15.260 15.497 1.00 94.94 324 ARG A C 1
ATOM 2426 O O . ARG A 1 324 ? -8.872 -14.084 15.157 1.00 94.94 324 ARG A O 1
ATOM 2433 N N . ALA A 1 325 ? -8.612 -15.649 16.750 1.00 94.62 325 ALA A N 1
ATOM 2434 C CA . ALA A 1 325 ? -8.410 -14.726 17.856 1.00 94.62 325 ALA A CA 1
ATOM 2435 C C . ALA A 1 325 ? -7.146 -13.867 17.677 1.00 94.62 325 ALA A C 1
ATOM 2437 O O . ALA A 1 325 ? -7.145 -12.689 18.033 1.00 94.62 325 ALA A O 1
ATOM 2438 N N . ALA A 1 326 ? -6.111 -14.414 17.037 1.00 93.50 326 ALA A N 1
ATOM 2439 C CA . ALA A 1 326 ? -4.910 -13.676 16.652 1.00 93.50 326 ALA A CA 1
ATOM 2440 C C . ALA A 1 326 ? -5.183 -12.558 15.629 1.00 93.50 326 ALA A C 1
ATOM 2442 O O . ALA A 1 326 ? -4.497 -11.542 15.632 1.00 93.50 326 ALA A O 1
ATOM 2443 N N . CYS A 1 327 ? -6.193 -12.738 14.775 1.00 95.31 327 CYS A N 1
ATOM 2444 C CA . CYS A 1 327 ? -6.578 -11.799 13.717 1.00 95.31 327 CYS A CA 1
ATOM 2445 C C . CYS A 1 327 ? -7.605 -10.752 14.190 1.00 95.31 327 CYS A C 1
ATOM 2447 O O . CYS A 1 327 ? -8.296 -10.144 13.372 1.00 95.31 327 CYS A O 1
ATOM 2449 N N . THR A 1 328 ? -7.759 -10.552 15.505 1.00 95.69 328 THR A N 1
ATOM 2450 C CA . THR A 1 328 ? -8.772 -9.637 16.057 1.00 95.69 328 THR A CA 1
ATOM 2451 C C . THR A 1 328 ? -8.646 -8.197 15.533 1.00 95.69 328 THR A C 1
ATOM 2453 O O . THR A 1 328 ? -9.679 -7.652 15.141 1.00 95.69 328 THR A O 1
ATOM 2456 N N . PRO A 1 329 ? -7.449 -7.575 15.444 1.00 96.06 329 PRO A N 1
ATOM 2457 C CA . PRO A 1 329 ? -7.320 -6.225 14.885 1.00 96.06 329 PRO A CA 1
ATOM 2458 C C . PRO A 1 329 ? -7.878 -6.099 13.458 1.00 96.06 329 PRO A C 1
ATOM 2460 O O . PRO A 1 329 ? -8.641 -5.172 13.175 1.00 96.06 329 PRO A O 1
ATOM 2463 N N . LEU A 1 330 ? -7.592 -7.083 12.597 1.00 97.00 330 LEU A N 1
ATOM 2464 C CA . LEU A 1 330 ? -8.124 -7.166 11.233 1.00 97.00 330 LEU A CA 1
ATOM 2465 C C . LEU A 1 330 ? -9.648 -7.311 11.213 1.00 97.00 330 LEU A C 1
ATOM 2467 O O . LEU A 1 330 ? -10.324 -6.591 10.478 1.00 97.00 330 LEU A O 1
ATOM 2471 N N . VAL A 1 331 ? -10.204 -8.202 12.042 1.00 97.38 331 VAL A N 1
ATOM 2472 C CA . VAL A 1 331 ? -11.658 -8.430 12.122 1.00 97.38 331 VAL A CA 1
ATOM 2473 C C . VAL A 1 331 ? -12.396 -7.179 12.588 1.00 97.38 331 VAL A C 1
ATOM 2475 O O . VAL A 1 331 ? -13.386 -6.783 11.970 1.00 97.38 331 VAL A O 1
ATOM 2478 N N . LEU A 1 332 ? -11.915 -6.542 13.658 1.00 97.44 332 LEU A N 1
ATOM 2479 C CA . LEU A 1 332 ? -12.535 -5.332 14.192 1.00 97.44 332 LEU A CA 1
ATOM 2480 C C . LEU A 1 332 ? -12.426 -4.171 13.200 1.00 97.44 332 LEU A C 1
ATOM 2482 O O . LEU A 1 332 ? -13.408 -3.458 13.007 1.00 97.44 332 LEU A O 1
ATOM 2486 N N . GLY A 1 333 ? -11.275 -4.008 12.539 1.00 96.25 333 GLY A N 1
ATOM 2487 C CA . GLY A 1 333 ? -11.087 -3.002 11.491 1.00 96.25 333 GLY A CA 1
ATOM 2488 C C . GLY A 1 333 ? -12.065 -3.168 10.326 1.00 96.25 333 GLY A C 1
ATOM 2489 O O . GLY A 1 333 ? -12.758 -2.212 9.970 1.00 96.25 333 GLY A O 1
ATOM 2490 N N . ALA A 1 334 ? -12.181 -4.386 9.785 1.00 96.81 334 ALA A N 1
ATOM 2491 C CA . ALA A 1 334 ? -13.103 -4.699 8.692 1.00 96.81 334 ALA A CA 1
ATOM 2492 C C . ALA A 1 334 ? -14.568 -4.438 9.082 1.00 96.81 334 ALA A C 1
ATOM 2494 O O . ALA A 1 334 ? -15.284 -3.701 8.400 1.00 96.81 334 ALA A O 1
ATOM 2495 N N . GLU A 1 335 ? -15.018 -5.003 10.205 1.00 97.81 335 GLU A N 1
ATOM 2496 C CA . GLU A 1 335 ? -16.419 -4.917 10.618 1.00 97.81 335 GLU A CA 1
ATOM 2497 C C . GLU A 1 335 ? -16.827 -3.485 10.993 1.00 97.81 335 GLU A C 1
ATOM 2499 O O . GLU A 1 335 ? -17.914 -3.042 10.615 1.00 97.81 335 GLU A O 1
ATOM 2504 N N . LEU A 1 336 ? -15.975 -2.732 11.704 1.00 97.81 336 LEU A N 1
ATOM 2505 C CA . LEU A 1 336 ? -16.267 -1.336 12.046 1.00 97.81 336 LEU A CA 1
ATOM 2506 C C . LEU A 1 336 ? -16.407 -0.480 10.787 1.00 97.81 336 LEU A C 1
ATOM 2508 O O . LEU A 1 336 ? -17.373 0.282 10.679 1.00 97.81 336 LEU A O 1
ATOM 2512 N N . ARG A 1 337 ? -15.507 -0.645 9.810 1.00 96.06 337 ARG A N 1
ATOM 2513 C CA . ARG A 1 337 ? -15.595 0.058 8.525 1.00 96.06 337 ARG A CA 1
ATOM 2514 C C . ARG A 1 337 ? -16.898 -0.262 7.798 1.00 96.06 337 ARG A C 1
ATOM 2516 O O . ARG A 1 337 ? -17.561 0.661 7.317 1.00 96.06 337 ARG A O 1
ATOM 2523 N N . LEU A 1 338 ? -17.277 -1.539 7.737 1.00 96.69 338 LEU A N 1
ATOM 2524 C CA . LEU A 1 338 ? -18.512 -1.990 7.092 1.00 96.69 338 LEU A CA 1
ATOM 2525 C C . LEU A 1 338 ? -19.759 -1.459 7.810 1.00 96.69 338 LEU A C 1
ATOM 2527 O O . LEU A 1 338 ? -20.667 -0.948 7.153 1.00 96.69 338 LEU A O 1
ATOM 2531 N N . CYS A 1 339 ? -19.795 -1.498 9.145 1.00 97.94 339 CYS A N 1
ATOM 2532 C CA . CYS A 1 339 ? -20.887 -0.915 9.927 1.00 97.94 339 CYS A CA 1
ATOM 2533 C C . CYS A 1 339 ? -21.041 0.584 9.628 1.00 97.94 339 CYS A C 1
ATOM 2535 O O . CYS A 1 339 ? -22.149 1.049 9.352 1.00 97.94 339 CYS A O 1
ATOM 2537 N N . VAL A 1 340 ? -19.937 1.341 9.625 1.00 97.25 340 VAL A N 1
ATOM 2538 C CA . VAL A 1 340 ? -19.950 2.785 9.333 1.00 97.25 340 VAL A CA 1
ATOM 2539 C C . VAL A 1 340 ? -20.394 3.060 7.897 1.00 97.25 340 VAL A C 1
ATOM 2541 O O . VAL A 1 340 ? -21.278 3.894 7.689 1.00 97.25 340 VAL A O 1
ATOM 2544 N N . ALA A 1 341 ? -19.871 2.321 6.913 1.00 95.56 341 ALA A N 1
ATOM 2545 C CA . ALA A 1 341 ? -20.276 2.441 5.509 1.00 95.56 341 ALA A CA 1
ATOM 2546 C C . ALA A 1 341 ? -21.790 2.243 5.325 1.00 95.56 341 ALA A C 1
ATOM 2548 O O . ALA A 1 341 ? -22.433 2.949 4.547 1.00 95.56 341 ALA A O 1
ATOM 2549 N N . ARG A 1 342 ? -22.372 1.311 6.089 1.00 96.56 342 ARG A N 1
ATOM 2550 C CA . ARG A 1 342 ? -23.804 0.978 6.074 1.00 96.56 342 ARG A CA 1
ATOM 2551 C C . ARG A 1 342 ? -24.648 1.866 6.992 1.00 96.56 342 ARG A C 1
ATOM 2553 O O . ARG A 1 342 ? -25.860 1.678 7.057 1.00 96.56 342 ARG A O 1
ATOM 2560 N N . ARG A 1 343 ? -24.033 2.831 7.690 1.00 97.12 343 ARG A N 1
ATOM 2561 C CA . ARG A 1 343 ? -24.666 3.678 8.719 1.00 97.12 343 ARG A CA 1
ATOM 2562 C C . ARG A 1 343 ? -25.320 2.863 9.850 1.00 97.12 343 ARG A C 1
ATOM 2564 O O . ARG A 1 343 ? -26.279 3.312 10.475 1.00 97.12 343 ARG A O 1
ATOM 2571 N N . ASP A 1 344 ? -24.793 1.674 10.131 1.00 97.88 344 ASP A N 1
ATOM 2572 C CA . ASP A 1 344 ? -25.261 0.763 11.177 1.00 97.88 344 ASP A CA 1
ATOM 2573 C C . ASP A 1 344 ? -24.602 1.096 12.527 1.00 97.88 344 ASP A C 1
ATOM 2575 O O . ASP A 1 344 ? -23.661 0.442 12.980 1.00 97.88 344 ASP A O 1
ATOM 2579 N N . LEU A 1 345 ? -25.103 2.141 13.194 1.00 98.06 345 LEU A N 1
ATOM 2580 C CA . LEU A 1 345 ? -24.592 2.560 14.508 1.00 98.06 345 LEU A CA 1
ATOM 2581 C C . LEU A 1 345 ? -24.841 1.516 15.610 1.00 98.06 345 LEU A C 1
ATOM 2583 O O . LEU A 1 345 ? -24.114 1.479 16.605 1.00 98.06 345 LEU A O 1
ATOM 2587 N N . VAL A 1 346 ? -25.850 0.652 15.443 1.00 97.81 346 VAL A N 1
ATOM 2588 C CA . VAL A 1 346 ? -26.106 -0.466 16.364 1.00 97.81 346 VAL A CA 1
ATOM 2589 C C . VAL A 1 346 ? -24.999 -1.509 16.230 1.00 97.81 346 VAL A C 1
ATOM 2591 O O . VAL A 1 346 ? -24.482 -1.970 17.251 1.00 97.81 346 VAL A O 1
ATOM 2594 N N . GLY A 1 347 ? -24.600 -1.820 14.996 1.00 98.06 347 GLY A N 1
ATOM 2595 C CA . GLY A 1 347 ? -23.437 -2.638 14.672 1.00 98.06 347 GLY A CA 1
ATOM 2596 C C . GLY A 1 347 ? -22.153 -2.067 15.268 1.00 98.06 347 GLY A C 1
ATOM 2597 O O . GLY A 1 347 ? -21.487 -2.773 16.023 1.00 98.06 347 GLY A O 1
ATOM 2598 N N . VAL A 1 348 ? -21.874 -0.772 15.061 1.00 98.44 348 VAL A N 1
ATOM 2599 C CA . VAL A 1 348 ? -20.711 -0.095 15.675 1.00 98.44 348 VAL A CA 1
ATOM 2600 C C . VAL A 1 348 ? -20.712 -0.280 17.195 1.00 98.44 348 VAL A C 1
ATOM 2602 O O . VAL A 1 348 ? -19.730 -0.752 17.766 1.00 98.44 348 VAL A O 1
ATOM 2605 N N . ARG A 1 349 ? -21.834 0.013 17.867 1.00 98.38 349 ARG A N 1
ATOM 2606 C CA . ARG A 1 349 ? -21.952 -0.140 19.326 1.00 98.38 349 ARG A CA 1
ATOM 2607 C C . ARG A 1 349 ? -21.718 -1.582 19.784 1.00 98.38 349 ARG A C 1
ATOM 2609 O O . ARG A 1 349 ? -21.085 -1.790 20.815 1.00 98.38 349 ARG A O 1
ATOM 2616 N N . ARG A 1 350 ? -22.233 -2.571 19.050 1.00 98.38 350 ARG A N 1
ATOM 2617 C CA . ARG A 1 350 ? -22.045 -3.999 19.354 1.00 98.38 350 ARG A CA 1
ATOM 2618 C C . ARG A 1 350 ? -20.570 -4.392 19.273 1.00 98.38 350 ARG A C 1
ATOM 2620 O O . ARG A 1 350 ? -20.081 -5.043 20.194 1.00 98.38 350 ARG A O 1
ATOM 2627 N N . VAL A 1 351 ? -19.871 -3.976 18.217 1.00 98.38 351 VAL A N 1
ATOM 2628 C CA . VAL A 1 351 ? -18.438 -4.259 18.044 1.00 98.38 351 VAL A CA 1
ATOM 2629 C C . VAL A 1 351 ? -17.618 -3.594 19.153 1.00 98.38 351 VAL A C 1
ATOM 2631 O O . VAL A 1 351 ? -16.788 -4.254 19.771 1.00 98.38 351 VAL A O 1
ATOM 2634 N N . LEU A 1 352 ? -17.909 -2.330 19.486 1.00 98.50 352 LEU A N 1
ATOM 2635 C CA . LEU A 1 352 ? -17.259 -1.616 20.593 1.00 98.50 352 LEU A CA 1
ATOM 2636 C C . LEU A 1 352 ? -17.482 -2.296 21.949 1.00 98.50 352 LEU A C 1
ATOM 2638 O O . LEU A 1 352 ? -16.545 -2.433 22.731 1.00 98.50 352 LEU A O 1
ATOM 2642 N N . ALA A 1 353 ? -18.708 -2.745 22.229 1.00 98.12 353 ALA A N 1
ATOM 2643 C CA . ALA A 1 353 ? -19.021 -3.442 23.475 1.00 98.12 353 ALA A CA 1
ATOM 2644 C C . ALA A 1 353 ? -18.235 -4.754 23.600 1.00 98.12 353 ALA A C 1
ATOM 2646 O O . ALA A 1 353 ? -17.717 -5.066 24.673 1.00 98.12 353 ALA A O 1
ATOM 2647 N N . TRP A 1 354 ? -18.107 -5.501 22.500 1.00 97.94 354 TRP A N 1
ATOM 2648 C CA . TRP A 1 354 ? -17.282 -6.704 22.469 1.00 97.94 354 TRP A CA 1
ATOM 2649 C C . TRP A 1 354 ? -15.796 -6.377 22.648 1.00 97.94 354 TRP A C 1
ATOM 2651 O O . TRP A 1 354 ? -15.142 -7.019 23.466 1.00 97.94 354 TRP A O 1
ATOM 2661 N N . ALA A 1 355 ? -15.271 -5.365 21.948 1.00 97.19 355 ALA A N 1
ATOM 2662 C CA . ALA A 1 355 ? -13.870 -4.960 22.060 1.00 97.19 355 ALA A CA 1
ATOM 2663 C C . ALA A 1 355 ? -13.521 -4.561 23.502 1.00 97.19 355 ALA A C 1
ATOM 2665 O O . ALA A 1 355 ? -12.533 -5.046 24.055 1.00 97.19 355 ALA A O 1
ATOM 2666 N N . ALA A 1 356 ? -14.381 -3.772 24.151 1.00 97.12 356 ALA A N 1
ATOM 2667 C CA . ALA A 1 356 ? -14.211 -3.376 25.544 1.00 97.12 356 ALA A CA 1
ATOM 2668 C C . ALA A 1 356 ? -14.239 -4.569 26.513 1.00 97.12 356 ALA A C 1
ATOM 2670 O O . ALA A 1 356 ? -13.412 -4.643 27.420 1.00 97.12 356 ALA A O 1
ATOM 2671 N N . ALA A 1 357 ? -15.147 -5.528 26.306 1.00 96.50 357 ALA A N 1
ATOM 2672 C CA . ALA A 1 357 ? -15.257 -6.718 27.153 1.00 96.50 357 ALA A CA 1
ATOM 2673 C C . ALA A 1 357 ? -14.039 -7.659 27.061 1.00 96.50 357 ALA A C 1
ATOM 2675 O O . ALA A 1 357 ? -13.813 -8.443 27.981 1.00 96.50 357 ALA A O 1
ATOM 2676 N N . HIS A 1 358 ? -13.257 -7.575 25.980 1.00 95.56 358 HIS A N 1
ATOM 2677 C CA . HIS A 1 358 ? -12.133 -8.476 25.706 1.00 95.56 358 HIS A CA 1
ATOM 2678 C C . HIS A 1 358 ? -10.773 -7.762 25.628 1.00 95.56 358 HIS A C 1
ATOM 2680 O O . HIS A 1 358 ? -9.802 -8.359 25.173 1.00 95.56 358 HIS A O 1
ATOM 2686 N N . GLY A 1 359 ? -10.685 -6.507 26.088 1.00 94.19 359 GLY A N 1
ATOM 2687 C CA . GLY A 1 359 ? -9.411 -5.790 26.226 1.00 94.19 359 GLY A CA 1
ATOM 2688 C C . GLY A 1 359 ? -8.847 -5.185 24.936 1.00 94.19 359 GLY A C 1
ATOM 2689 O O . GLY A 1 359 ? -7.651 -4.931 24.866 1.00 94.19 359 GLY A O 1
ATOM 2690 N N . TRP A 1 360 ? -9.689 -4.922 23.935 1.00 95.69 360 TRP A N 1
ATOM 2691 C CA . TRP A 1 360 ? -9.297 -4.355 22.634 1.00 95.69 360 TRP A CA 1
ATOM 2692 C C . TRP A 1 360 ? -9.646 -2.866 22.473 1.00 95.69 360 TRP A C 1
ATOM 2694 O O . TRP A 1 360 ? -9.668 -2.350 21.359 1.00 95.69 360 TRP A O 1
ATOM 2704 N N . SER A 1 361 ? -9.930 -2.162 23.574 1.00 96.69 361 SER A N 1
ATOM 2705 C CA . SER A 1 361 ? -10.322 -0.741 23.565 1.00 96.69 361 SER A CA 1
ATOM 2706 C C . SER A 1 361 ? -9.255 0.203 23.006 1.00 96.69 361 SER A C 1
ATOM 2708 O O . SER A 1 361 ? -9.595 1.273 22.510 1.00 96.69 361 SER A O 1
ATOM 2710 N N . GLU A 1 362 ? -7.981 -0.185 23.086 1.00 95.88 362 GLU A N 1
ATOM 2711 C CA . GLU A 1 362 ? -6.848 0.654 22.676 1.00 95.88 362 GLU A CA 1
ATOM 2712 C C . GLU A 1 362 ? -6.538 0.586 21.176 1.00 95.88 362 GLU A C 1
ATOM 2714 O O . GLU A 1 362 ? -5.683 1.326 20.696 1.00 95.88 362 GLU A O 1
ATOM 2719 N N . LEU A 1 363 ? -7.226 -0.275 20.415 1.00 96.69 363 LEU A N 1
ATOM 2720 C CA . LEU A 1 363 ? -7.020 -0.340 18.971 1.00 96.69 363 LEU A CA 1
ATOM 2721 C C . LEU A 1 363 ? -7.465 0.975 18.304 1.00 96.69 363 LEU A C 1
ATOM 2723 O O . LEU A 1 363 ? -8.570 1.452 18.587 1.00 96.69 363 LEU A O 1
ATOM 2727 N N . PRO A 1 364 ? -6.692 1.525 17.348 1.00 97.06 364 PRO A N 1
ATOM 2728 C CA . PRO A 1 364 ? -7.035 2.779 16.677 1.00 97.06 364 PRO A CA 1
ATOM 2729 C C . PRO A 1 364 ? -8.426 2.776 16.023 1.00 97.06 364 PRO A C 1
ATOM 2731 O O . PRO A 1 364 ? -9.164 3.755 16.130 1.00 97.06 364 PRO A O 1
ATOM 2734 N N . SER A 1 365 ? -8.838 1.664 15.400 1.00 97.31 365 SER A N 1
ATOM 2735 C CA . SER A 1 365 ? -10.175 1.529 14.794 1.00 97.31 365 SER A CA 1
ATOM 2736 C C . SER A 1 365 ? -11.294 1.607 15.838 1.00 97.31 365 SER A C 1
ATOM 2738 O O . SER A 1 365 ? -12.322 2.246 15.606 1.00 97.31 365 SER A O 1
ATOM 2740 N N . VAL A 1 366 ? -11.077 1.003 17.009 1.00 98.38 366 VAL A N 1
ATOM 2741 C CA . VAL A 1 366 ? -12.011 0.991 18.143 1.00 98.38 366 VAL A CA 1
ATOM 2742 C C . VAL A 1 366 ? -12.110 2.381 18.773 1.00 98.38 366 VAL A C 1
ATOM 2744 O O . VAL A 1 366 ? -13.221 2.858 19.012 1.00 98.38 366 VAL A O 1
ATOM 2747 N N . GLN A 1 367 ? -10.985 3.076 18.961 1.00 98.25 367 GLN A N 1
ATOM 2748 C CA . GLN A 1 367 ? -10.966 4.458 19.454 1.00 98.25 367 GLN A CA 1
ATOM 2749 C C . GLN A 1 367 ? -11.722 5.405 18.508 1.00 98.25 367 GLN A C 1
ATOM 2751 O O . GLN A 1 367 ? -12.637 6.106 18.943 1.00 98.25 367 GLN A O 1
ATOM 2756 N N . GLN A 1 368 ? -11.445 5.350 17.199 1.00 98.19 368 GLN A N 1
ATOM 2757 C CA . GLN A 1 368 ? -12.157 6.172 16.210 1.00 98.19 368 GLN A CA 1
ATOM 2758 C C . GLN A 1 368 ? -13.667 5.888 16.186 1.00 98.19 368 GLN A C 1
ATOM 2760 O O . GLN A 1 368 ? -14.474 6.806 16.000 1.00 98.19 368 GLN A O 1
ATOM 2765 N N . ALA A 1 369 ? -14.068 4.629 16.390 1.00 98.50 369 ALA A N 1
ATOM 2766 C CA . ALA A 1 369 ? -15.474 4.230 16.397 1.00 98.50 369 ALA A CA 1
ATOM 2767 C C . ALA A 1 369 ? -16.190 4.691 17.671 1.00 98.50 369 ALA A C 1
ATOM 2769 O O . ALA A 1 369 ? -17.341 5.134 17.611 1.00 98.50 369 ALA A O 1
ATOM 2770 N N . SER A 1 370 ? -15.499 4.648 18.810 1.00 98.56 370 SER A N 1
ATOM 2771 C CA . SER A 1 370 ? -15.972 5.233 20.063 1.00 98.56 370 SER A CA 1
ATOM 2772 C C . SER A 1 370 ? -16.193 6.741 19.912 1.00 98.56 370 SER A C 1
ATOM 2774 O O . SER A 1 370 ? -17.280 7.241 20.218 1.00 98.56 370 SER A O 1
ATOM 2776 N N . ASP A 1 371 ? -15.219 7.456 19.342 1.00 98.31 371 ASP A N 1
ATOM 2777 C CA . ASP A 1 371 ? -15.319 8.897 19.104 1.00 98.31 371 ASP A CA 1
ATOM 2778 C C . ASP A 1 371 ? -16.463 9.250 18.146 1.00 98.31 371 ASP A C 1
ATOM 2780 O O . ASP A 1 371 ? -17.161 10.248 18.343 1.00 98.31 371 ASP A O 1
ATOM 2784 N N . LEU A 1 372 ? -16.697 8.426 17.118 1.00 98.19 372 LEU A N 1
ATOM 2785 C CA . LEU A 1 372 ? -17.848 8.572 16.228 1.00 98.19 372 LEU A CA 1
ATOM 2786 C C . LEU A 1 372 ? -19.167 8.516 17.009 1.00 98.19 372 LEU A C 1
ATOM 2788 O O . LEU A 1 372 ? -19.990 9.422 16.864 1.00 98.19 372 LEU A O 1
ATOM 2792 N N . LEU A 1 373 ? -19.372 7.495 17.849 1.00 98.06 373 LEU A N 1
ATOM 2793 C CA . LEU A 1 373 ? -20.600 7.390 18.643 1.00 98.06 373 LEU A CA 1
ATOM 2794 C C . LEU A 1 373 ? -20.742 8.546 19.638 1.00 98.06 373 LEU A C 1
ATOM 2796 O O . LEU A 1 373 ? -21.841 9.084 19.780 1.00 98.06 373 LEU A O 1
ATOM 2800 N N . ALA A 1 374 ? -19.650 8.976 20.275 1.00 97.94 374 ALA A N 1
ATOM 2801 C CA . ALA A 1 374 ? -19.661 10.123 21.180 1.00 97.94 374 ALA A CA 1
ATOM 2802 C C . ALA A 1 374 ? -20.120 11.410 20.467 1.00 97.94 374 ALA A C 1
ATOM 2804 O O . ALA A 1 374 ? -20.986 12.127 20.978 1.00 97.94 374 ALA A O 1
ATOM 2805 N N . ARG A 1 375 ? -19.617 11.669 19.248 1.00 97.62 375 ARG A N 1
ATOM 2806 C CA . ARG A 1 375 ? -20.054 12.809 18.420 1.00 97.62 375 ARG A CA 1
ATOM 2807 C C . ARG A 1 375 ? -21.530 12.719 18.036 1.00 97.62 375 ARG A C 1
ATOM 2809 O O . ARG A 1 375 ? -22.230 13.728 18.101 1.00 97.62 375 ARG A O 1
ATOM 2816 N N . VAL A 1 376 ? -22.018 11.531 17.669 1.00 96.56 376 VAL A N 1
ATOM 2817 C CA . VAL A 1 376 ? -23.438 11.325 17.328 1.00 96.56 376 VAL A CA 1
ATOM 2818 C C . VAL A 1 376 ? -24.342 11.590 18.533 1.00 96.56 376 VAL A C 1
ATOM 2820 O O . VAL A 1 376 ? -25.338 12.302 18.402 1.00 96.56 376 VAL A O 1
ATOM 2823 N N . VAL A 1 377 ? -23.986 11.077 19.716 1.00 96.12 377 VAL A N 1
ATOM 2824 C CA . VAL A 1 377 ? -24.741 11.328 20.955 1.00 96.12 377 VAL A CA 1
ATOM 2825 C C . VAL A 1 377 ? -24.786 12.824 21.256 1.00 96.12 377 VAL A C 1
ATOM 2827 O O . VAL A 1 377 ? -25.874 13.363 21.468 1.00 96.12 377 VAL A O 1
ATOM 2830 N N . HIS A 1 378 ? -23.643 13.511 21.191 1.00 95.88 378 HIS A N 1
ATOM 2831 C CA . HIS A 1 378 ? -23.573 14.955 21.411 1.00 95.88 378 HIS A CA 1
ATOM 2832 C C . HIS A 1 378 ? -24.471 15.741 20.437 1.00 95.88 378 HIS A C 1
ATOM 2834 O O . HIS A 1 378 ? -25.237 16.608 20.857 1.00 95.88 378 HIS A O 1
ATOM 2840 N N . ALA A 1 379 ? -24.448 15.394 19.146 1.00 95.44 379 ALA A N 1
ATOM 2841 C CA . ALA A 1 379 ? -25.302 16.023 18.139 1.00 95.44 379 ALA A CA 1
ATOM 2842 C C . ALA A 1 379 ? -26.805 15.757 18.373 1.00 95.44 379 ALA A C 1
ATOM 2844 O O . ALA A 1 379 ? -27.628 16.658 18.191 1.00 95.44 379 ALA A O 1
ATOM 2845 N N . SER A 1 380 ? -27.178 14.550 18.818 1.00 93.50 380 SER A N 1
ATOM 2846 C CA . SER A 1 380 ? -28.577 14.221 19.145 1.00 93.50 380 SER A CA 1
ATOM 2847 C C . SER A 1 380 ? -29.104 15.040 20.329 1.00 93.50 380 SER A C 1
ATOM 2849 O O . SER A 1 380 ? -30.213 15.569 20.281 1.00 93.50 380 SER A O 1
ATOM 2851 N N . GLN A 1 381 ? -28.268 15.242 21.353 1.00 92.75 381 GLN A N 1
ATOM 2852 C CA . GLN A 1 381 ? -28.604 16.053 22.524 1.00 92.75 381 GLN A CA 1
ATOM 2853 C C . GLN A 1 381 ? -28.765 17.531 22.154 1.00 92.75 381 GLN A C 1
ATOM 2855 O O . GLN A 1 381 ? -29.701 18.183 22.612 1.00 92.75 381 GLN A O 1
ATOM 2860 N N . ALA A 1 382 ? -27.894 18.055 21.285 1.00 91.62 382 ALA A N 1
ATOM 2861 C CA . ALA A 1 382 ? -27.944 19.447 20.843 1.00 91.62 382 ALA A CA 1
ATOM 2862 C C . ALA A 1 382 ? -29.180 19.775 19.983 1.00 91.62 382 ALA A C 1
ATOM 2864 O O . ALA A 1 382 ? -29.638 20.916 19.973 1.00 91.62 382 ALA A O 1
ATOM 2865 N N . THR A 1 383 ? -29.729 18.793 19.265 1.00 89.81 383 THR A N 1
ATOM 2866 C CA . THR A 1 383 ? -30.874 18.990 18.358 1.00 89.81 383 THR A CA 1
ATOM 2867 C C . THR A 1 383 ? -32.234 18.778 19.026 1.00 89.81 383 THR A C 1
ATOM 2869 O O . THR A 1 383 ? -33.261 18.999 18.388 1.00 89.81 383 THR A O 1
ATOM 2872 N N . GLY A 1 384 ? -32.274 18.361 20.298 1.00 76.25 384 GLY A N 1
ATOM 2873 C CA . GLY A 1 384 ? -33.523 18.065 21.011 1.00 76.25 384 GLY A CA 1
ATOM 2874 C C . GLY A 1 384 ? -34.282 16.850 20.461 1.00 76.25 384 GLY A C 1
ATOM 2875 O O . GLY A 1 384 ? -35.384 16.552 20.916 1.00 76.25 384 GLY A O 1
ATOM 2876 N N . VAL A 1 385 ? -33.696 16.126 19.502 1.00 66.81 385 VAL A N 1
ATOM 2877 C CA . VAL A 1 385 ? -34.209 14.859 18.973 1.00 66.81 385 VAL A CA 1
ATOM 2878 C C . VAL A 1 385 ? -33.698 13.750 19.893 1.00 66.81 385 VAL A C 1
ATOM 2880 O O . VAL A 1 385 ? -32.785 13.003 19.554 1.00 66.81 385 VAL A O 1
ATOM 2883 N N . GLY A 1 386 ? -34.205 13.714 21.124 1.00 55.19 386 GLY A N 1
ATOM 2884 C CA . GLY A 1 386 ? -33.660 12.826 22.149 1.00 55.19 386 GLY A CA 1
ATOM 2885 C C . GLY A 1 386 ? -34.339 12.935 23.508 1.00 55.19 386 GLY A C 1
ATOM 2886 O O . GLY A 1 386 ? -33.650 13.067 24.517 1.00 55.19 386 GLY A O 1
ATOM 2887 N N . SER A 1 387 ? -35.672 12.883 23.529 1.00 43.97 387 SER A N 1
ATOM 2888 C CA . SER A 1 387 ? -36.445 12.371 24.669 1.00 43.97 387 SER A CA 1
ATOM 2889 C C . SER A 1 387 ? -37.329 11.230 24.197 1.00 43.97 387 SER A C 1
ATOM 2891 O O . SER A 1 387 ? -38.107 11.502 23.250 1.00 43.97 387 SER A O 1
#

pLDDT: mean 91.51, std 8.68, range [43.97, 98.56]

Nearest PDB structures (foldseek):
  5z8h-assembly1_A  TM=2.191E-01  e=3.688E+00  Homo sapiens
  7f02-assembly1_C  TM=1.662E-01  e=4.020E+00  Escherichia coli BL21(DE3)
  3qhe-assembly2_C  TM=1.761E-01  e=7.040E+00  Homo sapiens

Foldseek 3Di:
DQLLVLLLVLLVQLLVQPCADPPFHTDPNLVSLLLLLVLLLLLVVQDDPPPVVSVVSSVSSLVSSVVSQDLVVLLVCCLVAVVCLLSSLRNLLSSCLPPVVSLVSSVSSLVSCVPDDNVDDDQLLVQLSNQLSVCSSVVHDRDLPSLPRACLQVPFPLAPDDLVSLVSLLSSLCSQLVLQVHAHDSNDDLVLSLLSLLLVLLQCVLVVALLSNLSSLSSQLSNVHADQLSSVLSVVVQVVCCVVVVHRWGPQDDPVSCVVPPPSSRSSGCSSSSSSNSSSVSSVSVPRHHDDDPLPAFAQCVVLQDQRDDDSVVVLVPDPSSSNSSSNSSSLSNQSNRCSVVVPLVSLVVSLVVCVVGVNCPRPSSVSSVVVVVVVVVVCVVVVVPD

Sequence (387 aa):
MHSLELCTASVGAAGWDLPGVEGLRPLRPVKVYAEAALLSRCTGLVIDPTDSPLVAADEQLRQRIADALDADKARLMVAVDPGTFVDQVFPFALLGTRDERLRAVALDLCALVDGVDSGDEPSAFDRLERRWLRAMAYDESPAPTTICGSVLSRGADLLHGDLTAAYSFTHAIAHATDLGTRRASYGRPLGALIDEADALLGQALAAENHDVAAELLWTWPMTGTPFSPSAAFVLDTLAARHAEHGFLPGPEHDPAVHSRVGDDHLIQSSYHTGIVWGVLATGLLAGASCMPADLSSYADPMPVLHHADGSWADRLRALPVRERAACTPLVLGAELRLCVARRDLVGVRRVLAWAAAHGWSELPSVQQASDLLARVVHASQATGVGS

Radius of gyration: 22.03 Å; Cα contacts (8 Å, |Δi|>4): 562; chains: 1; bounding box: 62×51×55 Å